Protein AF-L0D920-F1 (afdb_monomer_lite)

Radius of gyration: 41.14 Å; chains: 1; bounding box: 146×58×133 Å

Sequence (737 aa):
MVNTSMRRLAVLAWFLLLGGLSARAGDVSGRVAMPEVCSPGVSPAVVSLEPVTGTGSSPADPALKQAADAEVVLVDQKGLQFVPRVQAMSLGRTLRFTNADSERHSVHVVTPGFDFNQSMAPGEPHDWVPDKPGVVRLACDIHSHMCGYVVVSASPWVKTCDRDGKFRFTEVPEGRYVLNVWHEMGEPLRKEVTIGGEAASDLGTLTVTAPSFTPVAGQVAPVLPWPEVIDRISLTLAASFDAATRPGEFKKARRLAEDAYWGEFEASDMETAVRTYLGYARAGALEGEFLATQAAASKVAKGNEPPEYMAELTRKLLLSLVNASDDLNKKGVPDRTHVFVGAANAAPPLATIPGSRDQRALLLGLKQGLLELQALADKGEAEDAASAMTSVYLVDFEPLERILNSLNPREVRPLEIEFNRIRGEVGSGLKGEKLGAKLNDLQERVALALGRVTEQPAGTFGPAFAGSLFIILREGVEVILLLAMLVALATKTAQPGAMRAIGWGVGLAVVASIITAVGLNLIVSSAQNKTREVAEGVVMLAASGVLFYVSYWLISQSESKRWMDFLKRQAARGSEIGGLGTLALTAFLAVYREGAETALMYQALIGGHGRSREGVIGLAVGLGVGLVLLAVIAYIIRASSVRLPLRSFFKFSGVVLFAMAVVFAGNGIFELQNAGILKTTELEWFGPGLPALGLHPNVQALSVQGLLLLGAAFALVLVLTGEVSSTPKPTRQAASR

Organism: Singulisphaera acidiphila (strain ATCC BAA-1392 / DSM 18658 / VKM B-2454 / MOB10) (NCBI:txid886293)

Secondary structure (DSSP, 8-state):
---THHHHHHHHHHHHHS------EEEEEEEEE--TTS-TTTSPPEEEEEE-TTSS--TT-HHHHHTTSSPPEEEEE-SSSEESSEEEEETT--EEEEE-SSS-EEEEE-STT--EEEEE-TT--EEE--SS-EEEEEE-SSSTT-EEEEEEESSS-EEE--TTSEEEEEEEESEEEEEEEE-TTSPPEEEEEEE-SSS-EEEEEEE-PPP--S--TTPPPPP-BHHHHHHHHHHHHHHHHHHHTSTT-HHHHHHHHHHIIIIIIITTTHHHHHHHHT-HHHHHHHHHHHHHHHHHHHHHHTTSS-HHHHHHHHHHHHHHHHHHHHHHHHTT--BGGGTTTSTTS-PPPPPPPPPHHHHHHHHHHHHHHHHHHHHHHHTT-HHHHHHHHHHIIIIIIHHHHHHHHHH-GGGHHHHHHHHHHHHHHHHTT--THHHHHHHHHHHHHHHHHHHTTTT--S-THHHHHHHHHHHHHHHHHHHHHHHHHHHHHHHHTT-TTHHHHHHHHHHHHHHHHHHHHHHHHHHHHHS-HHHHHHHHHHHHHHHHHHHHHHHHHHHHT--HHHHHHHHHHHHHHTTTS--HHHHHHHHHHHHHHHHHHHHHHHHHHHHHHTTSHHHHHHHHHHHHHHHHHHHHHHHHHHH------HHHHHHHHHHHHHHHHHHHHHHHHHHHHHTTSS---B-TTSTT-BGGGTB-SBHHHHHHHHHHHHHHHHHHHHHHTT----PPPP-------

Structure (mmCIF, N/CA/C/O backbone):
data_AF-L0D920-F1
#
_entry.id   AF-L0D920-F1
#
loop_
_atom_site.group_PDB
_atom_site.id
_atom_site.type_symbol
_atom_site.label_atom_id
_atom_site.label_alt_id
_atom_site.label_comp_id
_atom_site.label_asym_id
_atom_site.label_entity_id
_atom_site.label_seq_id
_atom_site.pdbx_PDB_ins_code
_atom_site.Cartn_x
_atom_site.Cartn_y
_atom_site.Cartn_z
_atom_site.occupancy
_atom_site.B_iso_or_equiv
_atom_site.auth_seq_id
_atom_site.auth_comp_id
_atom_site.auth_asym_id
_atom_site.auth_atom_id
_atom_site.pdbx_PDB_model_num
ATOM 1 N N . MET A 1 1 ? -62.158 -33.294 77.180 1.00 48.75 1 MET A N 1
ATOM 2 C CA . MET A 1 1 ? -60.797 -33.599 77.686 1.00 48.75 1 MET A CA 1
ATOM 3 C C . MET A 1 1 ? -60.537 -35.050 77.299 1.00 48.75 1 MET A C 1
ATOM 5 O O . MET A 1 1 ? -61.330 -35.872 77.709 1.00 48.75 1 MET A O 1
ATOM 9 N N . VAL A 1 2 ? -59.652 -35.463 76.390 1.00 40.88 2 VAL A N 1
ATOM 10 C CA . VAL A 1 2 ? -58.247 -35.127 76.099 1.00 40.88 2 VAL A CA 1
ATOM 11 C C . VAL A 1 2 ? -58.056 -35.372 74.586 1.00 40.88 2 VAL A C 1
ATOM 13 O O . VAL A 1 2 ? -58.289 -36.464 74.091 1.00 40.88 2 VAL A O 1
ATOM 16 N N . ASN A 1 3 ? -57.959 -34.306 73.795 1.00 43.53 3 ASN A N 1
ATOM 17 C CA . ASN A 1 3 ? -56.721 -33.782 73.199 1.00 43.53 3 ASN A CA 1
ATOM 18 C C . ASN A 1 3 ? -56.484 -34.237 71.740 1.00 43.53 3 ASN A C 1
ATOM 20 O O . ASN A 1 3 ? -55.454 -34.801 71.380 1.00 43.53 3 ASN A O 1
ATOM 24 N N . THR A 1 4 ? -57.432 -33.877 70.868 1.00 47.22 4 THR A N 1
ATOM 25 C CA . THR A 1 4 ? -57.260 -33.760 69.405 1.00 47.22 4 THR A CA 1
ATOM 26 C C . THR A 1 4 ? -56.141 -32.782 69.008 1.00 47.22 4 THR A C 1
ATOM 28 O O . THR A 1 4 ? -55.713 -32.766 67.853 1.00 47.22 4 THR A O 1
ATOM 31 N N . SER A 1 5 ? -55.610 -32.011 69.960 1.00 51.66 5 SER A N 1
ATOM 32 C CA . SER A 1 5 ? -54.507 -31.069 69.768 1.00 51.66 5 SER A CA 1
ATOM 33 C C . SER A 1 5 ? -53.146 -31.757 69.581 1.00 51.66 5 SER A C 1
ATOM 35 O O . SER A 1 5 ? -52.300 -31.211 68.880 1.00 51.66 5 SER A O 1
ATOM 37 N N . MET A 1 6 ? -52.925 -32.977 70.099 1.00 49.38 6 MET A N 1
ATOM 38 C CA . MET A 1 6 ? -51.613 -33.650 69.978 1.00 49.38 6 MET A CA 1
ATOM 39 C C . MET A 1 6 ? -51.324 -34.205 68.575 1.00 49.38 6 MET A C 1
ATOM 41 O O . MET A 1 6 ? -50.171 -34.219 68.157 1.00 49.38 6 MET A O 1
ATOM 45 N N . ARG A 1 7 ? -52.348 -34.588 67.797 1.00 48.03 7 ARG A N 1
ATOM 46 C CA . ARG A 1 7 ? -52.147 -35.009 66.395 1.00 48.03 7 ARG A CA 1
ATOM 47 C C . ARG A 1 7 ? -51.923 -33.830 65.445 1.00 48.03 7 ARG A C 1
ATOM 49 O O . ARG A 1 7 ? -51.183 -33.976 64.480 1.00 48.03 7 ARG A O 1
ATOM 56 N N . ARG A 1 8 ? -52.497 -32.655 65.734 1.00 47.19 8 ARG A N 1
ATOM 57 C CA . ARG A 1 8 ? -52.224 -31.426 64.964 1.00 47.19 8 ARG A CA 1
ATOM 58 C C . ARG A 1 8 ? -50.851 -30.834 65.293 1.00 47.19 8 ARG A C 1
ATOM 60 O O . ARG A 1 8 ? -50.189 -30.346 64.388 1.00 47.19 8 ARG A O 1
ATOM 67 N N . LEU A 1 9 ? -50.389 -30.966 66.539 1.00 48.31 9 LEU A N 1
ATOM 68 C CA . LEU A 1 9 ? -49.035 -30.571 66.944 1.00 48.31 9 LEU A CA 1
ATOM 69 C C . LEU A 1 9 ? -47.943 -31.474 66.355 1.00 48.31 9 LEU A C 1
ATOM 71 O O . LEU A 1 9 ? -46.894 -30.962 65.995 1.00 48.31 9 LEU A O 1
ATOM 75 N N . ALA A 1 10 ? -48.187 -32.777 66.175 1.00 48.28 10 ALA A N 1
ATOM 76 C CA . ALA A 1 10 ? -47.216 -33.668 65.531 1.00 48.28 10 ALA A CA 1
ATOM 77 C C . ALA A 1 10 ? -47.072 -33.410 64.017 1.00 48.28 10 ALA A C 1
ATOM 79 O O . ALA A 1 10 ? -45.969 -33.491 63.488 1.00 48.28 10 ALA A O 1
ATOM 80 N N . VAL A 1 11 ? -48.159 -33.036 63.327 1.00 50.31 11 VAL A N 1
ATOM 81 C CA . VAL A 1 11 ? -48.107 -32.658 61.901 1.00 50.31 11 VAL A CA 1
ATOM 82 C C . VAL A 1 11 ? -47.518 -31.253 61.719 1.00 50.31 11 VAL A C 1
ATOM 84 O O . VAL A 1 11 ? -46.724 -31.056 60.805 1.00 50.31 11 VAL A O 1
ATOM 87 N N . LEU A 1 12 ? -47.789 -30.300 62.623 1.00 46.44 12 LEU A N 1
ATOM 88 C CA . LEU A 1 12 ? -47.087 -29.007 62.617 1.00 46.44 12 LEU A CA 1
ATOM 89 C C . LEU A 1 12 ? -45.599 -29.142 62.979 1.00 46.44 12 LEU A C 1
ATOM 91 O O . LEU A 1 12 ? -44.779 -28.444 62.395 1.00 46.44 12 LEU A O 1
ATOM 95 N N . ALA A 1 13 ? -45.229 -30.044 63.892 1.00 45.34 13 ALA A N 1
ATOM 96 C CA . ALA A 1 13 ? -43.830 -30.283 64.255 1.00 45.34 13 ALA A CA 1
ATOM 97 C C . ALA A 1 13 ? -43.038 -30.960 63.124 1.00 45.34 13 ALA A C 1
ATOM 99 O O . ALA A 1 13 ? -41.849 -30.694 62.980 1.00 45.34 13 ALA A O 1
ATOM 100 N N . TRP A 1 14 ? -43.687 -31.768 62.277 1.00 45.31 14 TRP A N 1
ATOM 101 C CA . TRP A 1 14 ? -43.060 -32.309 61.065 1.00 45.31 14 TRP A CA 1
ATOM 102 C C . TRP A 1 14 ? -42.893 -31.257 59.957 1.00 45.31 14 TRP A C 1
ATOM 104 O O . TRP A 1 14 ? -41.880 -31.270 59.265 1.00 45.31 14 TRP A O 1
ATOM 114 N N . PHE A 1 15 ? -43.812 -30.292 59.842 1.00 46.47 15 PHE A N 1
ATOM 115 C CA . PHE A 1 15 ? -43.646 -29.144 58.937 1.00 46.47 15 PHE A CA 1
ATOM 116 C C . PHE A 1 15 ? -42.654 -28.085 59.454 1.00 46.47 15 PHE A C 1
ATOM 118 O O . PHE A 1 15 ? -42.069 -27.370 58.649 1.00 46.47 15 PHE A O 1
ATOM 125 N N . LEU A 1 16 ? -42.412 -28.003 60.768 1.00 42.78 16 LEU A N 1
ATOM 126 C CA . LEU A 1 16 ? -41.433 -27.082 61.368 1.00 42.78 16 LEU A CA 1
ATOM 127 C C . LEU A 1 16 ? -40.004 -27.656 61.455 1.00 42.78 16 LEU A C 1
ATOM 129 O O . LEU A 1 16 ? -39.063 -26.888 61.628 1.00 42.78 16 LEU A O 1
ATOM 133 N N . LEU A 1 17 ? -39.817 -28.974 61.300 1.00 39.00 17 LEU A N 1
ATOM 134 C CA . LEU A 1 17 ? -38.496 -29.634 61.245 1.00 39.00 17 LEU A CA 1
ATOM 135 C C . LEU A 1 17 ? -37.979 -29.886 59.815 1.00 39.00 17 LEU A C 1
ATOM 137 O O . LEU A 1 17 ? -36.821 -30.252 59.644 1.00 39.00 17 LEU A O 1
ATOM 141 N N . LEU A 1 18 ? -38.800 -29.610 58.799 1.00 42.75 18 LEU A N 1
ATOM 142 C CA . LEU A 1 18 ? -38.377 -29.335 57.418 1.00 42.75 18 LEU A CA 1
ATOM 143 C C . LEU A 1 18 ? -38.242 -27.820 57.190 1.00 42.75 18 LEU A C 1
ATOM 145 O O . LEU A 1 18 ? -38.486 -27.325 56.091 1.00 42.75 18 LEU A O 1
ATOM 149 N N . GLY A 1 19 ? -37.871 -27.075 58.241 1.00 38.25 19 GLY A N 1
ATOM 150 C CA . GLY A 1 19 ? -37.355 -25.722 58.093 1.00 38.25 19 GLY A CA 1
ATOM 151 C C . GLY A 1 19 ? -36.211 -25.787 57.095 1.00 38.25 19 GLY A C 1
ATOM 152 O O . GLY A 1 19 ? -35.183 -26.404 57.377 1.00 38.25 19 GLY A O 1
ATOM 153 N N . GLY A 1 20 ? -36.468 -25.258 55.899 1.00 39.41 20 GLY A N 1
ATOM 154 C CA . GLY A 1 20 ? -35.547 -25.310 54.784 1.00 39.41 20 GLY A CA 1
ATOM 155 C C . GLY A 1 20 ? -34.158 -24.912 55.251 1.00 39.41 20 GLY A C 1
ATOM 156 O O . GLY A 1 20 ? -33.986 -23.922 55.964 1.00 39.41 20 GLY A O 1
ATOM 157 N N . LEU A 1 21 ? -33.159 -25.681 54.825 1.00 39.72 21 LEU A N 1
ATOM 158 C CA . LEU A 1 21 ? -31.864 -25.093 54.535 1.00 39.72 21 LEU A CA 1
ATOM 159 C C . LEU A 1 21 ? -32.151 -23.985 53.519 1.00 39.72 21 LEU A C 1
ATOM 161 O O . LEU A 1 21 ? -32.192 -24.239 52.319 1.00 39.72 21 LEU A O 1
ATOM 165 N N . SER A 1 22 ? -32.474 -22.784 54.000 1.00 43.16 22 SER A N 1
ATOM 166 C CA . SER A 1 22 ? -32.475 -21.594 53.172 1.00 43.16 22 SER A CA 1
ATOM 167 C C . SER A 1 22 ? -31.036 -21.466 52.717 1.00 43.16 22 SER A C 1
ATOM 169 O O . SER A 1 22 ? -30.185 -21.060 53.510 1.00 43.16 22 SER A O 1
ATOM 171 N N . ALA A 1 23 ? -30.762 -21.917 51.490 1.00 52.44 23 ALA A N 1
ATOM 172 C CA . ALA A 1 23 ? -29.479 -21.724 50.846 1.00 52.44 23 ALA A CA 1
ATOM 173 C C . ALA A 1 23 ? -29.175 -20.236 50.966 1.00 52.44 23 ALA A C 1
ATOM 175 O O . ALA A 1 23 ? -29.930 -19.392 50.474 1.00 52.44 23 ALA A O 1
ATOM 176 N N . ARG A 1 24 ? -28.154 -19.907 51.753 1.00 65.56 24 ARG A N 1
ATOM 177 C CA . ARG A 1 24 ? -27.874 -18.511 52.050 1.00 65.56 24 ARG A CA 1
ATOM 178 C C . ARG A 1 24 ? -27.396 -17.849 50.765 1.00 65.56 24 ARG A C 1
ATOM 180 O O . ARG A 1 24 ? -26.530 -18.393 50.085 1.00 65.56 24 ARG A O 1
ATOM 187 N N . ALA A 1 25 ? -28.005 -16.726 50.406 1.00 64.25 25 ALA A N 1
ATOM 188 C CA . ALA A 1 25 ? -27.750 -16.050 49.144 1.00 64.25 25 ALA A CA 1
ATOM 189 C C . ALA A 1 25 ? -26.823 -14.845 49.359 1.00 64.25 25 ALA A C 1
ATOM 191 O O . ALA A 1 25 ? -27.035 -14.057 50.280 1.00 64.25 25 ALA A O 1
ATOM 192 N N . GLY A 1 26 ? -25.794 -14.713 48.522 1.00 76.25 26 GLY A N 1
ATOM 193 C CA . GLY A 1 26 ? -24.802 -13.639 48.580 1.00 76.25 26 GLY A CA 1
ATOM 194 C C . GLY A 1 26 ? -24.685 -12.877 47.260 1.00 76.25 26 GLY A C 1
ATOM 195 O O . GLY A 1 26 ? -25.052 -13.378 46.197 1.00 76.25 26 GLY A O 1
ATOM 196 N N . ASP A 1 27 ? -24.155 -11.655 47.325 1.00 84.94 27 ASP A N 1
ATOM 197 C CA . ASP A 1 27 ? -23.834 -10.869 46.132 1.00 84.94 27 ASP A CA 1
ATOM 198 C C . ASP A 1 27 ? -22.516 -11.358 45.517 1.00 84.94 27 ASP A C 1
ATOM 200 O O . ASP A 1 27 ? -21.523 -11.545 46.222 1.00 84.94 27 ASP A O 1
ATOM 204 N N . VAL A 1 28 ? -22.474 -11.509 44.194 1.00 87.94 28 VAL A N 1
ATOM 205 C CA . VAL A 1 28 ? -21.259 -11.871 43.448 1.00 87.94 28 VAL A CA 1
ATOM 206 C C . VAL A 1 28 ? -20.902 -10.730 42.511 1.00 87.94 28 VAL A C 1
ATOM 208 O O . VAL A 1 28 ? -21.731 -10.311 41.706 1.00 87.94 28 VAL A O 1
ATOM 211 N N . SER A 1 29 ? -19.677 -10.219 42.589 1.00 91.75 29 SER A N 1
ATOM 212 C CA . SER A 1 29 ? -19.199 -9.129 41.734 1.00 91.75 29 SER A CA 1
ATOM 213 C C . SER A 1 29 ? -17.836 -9.427 41.129 1.00 91.75 29 SER A C 1
ATOM 215 O O . SER A 1 29 ? -17.138 -10.337 41.560 1.00 91.75 29 SER A O 1
ATOM 217 N N . GLY A 1 30 ? -17.454 -8.651 40.124 1.00 91.50 30 GLY A N 1
ATOM 218 C CA . GLY A 1 30 ? -16.120 -8.699 39.543 1.00 91.50 30 GLY A CA 1
ATOM 219 C C . GLY A 1 30 ? -15.982 -7.715 38.390 1.00 91.50 30 GLY A C 1
ATOM 220 O O . GLY A 1 30 ? -16.894 -6.931 38.103 1.00 91.50 30 GLY A O 1
ATOM 221 N N . ARG A 1 31 ? -14.835 -7.770 37.714 1.00 91.56 31 ARG A N 1
ATOM 222 C CA . ARG A 1 31 ? -14.530 -6.955 36.535 1.00 91.56 31 ARG A CA 1
ATOM 223 C C . ARG A 1 31 ? -14.032 -7.828 35.394 1.00 91.56 31 ARG A C 1
ATOM 225 O O . ARG A 1 31 ? -13.200 -8.695 35.613 1.00 91.56 31 ARG A O 1
ATOM 232 N N . VAL A 1 32 ? -14.480 -7.565 34.175 1.00 87.56 32 VAL A N 1
ATOM 233 C CA . VAL A 1 32 ? -13.943 -8.161 32.953 1.00 87.56 32 VAL A CA 1
ATOM 234 C C . VAL A 1 32 ? -13.026 -7.150 32.265 1.00 87.56 32 VAL A C 1
ATOM 236 O O . VAL A 1 32 ? -13.450 -6.041 31.947 1.00 87.56 32 VAL A O 1
ATOM 239 N N . ALA A 1 33 ? -11.767 -7.523 32.040 1.00 85.62 33 ALA A N 1
ATOM 240 C CA . ALA A 1 33 ? -10.848 -6.777 31.187 1.00 85.62 33 ALA A CA 1
ATOM 241 C C . ALA A 1 33 ? -11.026 -7.255 29.738 1.00 85.62 33 ALA A C 1
ATOM 243 O O . ALA A 1 33 ? -10.623 -8.368 29.396 1.00 85.62 33 ALA A O 1
ATOM 244 N N . MET A 1 34 ? -11.687 -6.426 28.928 1.00 80.75 34 MET A N 1
ATOM 245 C CA . MET A 1 34 ? -11.980 -6.685 27.514 1.00 80.75 34 MET A CA 1
ATOM 246 C C . MET A 1 34 ? -10.799 -6.270 26.615 1.00 80.75 34 MET A C 1
ATOM 248 O O . MET A 1 34 ? -9.983 -5.444 27.036 1.00 80.75 34 MET A O 1
ATOM 252 N N . PRO A 1 35 ? -10.701 -6.797 25.381 1.00 69.19 35 PRO A N 1
ATOM 253 C CA . PRO A 1 35 ? -9.680 -6.378 24.420 1.00 69.19 35 PRO A CA 1
ATOM 254 C C . PRO A 1 35 ? -9.725 -4.872 24.100 1.00 69.19 35 PRO A C 1
ATOM 256 O O . PRO A 1 35 ? -10.804 -4.296 23.998 1.00 69.19 35 PRO A O 1
ATOM 259 N N . GLU A 1 36 ? -8.564 -4.240 23.873 1.00 61.81 36 GLU A N 1
ATOM 260 C CA . GLU A 1 36 ? -8.459 -2.784 23.618 1.00 61.81 36 GLU A CA 1
ATOM 261 C C . GLU A 1 36 ? -9.192 -2.301 22.356 1.00 61.81 36 GLU A C 1
ATOM 263 O O . GLU A 1 36 ? -9.626 -1.152 22.299 1.00 61.81 36 GLU A O 1
ATOM 268 N N . VAL A 1 37 ? -9.338 -3.174 21.357 1.00 54.56 37 VAL A N 1
ATOM 269 C CA . VAL A 1 37 ? -10.050 -2.909 20.093 1.00 54.56 37 VAL A CA 1
ATOM 270 C C . VAL A 1 37 ? -11.575 -2.918 20.246 1.00 54.56 37 VAL A C 1
ATOM 272 O O . VAL A 1 37 ? -12.290 -2.599 19.302 1.00 54.56 37 VAL A O 1
ATOM 275 N N . CYS A 1 38 ? -12.097 -3.261 21.425 1.00 63.38 38 CYS A N 1
ATOM 276 C CA . CYS A 1 38 ? -13.530 -3.367 21.668 1.00 63.38 38 CYS A CA 1
ATOM 277 C C . CYS A 1 38 ? -14.008 -2.220 22.561 1.00 63.38 38 CYS A C 1
ATOM 279 O O . CYS A 1 38 ? -13.384 -1.904 23.575 1.00 63.38 38 CYS A O 1
ATOM 281 N N . SER A 1 39 ? -15.147 -1.607 22.221 1.00 65.88 39 SER A N 1
ATOM 282 C CA . SER A 1 39 ? -15.849 -0.745 23.175 1.00 65.88 39 SER A CA 1
ATOM 283 C C . SER A 1 39 ? -16.774 -1.585 24.048 1.00 65.88 39 SER A C 1
ATOM 285 O O . SER A 1 39 ? -17.714 -2.182 23.521 1.00 65.88 39 SER A O 1
ATOM 287 N N . PRO A 1 40 ? -16.603 -1.553 25.382 1.00 68.31 40 PRO A N 1
ATOM 288 C CA . PRO A 1 40 ? -17.537 -2.174 26.318 1.00 68.31 40 PRO A CA 1
ATOM 289 C C . PRO A 1 40 ? -18.969 -1.628 26.220 1.00 68.31 40 PRO A C 1
ATOM 291 O O . PRO A 1 40 ? -19.898 -2.260 26.707 1.00 68.31 40 PRO A O 1
ATOM 294 N N . GLY A 1 41 ? -19.163 -0.438 25.637 1.00 70.19 41 GLY A N 1
ATOM 295 C CA . GLY A 1 41 ? -20.486 0.154 25.431 1.00 70.19 41 GLY A CA 1
ATOM 296 C C . GLY A 1 41 ? -21.247 -0.427 24.239 1.00 70.19 41 GLY A C 1
ATOM 297 O O . GLY A 1 41 ? -22.471 -0.339 24.214 1.00 70.19 41 GLY A O 1
ATOM 298 N N . VAL A 1 42 ? -20.535 -1.019 23.278 1.00 70.62 42 VAL A N 1
ATOM 299 C CA . VAL A 1 42 ? -21.104 -1.580 22.041 1.00 70.62 42 VAL A CA 1
ATOM 300 C C . VAL A 1 42 ? -21.034 -3.104 22.069 1.00 70.62 42 VAL A C 1
ATOM 302 O O . VAL A 1 42 ? -22.033 -3.769 21.826 1.00 70.62 42 VAL A O 1
ATOM 305 N N . SER A 1 43 ? -19.884 -3.646 22.465 1.00 79.94 43 SER A N 1
ATOM 306 C CA . SER A 1 43 ? -19.614 -5.072 22.643 1.00 79.94 43 SER A CA 1
ATOM 307 C C . SER A 1 43 ? -19.262 -5.366 24.109 1.00 79.94 43 SER A C 1
ATOM 309 O O . SER A 1 43 ? -18.098 -5.621 24.433 1.00 79.94 43 SER A O 1
ATOM 311 N N . PRO A 1 44 ? -20.219 -5.292 25.051 1.00 87.94 44 PRO A N 1
ATOM 312 C CA . PRO A 1 44 ? -19.968 -5.734 26.416 1.00 87.94 44 PRO A CA 1
ATOM 313 C C . PRO A 1 44 ? -19.715 -7.246 26.462 1.00 87.94 44 PRO A C 1
ATOM 315 O O . PRO A 1 44 ? -20.344 -8.028 25.750 1.00 87.94 44 PRO A O 1
ATOM 318 N N . ALA A 1 45 ? -18.849 -7.681 27.377 1.00 87.81 45 ALA A N 1
ATOM 319 C CA . ALA A 1 45 ? -18.777 -9.091 27.745 1.00 87.81 45 ALA A CA 1
ATOM 320 C C . ALA A 1 45 ? -20.062 -9.524 28.469 1.00 87.81 45 ALA A C 1
ATOM 322 O O . ALA A 1 45 ? -20.662 -8.749 29.220 1.00 87.81 45 ALA A O 1
ATOM 323 N N . VAL A 1 46 ? -20.454 -10.782 28.285 1.00 90.44 46 VAL A N 1
ATOM 324 C CA . VAL A 1 46 ? -21.535 -11.418 29.038 1.00 90.44 46 VAL A CA 1
ATOM 325 C C . VAL A 1 46 ? -20.937 -12.350 30.073 1.00 90.44 46 VAL A C 1
ATOM 327 O O . VAL A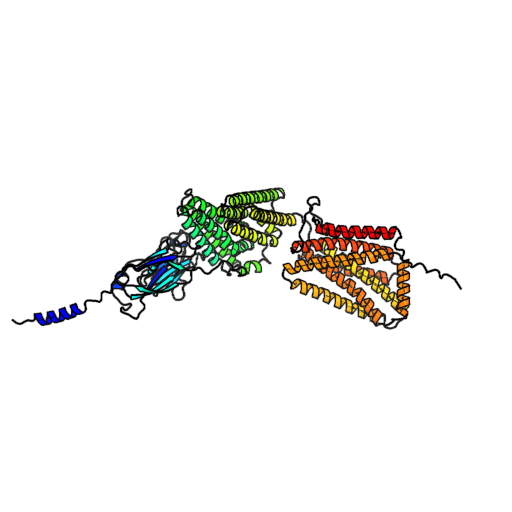 1 46 ? -20.090 -13.182 29.755 1.00 90.44 46 VAL A O 1
ATOM 330 N N . VAL A 1 47 ? -21.410 -12.233 31.309 1.00 91.19 47 VAL A N 1
ATOM 331 C CA . VAL A 1 47 ? -21.054 -13.130 32.406 1.00 91.19 47 VAL A CA 1
ATOM 332 C C . VAL A 1 47 ? -22.277 -13.961 32.769 1.00 91.19 47 VAL A C 1
ATOM 334 O O . VAL A 1 47 ? -23.379 -13.421 32.872 1.00 91.19 47 VAL A O 1
ATOM 337 N N . SER A 1 48 ? -22.087 -15.260 32.988 1.00 89.69 48 SER A N 1
ATOM 338 C CA . SER A 1 48 ? -23.121 -16.156 33.515 1.00 89.69 48 SER A CA 1
ATOM 339 C C . SER A 1 48 ? -22.574 -17.079 34.600 1.00 89.69 48 SER A C 1
ATOM 341 O O . SER A 1 48 ? -21.433 -17.534 34.491 1.00 89.69 48 SER A O 1
ATOM 343 N N . LEU A 1 49 ? -23.401 -17.409 35.591 1.00 87.38 49 LEU A N 1
ATOM 344 C CA . LEU A 1 49 ? -23.120 -18.429 36.603 1.00 87.38 49 LEU A CA 1
ATOM 345 C C . LEU A 1 49 ? -24.075 -19.610 36.435 1.00 87.38 49 LEU A C 1
ATOM 347 O O . LEU A 1 49 ? -25.284 -19.453 36.591 1.00 87.38 49 LEU A O 1
ATOM 351 N N . GLU A 1 50 ? -23.544 -20.799 36.176 1.00 84.06 50 GLU A N 1
ATOM 352 C CA . GLU A 1 50 ? -24.323 -22.036 36.062 1.00 84.06 50 GLU A CA 1
ATOM 353 C C . GLU A 1 50 ? -24.056 -22.953 37.265 1.00 84.06 50 GLU A C 1
ATOM 355 O O . GLU A 1 50 ? -22.897 -23.273 37.526 1.00 84.06 50 GLU A O 1
ATOM 360 N N . PRO A 1 51 ? -25.076 -23.404 38.015 1.00 81.88 51 PRO A N 1
ATOM 361 C CA . PRO A 1 51 ? -24.869 -24.333 39.124 1.00 81.88 51 PRO A CA 1
ATOM 362 C C . PRO A 1 51 ? -24.243 -25.653 38.654 1.00 81.88 51 PRO A C 1
ATOM 364 O O . PRO A 1 51 ? -24.723 -26.276 37.706 1.00 81.88 51 PRO A O 1
ATOM 367 N N . VAL A 1 52 ? -23.210 -26.135 39.351 1.00 78.50 52 VAL A N 1
ATOM 368 C CA . VAL A 1 52 ? -22.666 -27.481 39.116 1.00 78.50 52 VAL A CA 1
ATOM 369 C C . VAL A 1 52 ? -23.632 -28.491 39.736 1.00 78.50 52 VAL A C 1
ATOM 371 O O . VAL A 1 52 ? -23.668 -28.665 40.956 1.00 78.50 52 VAL A O 1
ATOM 374 N N . THR A 1 53 ? -24.438 -29.167 38.914 1.00 60.03 53 THR A N 1
ATOM 375 C CA . THR A 1 53 ? -25.384 -30.188 39.391 1.00 60.03 53 THR A CA 1
ATOM 376 C C . THR A 1 53 ? -24.630 -31.315 40.102 1.00 60.03 53 THR A C 1
ATOM 378 O O . THR A 1 53 ? -23.887 -32.066 39.472 1.00 60.03 53 THR A O 1
ATOM 381 N N . GLY A 1 54 ? -24.803 -31.421 41.424 1.00 46.75 54 GLY A N 1
ATOM 382 C CA . GLY A 1 54 ? -24.115 -32.418 42.256 1.00 46.75 54 GLY A CA 1
ATOM 383 C C . GLY A 1 54 ? -24.122 -32.153 43.765 1.00 46.75 54 GLY A C 1
ATOM 384 O O . GLY A 1 54 ? -23.806 -33.056 44.532 1.00 46.75 54 GLY A O 1
ATOM 385 N N . THR A 1 55 ? -24.518 -30.964 44.221 1.00 36.59 55 THR A N 1
ATOM 386 C CA . THR A 1 55 ? -24.748 -30.678 45.647 1.00 36.59 55 THR A CA 1
ATOM 387 C C . THR A 1 55 ? -25.908 -29.693 45.802 1.00 36.59 55 THR A C 1
ATOM 389 O O . THR A 1 55 ? -25.712 -28.496 45.649 1.00 36.59 55 THR A O 1
ATOM 392 N N . GLY A 1 56 ? -27.107 -30.194 46.111 1.00 38.06 56 GLY A N 1
ATOM 393 C CA . GLY A 1 56 ? -28.076 -29.440 46.919 1.00 38.06 56 GLY A CA 1
ATOM 394 C C . GLY A 1 56 ? -29.257 -28.720 46.262 1.00 38.06 56 GLY A C 1
ATOM 395 O O . GLY A 1 56 ? -30.168 -28.378 47.005 1.00 38.06 56 GLY A O 1
ATOM 396 N N . SER A 1 57 ? -29.341 -28.534 44.942 1.00 36.44 57 SER A N 1
ATOM 397 C CA . SER A 1 57 ? -30.562 -27.974 44.330 1.00 36.44 57 SER A CA 1
ATOM 398 C C . SER A 1 57 ? -30.703 -28.355 42.854 1.00 36.44 57 SER A C 1
ATOM 400 O O . SER A 1 57 ? -29.793 -28.210 42.042 1.00 36.44 57 SER A O 1
ATOM 402 N N . SER A 1 58 ? -31.862 -28.924 42.524 1.00 36.47 58 SER A N 1
ATOM 403 C CA . SER A 1 58 ? -32.285 -29.239 41.158 1.00 36.47 58 SER A CA 1
ATOM 404 C C . SER A 1 58 ? -32.539 -27.936 40.378 1.00 36.47 58 SER A C 1
ATOM 406 O O . SER A 1 58 ? -33.019 -26.981 40.987 1.00 36.47 58 SER A O 1
ATOM 408 N N . PRO A 1 59 ? -32.350 -27.892 39.041 1.00 43.84 59 PRO A N 1
ATOM 409 C CA . PRO A 1 59 ? -32.767 -26.762 38.189 1.00 43.84 59 PRO A CA 1
ATOM 410 C C . PRO A 1 59 ? -34.273 -26.432 38.266 1.00 43.84 59 PRO A C 1
ATOM 412 O O . PRO A 1 59 ? -34.736 -25.472 37.661 1.00 43.84 59 PRO A O 1
ATOM 415 N N . ALA A 1 60 ? -35.048 -27.256 38.974 1.00 40.59 60 ALA A N 1
ATOM 416 C CA . ALA A 1 60 ? -36.489 -27.164 39.146 1.00 40.59 60 ALA A CA 1
ATOM 417 C C . ALA A 1 60 ? -36.925 -26.453 40.444 1.00 40.59 60 ALA A C 1
ATOM 419 O O . ALA A 1 60 ? -38.022 -26.735 40.926 1.00 40.59 60 ALA A O 1
ATOM 420 N N . ASP A 1 61 ? -36.104 -25.576 41.037 1.00 48.72 61 ASP A N 1
ATOM 421 C CA . ASP A 1 61 ? -36.550 -24.757 42.173 1.00 48.72 61 ASP A CA 1
ATOM 422 C C . ASP A 1 61 ? -37.619 -23.740 41.701 1.00 48.72 61 ASP A C 1
ATOM 424 O O . ASP A 1 61 ? -37.323 -22.885 40.857 1.00 48.72 61 ASP A O 1
ATOM 428 N N . PRO A 1 62 ? -38.868 -23.803 42.208 1.00 41.97 62 PRO A N 1
ATOM 429 C CA . PRO A 1 62 ? -39.927 -22.854 41.863 1.00 41.97 62 PRO A CA 1
ATOM 430 C C . PRO A 1 62 ? -39.548 -21.389 42.129 1.00 41.97 62 PRO A C 1
ATOM 432 O O . PRO A 1 62 ? -40.067 -20.502 41.451 1.00 41.97 62 PRO A O 1
ATOM 435 N N . ALA A 1 63 ? -38.623 -21.130 43.063 1.00 42.12 63 ALA A N 1
ATOM 436 C CA . ALA A 1 63 ? -38.133 -19.788 43.374 1.00 42.12 63 ALA A CA 1
ATOM 437 C C . ALA A 1 63 ? -37.298 -19.174 42.232 1.00 42.12 63 ALA A C 1
ATOM 439 O O . ALA A 1 63 ? -37.424 -17.981 41.957 1.00 42.12 63 ALA A O 1
ATOM 440 N N . LEU A 1 64 ? -36.521 -19.987 41.499 1.00 49.00 64 LEU A N 1
ATOM 441 C CA . LEU A 1 64 ? -35.772 -19.540 40.310 1.00 49.00 64 LEU A CA 1
ATOM 442 C C . LEU A 1 64 ? -36.707 -19.249 39.125 1.00 49.00 64 LEU A C 1
ATOM 444 O O . LEU A 1 64 ? -36.390 -18.421 38.274 1.00 49.00 64 LEU A O 1
ATOM 448 N N . LYS A 1 65 ? -37.876 -19.901 39.094 1.00 42.53 65 LYS A N 1
ATOM 449 C CA . LYS A 1 65 ? -38.929 -19.697 38.090 1.00 42.53 65 LYS A CA 1
ATOM 450 C C . LYS A 1 65 ? -39.720 -18.405 38.331 1.00 42.53 65 LYS A C 1
ATOM 452 O O . LYS A 1 65 ? -40.008 -17.683 37.392 1.00 42.53 65 LYS A O 1
ATOM 457 N N . GLN A 1 66 ? -40.016 -18.066 39.585 1.00 42.94 66 GLN A N 1
ATOM 458 C CA . GLN A 1 66 ? -40.885 -16.929 39.916 1.00 42.94 66 GLN A CA 1
ATOM 459 C C . GLN A 1 66 ? -40.196 -15.553 39.799 1.00 42.94 66 GLN A C 1
ATOM 461 O O . GLN A 1 66 ? -40.864 -14.554 39.540 1.00 42.94 66 GLN A O 1
ATOM 466 N N . ALA A 1 67 ? -38.862 -15.490 39.897 1.00 47.06 67 ALA A N 1
ATOM 467 C CA . ALA A 1 67 ? -38.085 -14.299 39.521 1.00 47.06 67 ALA A CA 1
ATOM 468 C C . ALA A 1 67 ? -38.005 -14.101 37.984 1.00 47.06 67 ALA A C 1
ATOM 470 O O . ALA A 1 67 ? -37.572 -13.048 37.502 1.00 47.06 67 ALA A O 1
ATOM 471 N N . ALA A 1 68 ? -38.439 -15.105 37.203 1.00 48.28 68 ALA A N 1
ATOM 472 C CA . ALA A 1 68 ? -38.233 -15.217 35.763 1.00 48.28 68 ALA A CA 1
ATOM 473 C C . ALA A 1 68 ? -39.413 -14.762 34.863 1.00 48.28 68 ALA A C 1
ATOM 475 O O . ALA A 1 68 ? -39.323 -14.883 33.644 1.00 48.28 68 ALA A O 1
ATOM 476 N N . ASP A 1 69 ? -40.492 -14.172 35.390 1.00 48.75 69 ASP A N 1
ATOM 477 C CA . ASP A 1 69 ? -41.788 -14.221 34.676 1.00 48.75 69 ASP A CA 1
ATOM 478 C C . ASP A 1 69 ? -42.366 -12.907 34.080 1.00 48.75 69 ASP A C 1
ATOM 480 O O . ASP A 1 69 ? -43.537 -12.891 33.715 1.00 48.75 69 ASP A O 1
ATOM 484 N N . ALA A 1 70 ? -41.619 -11.801 33.898 1.00 52.69 70 ALA A N 1
ATOM 485 C CA . ALA A 1 70 ? -42.237 -10.569 33.339 1.00 52.69 70 ALA A CA 1
ATOM 486 C C . ALA A 1 70 ? -41.418 -9.657 32.399 1.00 52.69 70 ALA A C 1
ATOM 488 O O . ALA A 1 70 ? -41.980 -8.703 31.864 1.00 52.69 70 ALA A O 1
ATOM 489 N N . GLU A 1 71 ? -40.124 -9.887 32.177 1.00 66.75 71 GLU A N 1
ATOM 490 C CA . GLU A 1 71 ? -39.289 -8.923 31.449 1.00 66.75 71 GLU A CA 1
ATOM 491 C C . GLU A 1 71 ? -39.133 -9.311 29.973 1.00 66.75 71 GLU A C 1
ATOM 493 O O . GLU A 1 71 ? -38.635 -10.392 29.648 1.00 66.75 71 GLU A O 1
ATOM 498 N N . VAL A 1 72 ? -39.590 -8.426 29.083 1.00 81.38 72 VAL A N 1
ATOM 499 C CA . VAL A 1 72 ? -39.319 -8.500 27.644 1.00 81.38 72 VAL A CA 1
ATOM 500 C C . VAL A 1 72 ? -37.917 -7.950 27.410 1.00 81.38 72 VAL A C 1
ATOM 502 O O . VAL A 1 72 ? -37.640 -6.796 27.729 1.00 81.38 72 VAL A O 1
ATOM 505 N N . VAL A 1 73 ? -37.041 -8.770 26.840 1.00 90.12 73 VAL A N 1
ATOM 506 C CA . VAL A 1 73 ? -35.688 -8.365 26.453 1.00 90.12 73 VAL A CA 1
ATOM 507 C C . VAL A 1 73 ? -35.768 -7.722 25.074 1.00 90.12 73 VAL A C 1
ATOM 509 O O . VAL A 1 73 ? -36.349 -8.312 24.172 1.00 90.12 73 VAL A O 1
ATOM 512 N N . LEU A 1 74 ? -35.226 -6.517 24.897 1.00 93.75 74 LEU A N 1
ATOM 513 C CA . LEU A 1 74 ? -35.339 -5.753 23.650 1.00 93.75 74 LEU A CA 1
ATOM 514 C C . LEU A 1 74 ? -34.023 -5.769 22.864 1.00 93.75 74 LEU A C 1
ATOM 516 O O . LEU A 1 74 ? -32.964 -5.522 23.436 1.00 93.75 74 LEU A O 1
ATOM 520 N N . VAL A 1 75 ? -34.111 -5.984 21.552 1.00 94.75 75 VAL A N 1
ATOM 521 C CA . VAL A 1 75 ? -33.040 -5.704 20.587 1.00 94.75 75 VAL A CA 1
ATOM 522 C C . VAL A 1 75 ? -33.628 -4.890 19.437 1.00 94.75 75 VAL A C 1
ATOM 524 O O . VAL A 1 75 ? -34.467 -5.363 18.680 1.00 94.75 75 VAL A O 1
ATOM 527 N N . ASP A 1 76 ? -33.199 -3.647 19.302 1.00 94.12 76 ASP A N 1
ATOM 528 C CA . ASP A 1 76 ? -33.630 -2.740 18.243 1.00 94.12 76 ASP A CA 1
ATOM 529 C C . ASP A 1 76 ? -32.724 -2.850 17.006 1.00 94.12 76 ASP A C 1
ATOM 531 O O . ASP A 1 76 ? -31.584 -3.303 17.098 1.00 94.12 76 ASP A O 1
ATOM 535 N N . GLN A 1 77 ? -33.215 -2.421 15.846 1.00 92.06 77 GLN A N 1
ATOM 536 C CA . GLN A 1 77 ? -32.413 -2.188 14.643 1.00 92.06 77 GLN A CA 1
ATOM 537 C C . GLN A 1 77 ? -32.359 -0.680 14.423 1.00 92.06 77 GLN A C 1
ATOM 539 O O . GLN A 1 77 ? -33.386 -0.059 14.148 1.00 92.06 77 GLN A O 1
ATOM 544 N N . LYS A 1 78 ? -31.181 -0.094 14.639 1.00 87.38 78 LYS A N 1
ATOM 545 C CA . LYS A 1 78 ? -30.969 1.353 14.615 1.00 87.38 78 LYS A CA 1
ATOM 546 C C . LYS A 1 78 ? -29.559 1.689 14.140 1.00 87.38 78 LYS A C 1
ATOM 548 O O . LYS A 1 78 ? -28.589 1.112 14.624 1.00 87.38 78 LYS A O 1
ATOM 553 N N . GLY A 1 79 ? -29.437 2.669 13.251 1.00 78.88 79 GLY A N 1
ATOM 554 C CA . GLY A 1 79 ? -28.178 3.088 12.647 1.00 78.88 79 GLY A CA 1
ATOM 555 C C . GLY A 1 79 ? -27.523 2.001 11.795 1.00 78.88 79 GLY A C 1
ATOM 556 O O . GLY A 1 79 ? -26.298 1.950 11.752 1.00 78.88 79 GLY A O 1
ATOM 557 N N . LEU A 1 80 ? -28.312 1.131 11.151 1.00 80.62 80 LEU A N 1
ATOM 558 C CA . LEU A 1 80 ? -27.844 -0.077 10.463 1.00 80.62 80 LEU A CA 1
ATOM 559 C C . LEU A 1 80 ? -27.076 -1.023 11.405 1.00 80.62 80 LEU A C 1
ATOM 561 O O . LEU A 1 80 ? -26.083 -1.632 11.018 1.00 80.62 80 LEU A O 1
ATOM 565 N N . GLN A 1 81 ? -27.511 -1.139 12.663 1.00 83.50 81 GLN A N 1
ATOM 566 C CA . GLN A 1 81 ? -26.931 -2.039 13.666 1.00 83.50 81 GLN A CA 1
ATOM 567 C C . GLN A 1 81 ? -28.017 -2.662 14.548 1.00 83.50 81 GLN A C 1
ATOM 569 O O . GLN A 1 81 ? -29.104 -2.106 14.688 1.00 83.50 81 GLN A O 1
ATOM 574 N N . PHE A 1 82 ? -27.714 -3.804 15.172 1.00 90.06 82 PHE A N 1
ATOM 575 C CA . PHE A 1 82 ? -28.514 -4.308 16.290 1.00 90.06 82 PHE A CA 1
ATOM 576 C C . PHE A 1 82 ? -28.121 -3.561 17.570 1.00 90.06 82 PHE A C 1
ATOM 578 O O . PHE A 1 82 ? -26.934 -3.447 17.875 1.00 90.06 82 PHE A O 1
ATOM 585 N N . VAL A 1 83 ? -29.101 -3.047 18.314 1.00 89.25 83 VAL A N 1
ATOM 586 C CA . VAL A 1 83 ? -28.893 -2.228 19.514 1.00 89.25 83 VAL A CA 1
ATOM 587 C C . VAL A 1 83 ? -29.735 -2.767 20.682 1.00 89.25 83 VAL A C 1
ATOM 589 O O . VAL A 1 83 ? -30.960 -2.700 20.627 1.00 89.25 83 VAL A O 1
ATOM 592 N N . PRO A 1 84 ? -29.120 -3.247 21.776 1.00 90.69 84 PRO A N 1
ATOM 593 C CA . PRO A 1 84 ? -27.681 -3.422 21.936 1.00 90.69 84 PRO A CA 1
ATOM 594 C C . PRO A 1 84 ? -27.154 -4.534 21.019 1.00 90.69 84 PRO A C 1
ATOM 596 O O . PRO A 1 84 ? -27.855 -5.505 20.734 1.00 90.69 84 PRO A O 1
ATOM 599 N N . ARG A 1 85 ? -25.899 -4.403 20.575 1.00 88.44 85 ARG A N 1
ATOM 600 C CA . ARG A 1 85 ? -25.251 -5.413 19.726 1.00 88.44 85 ARG A CA 1
ATOM 601 C C . ARG A 1 85 ? -25.056 -6.723 20.477 1.00 88.44 85 ARG A C 1
ATOM 603 O O . ARG A 1 85 ? -25.221 -7.783 19.886 1.00 88.44 85 ARG A O 1
ATOM 610 N N . VAL A 1 86 ? -24.732 -6.655 21.768 1.00 90.56 86 VAL A N 1
ATOM 611 C CA . VAL A 1 86 ? -24.657 -7.819 22.655 1.00 90.56 86 VAL A CA 1
ATOM 612 C C . VAL A 1 86 ? -25.697 -7.690 23.758 1.00 90.56 86 VAL A C 1
ATOM 614 O O . VAL A 1 86 ? -25.690 -6.724 24.521 1.00 90.56 86 VAL A O 1
ATOM 617 N N . GLN A 1 87 ? -26.552 -8.700 23.873 1.00 92.94 87 GLN A N 1
ATOM 618 C CA . GLN A 1 87 ? -27.585 -8.803 24.891 1.00 92.94 87 GLN A CA 1
ATOM 619 C C . GLN A 1 87 ? -27.453 -10.114 25.672 1.00 92.94 87 GLN A C 1
ATOM 621 O O . GLN A 1 87 ? -26.963 -11.127 25.174 1.00 92.94 87 GLN A O 1
ATOM 626 N N . ALA A 1 88 ? -27.912 -10.098 26.918 1.00 92.19 88 ALA A N 1
ATOM 627 C CA . ALA A 1 88 ? -27.974 -11.261 27.790 1.00 92.19 88 ALA A CA 1
ATOM 628 C C . ALA A 1 88 ? -29.422 -11.520 28.210 1.00 92.19 88 ALA A C 1
ATOM 630 O O . ALA A 1 88 ? -30.169 -10.573 28.469 1.00 92.19 88 ALA A O 1
ATOM 631 N N . MET A 1 89 ? -29.811 -12.790 28.296 1.00 90.81 89 MET A N 1
ATOM 632 C CA . MET A 1 89 ? -31.128 -13.174 28.799 1.00 90.81 89 MET A CA 1
ATOM 633 C C . MET A 1 89 ? -31.127 -14.568 29.419 1.00 90.81 89 MET A C 1
ATOM 635 O O . MET A 1 89 ? -30.361 -15.451 29.030 1.00 90.81 89 MET A O 1
ATOM 639 N N . SER A 1 90 ? -32.030 -14.783 30.368 1.00 87.75 90 SER A N 1
ATOM 640 C CA . SER A 1 90 ? -32.356 -16.126 30.844 1.00 87.75 90 SER A CA 1
ATOM 641 C C . SER A 1 90 ? -33.275 -16.831 29.849 1.00 87.75 90 SER A C 1
ATOM 643 O O . SER A 1 90 ? -34.113 -16.199 29.200 1.00 87.75 90 SER A O 1
ATOM 645 N N . LEU A 1 91 ? -33.137 -18.149 29.750 1.00 85.38 91 LEU A N 1
ATOM 646 C CA . LEU A 1 91 ? -34.026 -18.992 28.963 1.00 85.38 91 LEU A CA 1
ATOM 647 C C . LEU A 1 91 ? -35.488 -18.818 29.411 1.00 85.38 91 LEU A C 1
ATOM 649 O O . LEU A 1 91 ? -35.767 -18.711 30.604 1.00 85.38 91 LEU A O 1
ATOM 653 N N . GLY A 1 92 ? -36.417 -18.816 28.452 1.00 80.94 92 GLY A N 1
ATOM 654 C CA . GLY A 1 92 ? -37.856 -18.684 28.707 1.00 80.94 92 GLY A CA 1
ATOM 655 C C . GLY A 1 92 ? -38.392 -17.248 28.698 1.00 80.94 92 GLY A C 1
ATOM 656 O O . GLY A 1 92 ? -39.598 -17.063 28.830 1.00 80.94 92 GLY A O 1
ATOM 657 N N . ARG A 1 93 ? -37.536 -16.233 28.509 1.00 85.44 93 ARG A N 1
ATOM 658 C CA . ARG A 1 93 ? -37.963 -14.836 28.317 1.00 85.44 93 ARG A CA 1
ATOM 659 C C . ARG A 1 93 ? -38.317 -14.546 26.857 1.00 85.44 93 ARG A C 1
ATOM 661 O O . ARG A 1 93 ? -37.748 -15.143 25.945 1.00 85.44 93 ARG A O 1
ATOM 668 N N . THR A 1 94 ? -39.200 -13.573 26.647 1.00 91.06 94 THR A N 1
ATOM 669 C CA . THR A 1 94 ? -39.488 -13.033 25.313 1.00 91.06 94 THR A CA 1
ATOM 670 C C . THR A 1 94 ? -38.387 -12.075 24.883 1.00 91.06 94 THR A C 1
ATOM 672 O O . THR A 1 94 ? -38.121 -11.091 25.573 1.00 91.06 94 THR A O 1
ATOM 675 N N . LEU A 1 95 ? -37.784 -12.346 23.729 1.00 93.50 95 LEU A N 1
ATOM 676 C CA . LEU A 1 95 ? -36.905 -11.438 23.008 1.00 93.50 95 LEU A CA 1
ATOM 677 C C . LEU A 1 95 ? -37.731 -10.683 21.962 1.00 93.50 95 LEU A C 1
ATOM 679 O O . LEU A 1 95 ? -38.248 -11.277 21.019 1.00 93.50 95 LEU A O 1
ATOM 683 N N . ARG A 1 96 ? -37.878 -9.375 22.147 1.00 95.31 96 ARG A N 1
ATOM 684 C CA . ARG A 1 96 ? -38.575 -8.474 21.235 1.00 95.31 96 ARG A CA 1
ATOM 685 C C . ARG A 1 96 ? -37.574 -7.771 20.340 1.00 95.31 96 ARG A C 1
ATOM 687 O O . ARG A 1 96 ? -36.655 -7.117 20.828 1.00 95.31 96 ARG A O 1
ATOM 694 N N . PHE A 1 97 ? -37.812 -7.842 19.043 1.00 96.31 97 PHE A N 1
ATOM 695 C CA . PHE A 1 97 ? -37.094 -7.084 18.039 1.00 96.31 97 PHE A CA 1
ATOM 696 C C . PHE A 1 97 ? -37.903 -5.871 17.597 1.00 96.31 97 PHE A C 1
ATOM 698 O O . PHE A 1 97 ? -39.103 -5.993 17.364 1.00 96.31 97 PHE A O 1
ATOM 705 N N . THR A 1 98 ? -37.262 -4.717 17.440 1.00 95.62 98 THR A N 1
ATOM 706 C CA . THR A 1 98 ? -37.862 -3.512 16.836 1.00 95.62 98 THR A CA 1
ATOM 707 C C . THR A 1 98 ? -36.994 -2.995 15.695 1.00 95.62 98 THR A C 1
ATOM 709 O O . THR A 1 98 ? -35.876 -3.466 15.496 1.00 95.62 98 THR A O 1
ATOM 712 N N . ASN A 1 99 ? -37.529 -2.073 14.899 1.00 95.12 99 ASN A N 1
ATOM 713 C CA . ASN A 1 99 ? -36.782 -1.369 13.864 1.00 95.12 99 ASN A CA 1
ATOM 714 C C . ASN A 1 99 ? -37.060 0.135 13.978 1.00 95.12 99 ASN A C 1
ATOM 716 O O . ASN A 1 99 ? -38.167 0.580 13.667 1.00 95.12 99 ASN A O 1
ATOM 720 N N . ALA A 1 100 ? -36.076 0.891 14.456 1.00 92.38 100 ALA A N 1
ATOM 721 C CA . ALA A 1 100 ? -36.130 2.344 14.571 1.00 92.38 100 ALA A CA 1
ATOM 722 C C . ALA A 1 100 ? -35.526 3.071 13.359 1.00 92.38 100 ALA A C 1
ATOM 724 O O . ALA A 1 100 ? -35.659 4.294 13.266 1.00 92.38 100 ALA A O 1
ATOM 725 N N . ASP A 1 101 ? -34.881 2.346 12.445 1.00 86.50 101 ASP A N 1
ATOM 726 C CA . ASP A 1 101 ? -34.398 2.892 11.183 1.00 86.50 101 ASP A CA 1
ATOM 727 C C . ASP A 1 101 ? -35.542 3.122 10.191 1.00 86.50 101 ASP A C 1
ATOM 729 O O . ASP A 1 101 ? -36.635 2.557 10.289 1.00 86.50 101 ASP A O 1
ATOM 733 N N . SER A 1 102 ? -35.292 3.995 9.214 1.00 87.56 102 SER A N 1
ATOM 734 C CA . SER A 1 102 ? -36.223 4.217 8.101 1.00 87.56 102 SER A CA 1
ATOM 735 C C . SER A 1 102 ? -36.164 3.087 7.069 1.00 87.56 102 SER A C 1
ATOM 737 O O . SER A 1 102 ? -37.100 2.857 6.300 1.00 87.56 102 SER A O 1
ATOM 739 N N . GLU A 1 103 ? -35.042 2.381 7.066 1.00 84.38 103 GLU A N 1
ATOM 740 C CA . GLU A 1 103 ? -34.696 1.278 6.209 1.00 84.38 103 GLU A CA 1
ATOM 741 C C . GLU A 1 103 ? -35.389 -0.008 6.681 1.00 84.38 103 GLU A C 1
ATOM 743 O O . GLU A 1 103 ? -35.691 -0.222 7.856 1.00 84.38 103 GLU A O 1
ATOM 748 N N . ARG A 1 104 ? -35.676 -0.902 5.735 1.00 90.38 104 ARG A N 1
ATOM 749 C CA . ARG A 1 104 ? -36.161 -2.241 6.070 1.00 90.38 104 ARG A CA 1
ATOM 750 C C . ARG A 1 104 ? -34.975 -3.102 6.477 1.00 90.38 104 ARG A C 1
ATOM 752 O O . ARG A 1 104 ? -33.971 -3.137 5.772 1.00 90.38 104 ARG A O 1
ATOM 759 N N . HIS A 1 105 ? -35.150 -3.873 7.540 1.00 92.25 105 HIS A N 1
ATOM 760 C CA . HIS A 1 105 ? -34.161 -4.836 8.006 1.00 92.25 105 HIS A CA 1
ATOM 761 C C . HIS A 1 105 ? -34.747 -6.249 8.052 1.00 92.25 105 HIS A C 1
ATOM 763 O O . HIS A 1 105 ? -35.879 -6.504 7.623 1.00 92.25 105 HIS A O 1
ATOM 769 N N . SER A 1 106 ? -33.961 -7.184 8.560 1.00 92.88 106 SER A N 1
ATOM 770 C CA . SER A 1 106 ? -34.408 -8.510 8.949 1.00 92.88 106 SER A CA 1
ATOM 771 C C . SER A 1 106 ? -33.644 -8.947 10.188 1.00 92.88 106 SER A C 1
ATOM 773 O O . SER A 1 106 ? -32.467 -8.620 10.332 1.00 92.88 106 SER A O 1
ATOM 775 N N . VAL A 1 107 ? -34.278 -9.766 11.013 1.00 95.12 107 VAL A N 1
ATOM 776 C CA . VAL A 1 107 ? -33.621 -10.492 12.092 1.00 95.12 107 VAL A CA 1
ATOM 777 C C . VAL A 1 107 ? -33.584 -11.958 11.692 1.00 95.12 107 VAL A C 1
ATOM 779 O O . VAL A 1 107 ? -34.605 -12.641 11.736 1.00 95.12 107 VAL A O 1
ATOM 782 N N . HIS A 1 108 ? -32.408 -12.434 11.301 1.00 92.44 108 HIS A N 1
ATOM 783 C CA . HIS A 1 108 ? -32.141 -13.834 11.003 1.00 92.44 108 HIS A CA 1
ATOM 784 C C . HIS A 1 108 ? -31.208 -14.401 12.070 1.00 92.44 108 HIS A C 1
ATOM 786 O O . HIS A 1 108 ? -30.081 -13.941 12.248 1.00 92.44 108 HIS A O 1
ATOM 792 N N . VAL A 1 109 ? -31.680 -15.402 12.803 1.00 91.69 109 VAL A N 1
ATOM 793 C CA . VAL A 1 109 ? -30.848 -16.182 13.712 1.00 91.69 109 VAL A CA 1
ATOM 794 C C . VAL A 1 109 ? -30.080 -17.215 12.899 1.00 91.69 109 VAL A C 1
ATOM 796 O O . VAL A 1 109 ? -30.663 -18.148 12.359 1.00 91.69 109 VAL A O 1
ATOM 799 N N . VAL A 1 110 ? -28.760 -17.053 12.836 1.00 84.81 110 VAL A N 1
ATOM 800 C CA . VAL A 1 110 ? -27.873 -17.911 12.030 1.00 84.81 110 VAL A CA 1
ATOM 801 C C . VAL A 1 110 ? -27.125 -18.955 12.865 1.00 84.81 110 VAL A C 1
ATOM 803 O O . VAL A 1 110 ? -26.324 -19.723 12.331 1.00 84.81 110 VAL A O 1
ATOM 806 N N . THR A 1 111 ? -27.355 -18.998 14.183 1.00 81.31 111 THR A N 1
ATOM 807 C CA . THR A 1 111 ? -26.778 -20.033 15.054 1.00 81.31 111 THR A CA 1
ATOM 808 C C . THR A 1 111 ? -27.412 -21.392 14.744 1.00 81.31 111 THR A C 1
ATOM 810 O O . THR A 1 111 ? -28.628 -21.529 14.887 1.00 81.31 111 THR A O 1
ATOM 813 N N . PRO A 1 112 ? -26.618 -22.430 14.408 1.00 78.62 112 PRO A N 1
ATOM 814 C CA . PRO A 1 112 ? -27.147 -23.760 14.136 1.00 78.62 112 PRO A CA 1
ATOM 815 C C . PRO A 1 112 ? -28.041 -24.287 15.262 1.00 78.62 112 PRO A C 1
ATOM 817 O O . PRO A 1 112 ? -27.652 -24.336 16.430 1.00 78.62 112 PRO A O 1
ATOM 820 N N . GLY A 1 113 ? -29.240 -24.724 14.882 1.00 82.38 113 GLY A N 1
ATOM 821 C CA . GLY A 1 113 ? -30.230 -25.284 15.792 1.00 82.38 113 GLY A CA 1
ATOM 822 C C . GLY A 1 113 ? -31.188 -24.267 16.411 1.00 82.38 113 GLY A C 1
ATOM 823 O O . GLY A 1 113 ? -32.023 -24.697 17.199 1.00 82.38 113 GLY A O 1
ATOM 824 N N . PHE A 1 114 ? -31.094 -22.980 16.094 1.00 86.31 114 PHE A N 1
ATOM 825 C CA . PHE A 1 114 ? -32.161 -22.017 16.362 1.00 86.31 114 PHE A CA 1
ATOM 826 C C . PHE A 1 114 ? -32.807 -21.616 15.036 1.00 86.31 114 PHE A C 1
ATOM 828 O O . PHE A 1 114 ? -32.089 -21.319 14.086 1.00 86.31 114 PHE A O 1
ATOM 835 N N . ASP A 1 115 ? -34.138 -21.570 14.992 1.00 86.31 115 ASP A N 1
ATOM 836 C CA . ASP A 1 115 ? -34.888 -21.252 13.776 1.00 86.31 115 ASP A CA 1
ATOM 837 C C . ASP A 1 115 ? -35.693 -19.961 13.973 1.00 86.31 115 ASP A C 1
ATOM 839 O O . ASP A 1 115 ? -36.736 -19.947 14.631 1.00 86.31 115 ASP A O 1
ATOM 843 N N . PHE A 1 116 ? -35.196 -18.859 13.410 1.00 92.62 116 PHE A N 1
ATOM 844 C CA . PHE A 1 116 ? -35.915 -17.587 13.347 1.00 92.62 116 PHE A CA 1
ATOM 845 C C . PHE A 1 116 ? -35.384 -16.731 12.196 1.00 92.62 116 PHE A C 1
ATOM 847 O O . PHE A 1 116 ? -34.189 -16.452 12.128 1.00 92.62 116 PHE A O 1
ATOM 854 N N . ASN A 1 117 ? -36.266 -16.297 11.298 1.00 93.56 117 ASN A N 1
ATOM 855 C CA . ASN A 1 117 ? -35.947 -15.312 10.270 1.00 93.56 117 ASN A CA 1
ATOM 856 C C . ASN A 1 117 ? -37.184 -14.455 10.001 1.00 93.56 117 ASN A C 1
ATOM 858 O O . ASN A 1 117 ? -38.223 -14.975 9.594 1.00 93.56 117 ASN A O 1
ATOM 862 N N . GLN A 1 118 ? -37.073 -13.154 10.250 1.00 94.94 118 GLN A N 1
ATOM 863 C CA . GLN A 1 118 ? -38.180 -12.217 10.142 1.00 94.94 118 GLN A CA 1
ATOM 864 C C . GLN A 1 118 ? -37.746 -10.940 9.426 1.00 94.94 118 GLN A C 1
ATOM 866 O O . GLN A 1 118 ? -36.761 -10.314 9.809 1.00 94.94 118 GLN A O 1
ATOM 871 N N . SER A 1 119 ? -38.517 -10.497 8.428 1.00 93.19 119 SER A N 1
ATOM 872 C CA . SER A 1 119 ? -38.358 -9.152 7.860 1.00 93.19 119 SER A CA 1
ATOM 873 C C . SER A 1 119 ? -38.971 -8.108 8.793 1.00 93.19 119 SER A C 1
ATOM 875 O O . SER A 1 119 ? -40.077 -8.292 9.298 1.00 93.19 119 SER A O 1
ATOM 877 N N . MET A 1 120 ? -38.266 -6.997 8.981 1.00 93.69 120 MET A N 1
ATOM 878 C CA . MET A 1 120 ? -38.563 -5.972 9.977 1.00 93.69 120 MET A CA 1
ATOM 879 C C . MET A 1 120 ? -38.817 -4.629 9.285 1.00 93.69 120 MET A C 1
ATOM 881 O O . MET A 1 120 ? -37.887 -3.966 8.818 1.00 93.69 120 MET A O 1
ATOM 885 N N . ALA A 1 121 ? -40.086 -4.224 9.188 1.00 91.38 121 ALA A N 1
ATOM 886 C CA . ALA A 1 121 ? -40.464 -2.887 8.726 1.00 91.38 121 ALA A CA 1
ATOM 887 C C . ALA A 1 121 ? -40.269 -1.841 9.846 1.00 91.38 121 ALA A C 1
ATOM 889 O O . ALA A 1 121 ? -40.349 -2.210 11.020 1.00 91.38 121 ALA A O 1
ATOM 890 N N . PRO A 1 122 ? -40.044 -0.555 9.514 1.00 92.50 122 PRO A N 1
ATOM 891 C CA . PRO A 1 122 ? -39.932 0.507 10.515 1.00 92.50 122 PRO A CA 1
ATOM 892 C C . PRO A 1 122 ? -41.129 0.540 11.479 1.00 92.50 122 PRO A C 1
ATOM 894 O O . PRO A 1 122 ? -42.282 0.556 11.048 1.00 92.50 122 PRO A O 1
ATOM 897 N N . GLY A 1 123 ? -40.848 0.570 12.783 1.00 82.56 123 GLY A N 1
ATOM 898 C CA . GLY A 1 123 ? -41.831 0.734 13.859 1.00 82.56 123 GLY A CA 1
ATOM 899 C C . GLY A 1 123 ? -42.618 -0.514 14.283 1.00 82.56 123 GLY A C 1
ATOM 900 O O . GLY A 1 123 ? -43.386 -0.421 15.240 1.00 82.56 123 GLY A O 1
ATOM 901 N N . GLU A 1 124 ? -42.446 -1.672 13.636 1.00 85.19 124 GLU A N 1
ATOM 902 C CA . GLU A 1 124 ? -43.217 -2.889 13.944 1.00 85.19 124 GLU A CA 1
ATOM 903 C C . GLU A 1 124 ? -42.423 -3.879 14.828 1.00 85.19 124 GLU A C 1
ATOM 905 O O . GLU A 1 124 ? -41.414 -4.429 14.372 1.00 85.19 124 GLU A O 1
ATOM 910 N N . PRO A 1 125 ? -42.843 -4.135 16.088 1.00 92.56 125 PRO A N 1
ATOM 911 C CA . PRO A 1 125 ? -42.164 -5.084 16.966 1.00 92.56 125 PRO A CA 1
ATOM 912 C C . PRO A 1 125 ? -42.482 -6.540 16.601 1.00 92.56 125 PRO A C 1
ATOM 914 O O . PRO A 1 125 ? -43.616 -6.859 16.256 1.00 92.56 125 PRO A O 1
ATOM 917 N N . HIS A 1 126 ? -41.509 -7.436 16.763 1.00 94.50 126 HIS A N 1
ATOM 918 C CA . HIS A 1 126 ? -41.689 -8.884 16.621 1.00 94.50 126 HIS A CA 1
ATOM 919 C C . HIS A 1 126 ? -41.084 -9.631 17.808 1.00 94.50 126 HIS A C 1
ATOM 921 O O . HIS A 1 126 ? -39.952 -9.364 18.196 1.00 94.50 126 HIS A O 1
ATOM 927 N N . ASP A 1 127 ? -41.824 -10.592 18.353 1.00 94.81 127 ASP A N 1
ATOM 928 C CA . ASP A 1 127 ? -41.424 -11.352 19.537 1.00 94.81 127 ASP A CA 1
ATOM 929 C C . ASP A 1 127 ? -40.959 -12.762 19.157 1.00 94.81 127 ASP A C 1
ATOM 931 O O . ASP A 1 127 ? -41.582 -13.444 18.343 1.00 94.81 127 ASP A O 1
ATOM 935 N N . TRP A 1 128 ? -39.887 -13.220 19.797 1.00 94.31 128 TRP A N 1
ATOM 936 C CA . TRP A 1 128 ? -39.363 -14.575 19.680 1.00 94.31 128 TRP A CA 1
ATOM 937 C C . TRP A 1 128 ? -38.921 -15.097 21.049 1.00 94.31 128 TRP A C 1
ATOM 939 O O . TRP A 1 128 ? -38.431 -14.344 21.887 1.00 94.31 128 TRP A O 1
ATOM 949 N N . VAL A 1 129 ? -39.099 -16.394 21.297 1.00 92.38 129 VAL A N 1
ATOM 950 C CA . VAL A 1 129 ? -38.695 -17.044 22.552 1.00 92.38 129 VAL A CA 1
ATOM 951 C C . VAL A 1 129 ? -37.704 -18.156 22.210 1.00 92.38 129 VAL A C 1
ATOM 953 O O . VAL A 1 129 ? -38.111 -19.139 21.588 1.00 92.38 129 VAL A O 1
ATOM 956 N N . PRO A 1 130 ? -36.422 -18.035 22.603 1.00 88.50 130 PRO A N 1
ATOM 957 C CA . PRO A 1 130 ? -35.458 -19.118 22.454 1.00 88.50 130 PRO A CA 1
ATOM 958 C C . PRO A 1 130 ? -35.899 -20.353 23.250 1.00 88.50 130 PRO A C 1
ATOM 960 O O . PRO A 1 130 ? -36.285 -20.246 24.415 1.00 88.50 130 PRO A O 1
ATOM 963 N N . ASP A 1 131 ? -35.806 -21.533 22.642 1.00 87.38 131 ASP A N 1
ATOM 964 C CA . ASP A 1 131 ? -36.221 -22.809 23.240 1.00 87.38 131 ASP A CA 1
ATOM 965 C C . ASP A 1 131 ? -35.102 -23.507 24.033 1.00 87.38 131 ASP A C 1
ATOM 967 O O . ASP A 1 131 ? -35.366 -24.422 24.818 1.00 87.38 131 ASP A O 1
ATOM 971 N N . LYS A 1 132 ? -33.851 -23.057 23.875 1.00 84.56 132 LYS A N 1
ATOM 972 C CA . LYS A 1 132 ? -32.674 -23.596 24.569 1.00 84.56 132 LYS A CA 1
ATOM 973 C C . LYS A 1 132 ? -31.584 -22.547 24.841 1.00 84.56 132 LYS A C 1
ATOM 975 O O . LYS A 1 132 ? -31.565 -21.498 24.196 1.00 84.56 132 LYS A O 1
ATOM 980 N N . PRO A 1 133 ? -30.659 -22.816 25.784 1.00 85.06 133 PRO A N 1
ATOM 981 C CA . PRO A 1 133 ? -29.504 -21.959 26.043 1.00 85.06 133 PRO A CA 1
ATOM 982 C C . PRO A 1 133 ? -28.499 -21.976 24.887 1.00 85.06 133 PRO A C 1
ATOM 984 O O . PRO A 1 133 ? -28.384 -22.965 24.160 1.00 85.06 133 PRO A O 1
ATOM 987 N N . GLY A 1 134 ? -27.720 -20.905 24.759 1.00 85.38 134 GLY A N 1
ATOM 988 C CA . GLY A 1 134 ? -26.667 -20.779 23.758 1.00 85.38 134 GLY A CA 1
ATOM 989 C C . GLY A 1 134 ? -26.383 -19.333 23.367 1.00 85.38 134 GLY A C 1
ATOM 990 O O . GLY A 1 134 ? -27.051 -18.402 23.810 1.00 85.38 134 GLY A O 1
ATOM 991 N N . VAL A 1 135 ? -25.379 -19.149 22.510 1.00 86.62 135 VAL A N 1
ATOM 992 C CA . VAL A 1 135 ? -25.076 -17.850 21.897 1.00 86.62 135 VAL A CA 1
ATOM 993 C C . VAL A 1 135 ? -25.852 -17.743 20.587 1.00 86.62 135 VAL A C 1
ATOM 995 O O . VAL A 1 135 ? -25.533 -18.410 19.600 1.00 86.62 135 VAL A O 1
ATOM 998 N N . VAL A 1 136 ? -26.889 -16.915 20.583 1.00 90.62 136 VAL A N 1
ATOM 999 C CA . VAL A 1 136 ? -27.729 -16.631 19.418 1.00 90.62 136 VAL A CA 1
ATOM 1000 C C . VAL A 1 136 ? -27.080 -15.506 18.621 1.00 90.62 136 VAL A C 1
ATOM 1002 O O . VAL A 1 136 ? -27.042 -14.370 19.079 1.00 90.62 136 VAL A O 1
ATOM 1005 N N . ARG A 1 137 ? -26.571 -15.808 17.428 1.00 88.12 137 ARG A N 1
ATOM 1006 C CA . ARG A 1 137 ? -26.032 -14.822 16.495 1.00 88.12 137 ARG A CA 1
ATOM 1007 C C . ARG A 1 137 ? -27.153 -14.330 15.589 1.00 88.12 137 ARG A C 1
ATOM 1009 O O . ARG A 1 137 ? -27.787 -15.124 14.894 1.00 88.12 137 ARG A O 1
ATOM 1016 N N . LEU A 1 138 ? -27.363 -13.023 15.608 1.00 91.19 138 LEU A N 1
ATOM 1017 C CA . LEU A 1 138 ? -28.290 -12.288 14.763 1.00 91.19 138 LEU A CA 1
ATOM 1018 C C . LEU A 1 138 ? -27.551 -11.793 13.520 1.00 91.19 138 LEU A C 1
ATOM 1020 O O . LEU A 1 138 ? -26.416 -11.322 13.619 1.00 91.19 138 LEU A O 1
ATOM 1024 N N . ALA A 1 139 ? -28.208 -11.874 12.373 1.00 84.31 139 ALA A N 1
ATOM 1025 C CA . ALA A 1 139 ? -27.764 -11.325 11.103 1.00 84.31 139 ALA A CA 1
ATOM 1026 C C . ALA A 1 139 ? -28.927 -10.607 10.408 1.00 84.31 139 ALA A C 1
ATOM 1028 O O . ALA A 1 139 ? -30.097 -10.907 10.657 1.00 84.31 139 ALA A O 1
ATOM 1029 N N . CYS A 1 140 ? -28.602 -9.672 9.518 1.00 86.31 140 CYS A N 1
ATOM 1030 C CA . CYS A 1 140 ? -29.567 -9.088 8.595 1.00 86.31 140 CYS A CA 1
ATOM 1031 C C . CYS A 1 140 ? -29.284 -9.587 7.175 1.00 86.31 140 CYS A C 1
ATOM 1033 O O . CYS A 1 140 ? -28.209 -9.336 6.635 1.00 86.31 140 CYS A O 1
ATOM 1035 N N . ASP A 1 141 ? -30.263 -10.239 6.552 1.00 82.31 141 ASP A N 1
ATOM 1036 C CA . ASP A 1 141 ? -30.191 -10.719 5.170 1.00 82.31 141 ASP A CA 1
ATOM 1037 C C . ASP A 1 141 ? -30.180 -9.561 4.156 1.00 82.31 141 ASP A C 1
ATOM 1039 O O . ASP A 1 141 ? -29.751 -9.735 3.018 1.00 82.31 141 ASP A O 1
ATOM 1043 N N . ILE A 1 142 ? -30.650 -8.373 4.560 1.00 79.94 142 ILE A N 1
ATOM 1044 C CA . ILE A 1 142 ? -30.661 -7.161 3.723 1.00 79.94 142 ILE A CA 1
ATOM 1045 C C . ILE A 1 142 ? -29.329 -6.413 3.825 1.00 79.94 142 ILE A C 1
ATOM 1047 O O . ILE A 1 142 ? -28.822 -5.894 2.838 1.00 79.94 142 ILE A O 1
ATOM 1051 N N . HIS A 1 143 ? -28.761 -6.358 5.027 1.00 75.12 143 HIS A N 1
ATOM 1052 C CA . HIS A 1 143 ? -27.556 -5.600 5.326 1.00 75.12 143 HIS A CA 1
ATOM 1053 C C . HIS A 1 143 ? -26.533 -6.548 5.943 1.00 75.12 143 HIS A C 1
ATOM 1055 O O . HIS A 1 143 ? -26.445 -6.663 7.162 1.00 75.12 143 HIS A O 1
ATOM 1061 N N . SER A 1 144 ? -25.743 -7.213 5.103 1.00 73.62 144 SER A N 1
ATOM 1062 C CA . SER A 1 144 ? -24.884 -8.347 5.490 1.00 73.62 144 SER A CA 1
ATOM 1063 C C . SER A 1 144 ? -23.864 -8.062 6.603 1.00 73.62 144 SER A C 1
ATOM 1065 O O . SER A 1 144 ? -23.332 -8.992 7.199 1.00 73.62 144 SER A O 1
ATOM 1067 N N . HIS A 1 145 ? -23.565 -6.788 6.861 1.00 67.31 145 HIS A N 1
ATOM 1068 C CA . HIS A 1 145 ? -22.682 -6.328 7.935 1.00 67.31 145 HIS A CA 1
ATOM 1069 C C . HIS A 1 145 ? -23.360 -6.252 9.310 1.00 67.31 145 HIS A C 1
ATOM 1071 O O . HIS A 1 145 ? -22.678 -6.225 10.330 1.00 67.31 145 HIS A O 1
ATOM 1077 N N . MET A 1 146 ? -24.693 -6.181 9.365 1.00 82.88 146 MET A N 1
ATOM 1078 C CA . MET A 1 146 ? -25.409 -6.134 10.632 1.00 82.88 146 MET A CA 1
ATOM 1079 C C . MET A 1 146 ? -25.292 -7.485 11.310 1.00 82.88 146 MET A C 1
ATOM 1081 O O . MET A 1 146 ? -25.870 -8.474 10.850 1.00 82.88 146 MET A O 1
ATOM 1085 N N . CYS A 1 147 ? -24.606 -7.505 12.444 1.00 84.44 147 CYS A N 1
ATOM 1086 C CA . CYS A 1 147 ? -24.632 -8.646 13.331 1.00 84.44 147 CYS A CA 1
ATOM 1087 C C . CYS A 1 147 ? -24.767 -8.234 14.795 1.00 84.44 147 CYS A C 1
ATOM 1089 O O . CYS A 1 147 ? -24.475 -7.101 15.189 1.00 84.44 147 CYS A O 1
ATOM 1091 N N . GLY A 1 148 ? -25.311 -9.158 15.576 1.00 87.44 148 GLY A N 1
ATOM 1092 C CA . GLY A 1 148 ? -25.541 -9.004 17.002 1.00 87.44 148 GLY A CA 1
ATOM 1093 C C . GLY A 1 148 ? -25.583 -10.366 17.676 1.00 87.44 148 GLY A C 1
ATOM 1094 O O . GLY A 1 148 ? -25.609 -11.404 17.013 1.00 87.44 148 GLY A O 1
ATOM 1095 N N . TYR A 1 149 ? -25.578 -10.370 19.000 1.00 90.94 149 TYR A N 1
ATOM 1096 C CA . TYR A 1 149 ? -25.486 -11.578 19.798 1.00 90.94 149 TYR A CA 1
ATOM 1097 C C . TYR A 1 149 ? -26.423 -11.500 20.991 1.00 90.94 149 TYR A C 1
ATOM 1099 O O . TYR A 1 149 ? -26.444 -10.508 21.715 1.00 90.94 149 TYR A O 1
ATOM 1107 N N . VAL A 1 150 ? -27.157 -12.579 21.234 1.00 93.44 150 VAL A N 1
ATOM 1108 C CA . VAL A 1 150 ? -27.937 -12.763 22.453 1.00 93.44 150 VAL A CA 1
ATOM 1109 C C . VAL A 1 150 ? -27.447 -14.016 23.157 1.00 93.44 150 VAL A C 1
ATOM 1111 O O . VAL A 1 150 ? -27.571 -15.126 22.646 1.00 93.44 150 VAL A O 1
ATOM 1114 N N . VAL A 1 151 ? -26.855 -13.847 24.334 1.00 90.94 151 VAL A N 1
ATOM 1115 C CA . VAL A 1 151 ? -26.400 -14.964 25.161 1.00 90.94 151 VAL A CA 1
ATOM 1116 C C . VAL A 1 151 ? -27.557 -15.415 26.043 1.00 90.94 151 VAL A C 1
ATOM 1118 O O . VAL A 1 151 ? -27.963 -14.713 26.972 1.00 90.94 151 VAL A O 1
ATOM 1121 N N . VAL A 1 152 ? -28.084 -16.597 25.732 1.00 89.12 152 VAL A N 1
ATOM 1122 C CA . VAL A 1 152 ? -29.193 -17.236 26.440 1.00 89.12 152 VAL A CA 1
ATOM 1123 C C . VAL A 1 152 ? -28.627 -18.223 27.457 1.00 89.12 152 VAL A C 1
ATOM 1125 O O . VAL A 1 152 ? -28.004 -19.217 27.086 1.00 89.12 152 VAL A O 1
ATOM 1128 N N . SER A 1 153 ? -28.856 -17.966 28.743 1.00 85.94 153 SER A N 1
ATOM 1129 C CA . SER A 1 153 ? -28.403 -18.821 29.849 1.00 85.94 153 SER A CA 1
ATOM 1130 C C . SER A 1 153 ? -29.551 -19.660 30.408 1.00 85.94 153 SER A C 1
ATOM 1132 O O . SER A 1 153 ? -30.658 -19.157 30.591 1.00 85.94 153 SER A O 1
ATOM 1134 N N . ALA A 1 154 ? -29.286 -20.924 30.755 1.00 82.75 154 ALA A N 1
ATOM 1135 C CA . ALA A 1 154 ? -30.236 -21.751 31.514 1.00 82.75 154 ALA A CA 1
ATOM 1136 C C . ALA A 1 154 ? -30.447 -21.241 32.951 1.00 82.75 154 ALA A C 1
ATOM 1138 O O . ALA A 1 154 ? -31.437 -21.568 33.598 1.00 82.75 154 ALA A O 1
ATOM 1139 N N . SER A 1 155 ? -29.484 -20.471 33.455 1.00 83.12 155 SER A N 1
ATOM 1140 C CA . SER A 1 155 ? -29.468 -19.906 34.797 1.00 83.12 155 SER A CA 1
ATOM 1141 C C . SER A 1 155 ? -29.963 -18.453 34.799 1.00 83.12 155 SER A C 1
ATOM 1143 O O . SER A 1 155 ? -29.659 -17.710 33.855 1.00 83.12 155 SER A O 1
ATOM 1145 N N . PRO A 1 156 ? -30.662 -18.006 35.863 1.00 81.88 156 PRO A N 1
ATOM 1146 C CA . PRO A 1 156 ? -31.083 -16.614 35.999 1.00 81.88 156 PRO A CA 1
ATOM 1147 C C . PRO A 1 156 ? -29.916 -15.641 36.225 1.00 81.88 156 PRO A C 1
ATOM 1149 O O . PRO A 1 156 ? -30.063 -14.446 35.984 1.00 81.88 156 PRO A O 1
ATOM 1152 N N . TRP A 1 157 ? -28.740 -16.123 36.639 1.00 88.88 157 TRP A N 1
ATOM 1153 C CA . TRP A 1 157 ? -27.559 -15.281 36.845 1.00 88.88 157 TRP A CA 1
ATOM 1154 C C . TRP A 1 157 ? -26.780 -15.113 35.543 1.00 88.88 157 TRP A C 1
ATOM 1156 O O . TRP A 1 157 ? -25.735 -15.730 35.344 1.00 88.88 157 TRP A O 1
ATOM 1166 N N . VAL A 1 158 ? -27.303 -14.277 34.649 1.00 89.69 158 VAL A N 1
ATOM 1167 C CA . VAL A 1 158 ? -26.646 -13.867 33.404 1.00 89.69 158 VAL A CA 1
ATOM 1168 C C . VAL A 1 158 ? -26.839 -12.372 33.177 1.00 89.69 158 VAL A C 1
ATOM 1170 O O . VAL A 1 158 ? -27.928 -11.846 33.396 1.00 89.69 158 VAL A O 1
ATOM 1173 N N . LYS A 1 159 ? -25.784 -11.662 32.777 1.00 90.50 159 LYS A N 1
ATOM 1174 C CA . LYS A 1 159 ? -25.870 -10.235 32.439 1.00 90.50 159 LYS A CA 1
ATOM 1175 C C . LYS A 1 159 ? -24.722 -9.787 31.552 1.00 90.50 159 LYS A C 1
ATOM 1177 O O . LYS A 1 159 ? -23.638 -10.369 31.584 1.00 90.50 159 LYS A O 1
ATOM 1182 N N . THR A 1 160 ? -24.941 -8.696 30.831 1.00 91.31 160 THR A N 1
ATOM 1183 C CA . THR A 1 160 ? -23.861 -7.903 30.249 1.00 91.31 160 THR A CA 1
ATOM 1184 C C . THR A 1 160 ? -23.109 -7.148 31.348 1.00 91.31 160 THR A C 1
ATOM 1186 O O . THR A 1 160 ? -23.680 -6.737 32.369 1.00 91.31 160 THR A O 1
ATOM 1189 N N . CYS A 1 161 ? -21.804 -6.991 31.162 1.00 90.00 161 CYS A N 1
ATOM 1190 C CA . CYS A 1 161 ? -21.000 -6.060 31.941 1.00 90.00 161 CYS A CA 1
ATOM 1191 C C . CYS A 1 161 ? -21.399 -4.610 31.640 1.00 90.00 161 CYS A C 1
ATOM 1193 O O . CYS A 1 161 ? -21.894 -4.301 30.557 1.00 90.00 161 CYS A O 1
ATOM 1195 N N . ASP A 1 162 ? -21.142 -3.711 32.589 1.00 88.56 162 ASP A N 1
ATOM 1196 C CA . ASP A 1 162 ? -21.216 -2.276 32.322 1.00 88.56 162 ASP A CA 1
ATOM 1197 C C . ASP A 1 162 ? -20.025 -1.786 31.471 1.00 88.56 162 ASP A C 1
ATOM 1199 O O . ASP A 1 162 ? -19.122 -2.547 31.106 1.00 88.56 162 ASP A O 1
ATOM 1203 N N . ARG A 1 163 ? -20.001 -0.479 31.177 1.00 81.12 163 ARG A N 1
ATOM 1204 C CA . ARG A 1 163 ? -18.949 0.154 30.364 1.00 81.12 163 ARG A CA 1
ATOM 1205 C C . ARG A 1 163 ? -17.541 0.082 30.975 1.00 81.12 163 ARG A C 1
ATOM 1207 O O . ARG A 1 163 ? -16.565 0.244 30.243 1.00 81.12 163 ARG A O 1
ATOM 1214 N N . ASP A 1 164 ? -17.429 -0.153 32.284 1.00 81.50 164 ASP A N 1
ATOM 1215 C CA . ASP A 1 164 ? -16.160 -0.354 32.995 1.00 81.50 164 ASP A CA 1
ATOM 1216 C C . ASP A 1 164 ? -15.756 -1.836 33.057 1.00 81.50 164 ASP A C 1
ATOM 1218 O O . ASP A 1 164 ? -14.734 -2.171 33.675 1.00 81.50 164 ASP A O 1
ATOM 1222 N N . GLY A 1 165 ? -16.564 -2.723 32.471 1.00 86.31 165 GLY A N 1
ATOM 1223 C CA . GLY A 1 165 ? -16.428 -4.168 32.565 1.00 86.31 165 GLY A CA 1
ATOM 1224 C C . GLY A 1 165 ? -16.917 -4.749 33.891 1.00 86.31 165 GLY A C 1
ATOM 1225 O O . GLY A 1 165 ? -16.706 -5.933 34.144 1.00 86.31 165 GLY A O 1
ATOM 1226 N N . LYS A 1 166 ? -17.540 -3.963 34.772 1.00 90.69 166 LYS A N 1
ATOM 1227 C CA . LYS A 1 166 ? -17.997 -4.457 36.074 1.00 90.69 166 LYS A CA 1
ATOM 1228 C C . LYS A 1 166 ? -19.307 -5.217 35.920 1.00 90.69 166 LYS A C 1
ATOM 1230 O O . LYS A 1 166 ? -20.163 -4.893 35.096 1.00 90.69 166 LYS A O 1
ATOM 1235 N N . PHE A 1 167 ? -19.478 -6.232 36.754 1.00 92.00 167 PHE A N 1
ATOM 1236 C CA . PHE A 1 167 ? -20.732 -6.958 36.877 1.00 92.00 167 PHE A CA 1
ATOM 1237 C C . PHE A 1 167 ? -21.048 -7.227 38.345 1.00 92.00 167 PHE A C 1
ATOM 1239 O O . PHE A 1 167 ? -20.175 -7.232 39.215 1.00 92.00 167 PHE A O 1
ATOM 1246 N N . ARG A 1 168 ? -22.337 -7.443 38.603 1.00 91.38 168 ARG A N 1
ATOM 1247 C CA . ARG A 1 168 ? -22.868 -7.800 39.914 1.00 91.38 168 ARG A CA 1
ATOM 1248 C C . ARG A 1 168 ? -24.119 -8.645 39.739 1.00 91.38 168 ARG A C 1
ATOM 1250 O O . ARG A 1 168 ? -25.015 -8.216 39.006 1.00 91.38 168 ARG A O 1
ATOM 1257 N N . PHE A 1 169 ? -24.149 -9.793 40.398 1.00 88.94 169 PHE A N 1
ATOM 1258 C CA . PHE A 1 169 ? -25.322 -10.628 40.620 1.00 88.94 169 PHE A CA 1
ATOM 1259 C C . PHE A 1 169 ? -25.740 -10.490 42.076 1.00 88.94 169 PHE A C 1
ATOM 1261 O O . PHE A 1 169 ? -24.886 -10.474 42.962 1.00 88.94 169 PHE A O 1
ATOM 1268 N N . THR A 1 170 ? -27.039 -10.376 42.306 1.00 84.94 170 THR A N 1
ATOM 1269 C CA . THR A 1 170 ? -27.629 -10.357 43.642 1.00 84.94 170 THR A CA 1
ATOM 1270 C C . THR A 1 170 ? -28.280 -11.698 43.924 1.00 84.94 170 THR A C 1
ATOM 1272 O O . THR A 1 170 ? -28.681 -12.398 42.992 1.00 84.94 170 THR A O 1
ATOM 1275 N N . GLU A 1 171 ? -28.393 -12.037 45.205 1.00 81.50 171 GLU A N 1
ATOM 1276 C CA . GLU A 1 171 ? -29.137 -13.216 45.659 1.00 81.50 171 GLU A CA 1
ATOM 1277 C C . GLU A 1 171 ? -28.661 -14.529 44.999 1.00 81.50 171 GLU A C 1
ATOM 1279 O O . GLU A 1 171 ? -29.467 -15.367 44.598 1.00 81.50 171 GLU A O 1
ATOM 1284 N N . VAL A 1 172 ? -27.342 -14.729 44.878 1.00 84.50 172 VAL A N 1
ATOM 1285 C CA . VAL A 1 172 ? -26.765 -15.988 44.379 1.00 84.50 172 VAL A CA 1
ATOM 1286 C C . VAL A 1 172 ? -26.669 -16.987 45.539 1.00 84.50 172 VAL A C 1
ATOM 1288 O O . VAL A 1 172 ? -25.929 -16.715 46.487 1.00 84.50 172 VAL A O 1
ATOM 1291 N N . PRO A 1 173 ? -27.373 -18.134 45.508 1.00 84.62 173 PRO A N 1
ATOM 1292 C CA . PRO A 1 173 ? -27.304 -19.143 46.558 1.00 84.62 173 PRO A CA 1
ATOM 1293 C C . PRO A 1 173 ? -25.882 -19.662 46.759 1.00 84.62 173 PRO A C 1
ATOM 1295 O O . PRO A 1 173 ? -25.123 -19.810 45.799 1.00 84.62 173 PRO A O 1
ATOM 1298 N N . GLU A 1 174 ? -25.527 -20.002 47.992 1.00 83.50 174 GLU A N 1
ATOM 1299 C CA . GLU A 1 174 ? -24.268 -20.681 48.277 1.00 83.50 174 GLU A CA 1
ATOM 1300 C C . GLU A 1 174 ? -24.151 -21.997 47.494 1.00 83.50 174 GLU A C 1
ATOM 1302 O O . GLU A 1 174 ? -25.115 -22.749 47.337 1.00 83.50 174 GLU A O 1
ATOM 1307 N N . GLY A 1 175 ? -22.958 -22.280 46.973 1.00 85.25 175 GLY A N 1
ATOM 1308 C CA . GLY A 1 175 ? -22.745 -23.468 46.153 1.00 85.25 175 GLY A CA 1
ATOM 1309 C C . GLY A 1 175 ? -21.568 -23.365 45.194 1.00 85.25 175 GLY A C 1
ATOM 1310 O O . GLY A 1 175 ? -20.822 -22.385 45.174 1.00 85.25 175 GLY A O 1
ATOM 1311 N N . ARG A 1 176 ? -21.397 -24.418 44.389 1.00 85.38 176 ARG A N 1
ATOM 1312 C CA . ARG A 1 176 ? -20.407 -24.470 43.307 1.00 85.38 176 ARG A CA 1
ATOM 1313 C C . ARG A 1 176 ? -21.060 -24.091 41.988 1.00 85.38 176 ARG A C 1
ATOM 1315 O O . ARG A 1 176 ? -22.091 -24.655 41.623 1.00 85.38 176 ARG A O 1
ATOM 1322 N N . TYR A 1 177 ? -20.411 -23.191 41.265 1.00 86.94 177 TYR A N 1
ATOM 1323 C CA . TYR A 1 177 ? -20.869 -22.668 39.988 1.00 86.94 177 TYR A CA 1
ATOM 1324 C C . TYR A 1 177 ? -19.769 -22.767 38.941 1.00 86.94 177 TYR A C 1
ATOM 1326 O O . TYR A 1 177 ? -18.581 -22.666 39.242 1.00 86.94 177 TYR A O 1
ATOM 1334 N N . VAL A 1 178 ? -20.177 -22.909 37.691 1.00 84.38 178 VAL A N 1
ATOM 1335 C CA . VAL A 1 178 ? -19.356 -22.632 36.524 1.00 84.38 178 VAL A CA 1
ATOM 1336 C C . VAL A 1 178 ? -19.594 -21.177 36.136 1.00 84.38 178 VAL A C 1
ATOM 1338 O O . VAL A 1 178 ? -20.691 -20.800 35.730 1.00 84.38 178 VAL A O 1
ATOM 1341 N N . LEU A 1 179 ? -18.560 -20.358 36.274 1.00 88.31 179 LEU A N 1
ATOM 1342 C CA . LEU A 1 179 ? -18.495 -19.014 35.722 1.00 88.31 179 LEU A CA 1
ATOM 1343 C C . LEU A 1 179 ? -18.125 -19.111 34.242 1.00 88.31 179 LEU A C 1
ATOM 1345 O O . LEU A 1 179 ? -17.045 -19.607 33.912 1.00 88.31 179 LEU A O 1
ATOM 1349 N N . ASN A 1 180 ? -18.991 -18.596 33.374 1.00 87.44 180 ASN A N 1
ATOM 1350 C CA . ASN A 1 180 ? -18.689 -18.393 31.961 1.00 87.44 180 ASN A CA 1
ATOM 1351 C C . ASN A 1 180 ? -18.601 -16.889 31.675 1.00 87.44 180 ASN A C 1
ATOM 1353 O O . ASN A 1 180 ? -19.475 -16.127 32.092 1.00 87.44 180 ASN A O 1
ATOM 1357 N N . VAL A 1 181 ? -17.563 -16.473 30.950 1.00 88.00 181 VAL A N 1
ATOM 1358 C CA . VAL A 1 181 ? -17.449 -15.138 30.357 1.00 88.00 181 VAL A CA 1
ATOM 1359 C C . VAL A 1 181 ? -17.343 -15.301 28.850 1.00 88.00 181 VAL A C 1
ATOM 1361 O O . VAL A 1 181 ? -16.445 -15.981 28.353 1.00 88.00 181 VAL A O 1
ATOM 1364 N N . TRP A 1 182 ? -18.267 -14.677 28.132 1.00 89.31 182 TRP A N 1
ATOM 1365 C CA . TRP A 1 182 ? -18.320 -14.676 26.678 1.00 89.31 182 TRP A CA 1
ATOM 1366 C C . TRP A 1 182 ? -18.142 -13.253 26.143 1.00 89.31 182 TRP A C 1
ATOM 1368 O O . TRP A 1 182 ? -18.641 -12.293 26.729 1.00 89.31 182 TRP A O 1
ATOM 1378 N N . HIS A 1 183 ? -17.435 -13.118 25.026 1.00 84.19 183 HIS A N 1
ATOM 1379 C CA . HIS A 1 183 ? -17.256 -11.864 24.300 1.00 84.19 183 HIS A CA 1
ATOM 1380 C C . HIS A 1 183 ? -17.082 -12.187 22.810 1.00 84.19 183 HIS A C 1
ATOM 1382 O O . HIS A 1 183 ? -16.397 -13.155 22.486 1.00 84.19 183 HIS A O 1
ATOM 1388 N N . GLU A 1 184 ? -17.645 -11.384 21.904 1.00 79.44 184 GLU A N 1
ATOM 1389 C CA . GLU A 1 184 ? -17.667 -11.706 20.465 1.00 79.44 184 GLU A CA 1
ATOM 1390 C C . GLU A 1 184 ? -16.266 -11.812 19.826 1.00 79.44 184 GLU A C 1
ATOM 1392 O O . GLU A 1 184 ? -16.047 -12.648 18.957 1.00 79.44 184 GLU A O 1
ATOM 1397 N N . MET A 1 185 ? -15.299 -11.022 20.312 1.00 69.62 185 MET A N 1
ATOM 1398 C CA . MET A 1 185 ? -13.896 -11.030 19.855 1.00 69.62 185 MET A CA 1
ATOM 1399 C C . MET A 1 185 ? -12.930 -11.811 20.765 1.00 69.62 185 MET A C 1
ATOM 1401 O O . MET A 1 185 ? -11.720 -11.679 20.602 1.00 69.62 185 MET A O 1
ATOM 1405 N N . GLY A 1 186 ? -13.412 -12.534 21.780 1.00 66.12 186 GLY A N 1
ATOM 1406 C CA . GLY A 1 186 ? -12.562 -13.121 22.825 1.00 66.12 186 GLY A CA 1
ATOM 1407 C C . GLY A 1 186 ? -12.686 -14.634 22.944 1.00 66.12 186 GLY A C 1
ATOM 1408 O O . GLY A 1 186 ? -13.746 -15.196 22.673 1.00 66.12 186 GLY A O 1
ATOM 1409 N N . GLU A 1 187 ? -11.625 -15.301 23.405 1.00 67.75 187 GLU A N 1
ATOM 1410 C CA . GLU A 1 187 ? -11.758 -16.705 23.807 1.00 67.75 187 GLU A CA 1
ATOM 1411 C C . GLU A 1 187 ? -12.696 -16.816 25.025 1.00 67.75 187 GLU A C 1
ATOM 1413 O O . GLU A 1 187 ? -12.543 -16.056 25.990 1.00 67.75 187 GLU A O 1
ATOM 1418 N N . PRO A 1 188 ? -13.679 -17.738 25.009 1.00 69.31 188 PRO A N 1
ATOM 1419 C CA . PRO A 1 188 ? -14.598 -17.899 26.125 1.00 69.31 188 PRO A CA 1
ATOM 1420 C C . PRO A 1 188 ? -13.842 -18.376 27.369 1.00 69.31 188 PRO A C 1
ATOM 1422 O O . PRO A 1 188 ? -13.180 -19.415 27.361 1.00 69.31 188 PRO A O 1
ATOM 1425 N N . LEU A 1 189 ? -13.979 -17.634 28.467 1.00 78.56 189 LEU A N 1
ATOM 1426 C CA . LEU A 1 189 ? -13.390 -17.995 29.752 1.00 78.56 189 LEU A CA 1
ATOM 1427 C C . LEU A 1 189 ? -14.392 -18.837 30.541 1.00 78.56 189 LEU A C 1
ATOM 1429 O O . LEU A 1 189 ? -15.498 -18.385 30.832 1.00 78.56 189 LEU A O 1
ATOM 1433 N N . ARG A 1 190 ? -13.981 -20.039 30.947 1.00 84.50 190 ARG A N 1
ATOM 1434 C CA . ARG A 1 190 ? -14.774 -20.939 31.791 1.00 84.50 190 ARG A CA 1
ATOM 1435 C C . ARG A 1 190 ? -13.993 -21.306 33.046 1.00 84.50 190 ARG A C 1
ATOM 1437 O O . ARG A 1 190 ? -12.869 -21.795 32.947 1.00 84.50 190 ARG A O 1
ATOM 1444 N N . LYS A 1 191 ? -14.574 -21.082 34.225 1.00 83.25 191 LYS A N 1
ATOM 1445 C CA . LYS A 1 191 ? -13.912 -21.330 35.515 1.00 83.25 191 LYS A CA 1
ATOM 1446 C C . LYS A 1 191 ? -14.903 -21.825 36.564 1.00 83.25 191 LYS A C 1
ATOM 1448 O O . LYS A 1 191 ? -15.972 -21.252 36.712 1.00 83.25 191 LYS A O 1
ATOM 1453 N N . GLU A 1 192 ? -14.542 -22.848 37.333 1.00 85.88 192 GLU A N 1
ATOM 1454 C CA . GLU A 1 192 ? -15.319 -23.216 38.523 1.00 85.88 192 GLU A CA 1
ATOM 1455 C C . GLU A 1 192 ? -15.061 -22.225 39.668 1.00 85.88 192 GLU A C 1
ATOM 1457 O O . GLU A 1 192 ? -13.915 -21.864 39.955 1.00 85.88 192 GLU A O 1
ATOM 1462 N N . VAL A 1 193 ? -16.133 -21.783 40.321 1.00 86.25 193 VAL A N 1
ATOM 1463 C CA . VAL A 1 193 ? -16.112 -20.858 41.458 1.00 86.25 193 VAL A CA 1
ATOM 1464 C C . VAL A 1 193 ? -17.029 -21.368 42.569 1.00 86.25 193 VAL A C 1
ATOM 1466 O O . VAL A 1 193 ? -18.056 -21.995 42.311 1.00 86.25 193 VAL A O 1
ATOM 1469 N N . THR A 1 194 ? -16.665 -21.090 43.818 1.00 85.88 194 THR A N 1
ATOM 1470 C CA . THR A 1 194 ? -17.478 -21.426 44.995 1.00 85.88 194 THR A CA 1
ATOM 1471 C C . THR A 1 194 ? -17.982 -20.136 45.622 1.00 85.88 194 THR A C 1
ATOM 1473 O O . THR A 1 194 ? -17.175 -19.269 45.953 1.00 85.88 194 THR A O 1
ATOM 1476 N N . ILE A 1 195 ? -19.298 -20.018 45.789 1.00 83.31 195 ILE A N 1
ATOM 1477 C CA . ILE A 1 195 ? -19.955 -18.863 46.409 1.00 83.31 195 ILE A CA 1
ATOM 1478 C C . ILE A 1 195 ? -20.320 -19.224 47.851 1.00 83.31 195 ILE A C 1
ATOM 1480 O O . ILE A 1 195 ? -20.949 -20.256 48.089 1.00 83.31 195 ILE A O 1
ATOM 1484 N N . GLY A 1 196 ? -19.883 -18.402 48.810 1.00 74.75 196 GLY A N 1
ATOM 1485 C CA . GLY A 1 196 ? -20.137 -18.590 50.243 1.00 74.75 196 GLY A CA 1
ATOM 1486 C C . GLY A 1 196 ? -21.356 -17.806 50.743 1.00 74.75 196 GLY A C 1
ATOM 1487 O O . GLY A 1 196 ? -21.635 -16.716 50.255 1.00 74.75 196 GLY A O 1
ATOM 1488 N N . GLY A 1 197 ? -22.059 -18.342 51.743 1.00 56.66 197 GLY A N 1
ATOM 1489 C CA . GLY A 1 197 ? -23.383 -17.877 52.169 1.00 56.66 197 GLY A CA 1
ATOM 1490 C C . GLY A 1 197 ? -23.498 -16.577 52.986 1.00 56.66 197 GLY A C 1
ATOM 1491 O O . GLY A 1 197 ? -24.598 -16.268 53.420 1.00 56.66 197 GLY A O 1
ATOM 1492 N N . GLU A 1 198 ? -22.440 -15.804 53.255 1.00 58.03 198 GLU A N 1
ATOM 1493 C CA . GLU A 1 198 ? -22.567 -14.592 54.108 1.00 58.03 198 GLU A CA 1
ATOM 1494 C C . GLU A 1 198 ? -21.742 -13.367 53.664 1.00 58.03 198 GLU A C 1
ATOM 1496 O O . GLU A 1 198 ? -21.924 -12.285 54.219 1.00 58.03 198 GLU A O 1
ATOM 1501 N N . ALA A 1 199 ? -20.869 -13.482 52.657 1.00 59.44 199 ALA A N 1
ATOM 1502 C CA . ALA A 1 199 ? -20.004 -12.383 52.220 1.00 59.44 199 ALA A CA 1
ATOM 1503 C C . ALA A 1 199 ? -20.131 -12.122 50.715 1.00 59.44 199 ALA A C 1
ATOM 1505 O O . ALA A 1 199 ? -20.204 -13.062 49.920 1.00 59.44 199 ALA A O 1
ATOM 1506 N N . ALA A 1 200 ? -20.109 -10.840 50.328 1.00 66.62 200 ALA A N 1
ATOM 1507 C CA . ALA A 1 200 ? -19.992 -10.450 48.928 1.00 66.62 200 ALA A CA 1
ATOM 1508 C C . ALA A 1 200 ? -18.741 -11.110 48.326 1.00 66.62 200 ALA A C 1
ATOM 1510 O O . ALA A 1 200 ? -17.625 -10.895 48.802 1.00 66.62 200 ALA A O 1
ATOM 1511 N N . SER A 1 201 ? -18.940 -11.949 47.314 1.00 78.69 201 SER A N 1
ATOM 1512 C CA . SER A 1 201 ? -17.867 -12.685 46.652 1.00 78.69 201 SER A CA 1
ATOM 1513 C C . SER A 1 201 ? -17.349 -11.855 45.480 1.00 78.69 201 SER A C 1
ATOM 1515 O O . SER A 1 201 ? -18.012 -11.759 44.447 1.00 78.69 201 SER A O 1
ATOM 1517 N N . ASP A 1 202 ? -16.178 -11.236 45.643 1.00 84.62 202 ASP A N 1
ATOM 1518 C CA . ASP A 1 202 ? -15.484 -10.542 44.555 1.00 84.62 202 ASP A CA 1
ATOM 1519 C C . ASP A 1 202 ? -14.576 -11.516 43.792 1.00 84.62 202 ASP A C 1
ATOM 1521 O O . ASP A 1 202 ? -13.634 -12.090 44.340 1.00 84.62 202 ASP A O 1
ATOM 1525 N N . LEU A 1 203 ? -14.877 -11.708 42.511 1.00 85.62 203 LEU A N 1
ATOM 1526 C CA . LEU A 1 203 ? -14.148 -12.580 41.596 1.00 85.62 203 LEU A CA 1
ATOM 1527 C C . LEU A 1 203 ? -12.897 -11.906 41.003 1.00 85.62 203 LEU A C 1
ATOM 1529 O O . LEU A 1 203 ? -12.145 -12.557 40.274 1.00 85.62 203 LEU A O 1
ATOM 1533 N N . GLY A 1 204 ? -12.649 -10.631 41.321 1.00 86.94 204 GLY A N 1
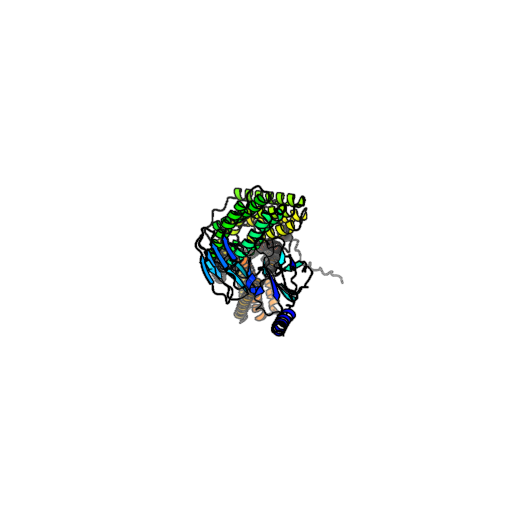ATOM 1534 C CA . GLY A 1 204 ? -11.495 -9.876 40.845 1.00 86.94 204 GLY A CA 1
ATOM 1535 C C . GLY A 1 204 ? -11.586 -9.523 39.358 1.00 86.94 204 GLY A C 1
ATOM 1536 O O . GLY A 1 204 ? -12.676 -9.358 38.807 1.00 86.94 204 GLY A O 1
ATOM 1537 N N . THR A 1 205 ? -10.428 -9.368 38.702 1.00 87.81 205 THR A N 1
ATOM 1538 C CA . THR A 1 205 ? -10.356 -9.059 37.261 1.00 87.81 205 THR A CA 1
ATOM 1539 C C . THR A 1 205 ? -10.205 -10.332 36.430 1.00 87.81 205 THR A C 1
ATOM 1541 O O . THR A 1 205 ? -9.238 -11.075 36.581 1.00 87.81 205 THR A O 1
ATOM 1544 N N . LEU A 1 206 ? -11.162 -10.557 35.535 1.00 86.44 206 LEU A N 1
ATOM 1545 C CA . LEU A 1 206 ? -11.225 -11.649 34.571 1.00 86.44 206 LEU A CA 1
ATOM 1546 C C . LEU A 1 206 ? -10.772 -11.115 33.210 1.00 86.44 206 LEU A C 1
ATOM 1548 O O . LEU A 1 206 ? -11.440 -10.264 32.629 1.00 86.44 206 LEU A O 1
ATOM 1552 N N . THR A 1 207 ? -9.637 -11.579 32.700 1.00 83.12 207 THR A N 1
ATOM 1553 C CA . THR A 1 207 ? -9.115 -11.105 31.412 1.00 83.12 207 THR A CA 1
ATOM 1554 C C . THR A 1 207 ? -9.659 -11.956 30.278 1.00 83.12 207 THR A C 1
ATOM 1556 O O . THR A 1 207 ? -9.450 -13.167 30.262 1.00 83.12 207 THR A O 1
ATOM 1559 N N . VAL A 1 208 ? -10.320 -11.311 29.319 1.00 76.50 208 VAL A N 1
ATOM 1560 C CA . VAL A 1 208 ? -10.689 -11.924 28.045 1.00 76.50 208 VAL A CA 1
ATOM 1561 C C . VAL A 1 208 ? -9.638 -11.512 27.026 1.00 76.50 208 VAL A C 1
ATOM 1563 O O . VAL A 1 208 ? -9.516 -10.340 26.673 1.00 76.50 208 VAL A O 1
ATOM 1566 N N . THR A 1 209 ? -8.835 -12.472 26.585 1.00 61.81 209 THR A N 1
ATOM 1567 C CA . THR A 1 209 ? -7.804 -12.227 25.579 1.00 61.81 209 THR A CA 1
ATOM 1568 C C . THR A 1 209 ? -8.457 -12.253 24.199 1.00 61.81 209 THR A C 1
ATOM 1570 O O . THR A 1 209 ? -9.158 -13.208 23.860 1.00 61.81 209 THR A O 1
ATOM 1573 N N . ALA A 1 210 ? -8.253 -11.202 23.401 1.00 53.41 210 ALA A N 1
ATOM 1574 C CA . ALA A 1 210 ? -8.527 -11.293 21.971 1.00 53.41 210 ALA A CA 1
ATOM 1575 C C . ALA A 1 210 ? -7.524 -12.265 21.336 1.00 53.41 210 ALA A C 1
ATOM 1577 O O . ALA A 1 210 ? -6.374 -12.313 21.787 1.00 53.41 210 ALA A O 1
ATOM 1578 N N . PRO A 1 211 ? -7.894 -12.990 20.267 1.00 43.62 211 PRO A N 1
ATOM 1579 C CA . PRO A 1 211 ? -6.903 -13.626 19.420 1.00 43.62 211 PRO A CA 1
ATOM 1580 C C . PRO A 1 211 ? -5.874 -12.563 19.019 1.00 43.62 211 PRO A C 1
ATOM 1582 O O . PRO A 1 211 ? -6.231 -11.467 18.581 1.00 43.62 211 PRO A O 1
ATOM 1585 N N . SER A 1 212 ? -4.592 -12.848 19.223 1.00 33.91 212 SER A N 1
ATOM 1586 C CA . SER A 1 212 ? -3.518 -11.946 18.821 1.00 33.91 212 SER A CA 1
ATOM 1587 C C . SER A 1 212 ? -3.521 -11.816 17.296 1.00 33.91 212 SER A C 1
ATOM 1589 O O . SER A 1 212 ? -3.043 -12.708 16.600 1.00 33.91 212 SER A O 1
ATOM 1591 N N . PHE A 1 213 ? -4.075 -10.715 16.786 1.00 41.16 213 PHE A N 1
ATOM 1592 C CA . PHE A 1 213 ? -4.015 -10.341 15.369 1.00 41.16 213 PHE A CA 1
ATOM 1593 C C . PHE A 1 213 ? -2.881 -9.367 15.060 1.00 41.16 213 PHE A C 1
ATOM 1595 O O . PHE A 1 213 ? -2.712 -8.981 13.905 1.00 41.16 213 PHE A O 1
ATOM 1602 N N . THR A 1 214 ? -2.061 -8.999 16.052 1.00 32.53 214 THR A N 1
ATOM 1603 C CA . THR A 1 214 ? -0.731 -8.463 15.765 1.00 32.53 214 THR A CA 1
ATOM 1604 C C . THR A 1 214 ? -0.046 -9.493 14.878 1.00 32.53 214 THR A C 1
ATOM 1606 O O . THR A 1 214 ? 0.138 -10.627 15.334 1.00 32.53 214 THR A O 1
ATOM 1609 N N . PRO A 1 215 ? 0.306 -9.161 13.625 1.00 30.34 215 PRO A N 1
ATOM 1610 C CA . PRO A 1 215 ? 1.047 -10.090 12.806 1.00 30.34 215 PRO A CA 1
ATOM 1611 C C . PRO A 1 215 ? 2.324 -10.378 13.583 1.00 30.34 215 PRO A C 1
ATOM 1613 O O . PRO A 1 215 ? 3.160 -9.492 13.777 1.00 30.34 215 PRO A O 1
ATOM 1616 N N . VAL A 1 216 ? 2.489 -11.614 14.052 1.00 32.78 216 VAL A N 1
ATOM 1617 C CA . VAL A 1 216 ? 3.836 -12.125 14.272 1.00 32.78 216 VAL A CA 1
ATOM 1618 C C . VAL A 1 216 ? 4.532 -11.871 12.945 1.00 32.78 216 VAL A C 1
ATOM 1620 O O . VAL A 1 216 ? 3.997 -12.274 11.912 1.00 32.78 216 VAL A O 1
ATOM 1623 N N . ALA A 1 217 ? 5.636 -11.122 12.942 1.00 32.62 217 ALA A N 1
ATOM 1624 C CA . ALA A 1 217 ? 6.337 -10.777 11.711 1.00 32.62 217 ALA A CA 1
ATOM 1625 C C . ALA A 1 217 ? 6.490 -12.042 10.841 1.00 32.62 217 ALA A C 1
ATOM 1627 O O . ALA A 1 217 ? 7.200 -12.971 11.223 1.00 32.62 217 ALA A O 1
ATOM 1628 N N . GLY A 1 218 ? 5.754 -12.107 9.723 1.00 33.47 218 GLY A N 1
ATOM 1629 C CA . GLY A 1 218 ? 5.689 -13.288 8.855 1.00 33.47 218 GLY A CA 1
ATOM 1630 C C . GLY A 1 218 ? 4.372 -14.086 8.817 1.00 33.47 218 GLY A C 1
ATOM 1631 O O . GLY A 1 218 ? 4.303 -15.023 8.025 1.00 33.47 218 GLY A O 1
ATOM 1632 N N . GLN A 1 219 ? 3.323 -13.751 9.581 1.00 31.86 219 GLN A N 1
ATOM 1633 C CA . GLN A 1 219 ? 1.986 -14.351 9.413 1.00 31.86 219 GLN A CA 1
ATOM 1634 C C . GLN A 1 219 ? 1.055 -13.477 8.563 1.00 31.86 219 GLN A C 1
ATOM 1636 O O . GLN A 1 219 ? 0.916 -12.276 8.783 1.00 31.86 219 GLN A O 1
ATOM 1641 N N . VAL A 1 220 ? 0.412 -14.106 7.578 1.00 40.81 220 VAL A N 1
ATOM 1642 C CA . VAL A 1 220 ? -0.559 -13.479 6.674 1.00 40.81 220 VAL A CA 1
ATOM 1643 C C . VAL A 1 220 ? -1.885 -13.312 7.424 1.00 40.81 220 VAL A C 1
ATOM 1645 O O . VAL A 1 220 ? -2.404 -14.295 7.948 1.00 40.81 220 VAL A O 1
ATOM 1648 N N . ALA A 1 221 ? -2.445 -12.096 7.460 1.00 48.19 221 ALA A N 1
ATOM 1649 C CA . ALA A 1 221 ? -3.782 -11.847 8.015 1.00 48.19 221 ALA A CA 1
ATOM 1650 C C . ALA A 1 221 ? -4.825 -12.804 7.392 1.00 48.19 221 ALA A C 1
ATOM 1652 O O . ALA A 1 221 ? -4.659 -13.162 6.224 1.00 48.19 221 ALA A O 1
ATOM 1653 N N . PRO A 1 222 ? -5.876 -13.240 8.107 1.00 56.41 222 PRO A N 1
ATOM 1654 C CA . PRO A 1 222 ? -6.890 -14.137 7.548 1.00 56.41 222 PRO A CA 1
ATOM 1655 C C . PRO A 1 222 ? -7.598 -13.521 6.326 1.00 56.41 222 PRO A C 1
ATOM 1657 O O . PRO A 1 222 ? -7.765 -12.308 6.238 1.00 56.41 222 PRO A O 1
ATOM 1660 N N . VAL A 1 223 ? -7.985 -14.359 5.356 1.00 72.38 223 VAL A N 1
ATOM 1661 C CA . VAL A 1 223 ? -8.863 -13.950 4.243 1.00 72.38 223 VAL A CA 1
ATOM 1662 C C . VAL A 1 223 ? -10.282 -13.868 4.793 1.00 72.38 223 VAL A C 1
ATOM 1664 O O . VAL A 1 223 ? -10.791 -14.881 5.266 1.00 72.38 223 VAL A O 1
ATOM 1667 N N . LEU A 1 224 ? -10.903 -12.693 4.718 1.00 78.94 224 LEU A N 1
ATOM 1668 C CA . LEU A 1 224 ? -12.263 -12.466 5.201 1.00 78.94 224 LEU A CA 1
ATOM 1669 C C . LEU A 1 224 ? -13.176 -12.060 4.038 1.00 78.94 224 LEU A C 1
ATOM 1671 O O . LEU A 1 224 ? -12.734 -11.291 3.178 1.00 78.94 224 LEU A O 1
ATOM 1675 N N . PRO A 1 225 ? -14.434 -12.528 4.009 1.00 85.12 225 PRO A N 1
ATOM 1676 C CA . PRO A 1 225 ? -15.452 -11.977 3.122 1.00 85.12 225 PRO A CA 1
ATOM 1677 C C . PRO A 1 225 ? -15.687 -10.487 3.403 1.00 85.12 225 PRO A C 1
ATOM 1679 O O . PRO A 1 225 ? -15.645 -10.068 4.563 1.00 85.12 225 PRO A O 1
ATOM 1682 N N . TRP A 1 226 ? -16.018 -9.690 2.380 1.00 88.31 226 TRP A N 1
ATOM 1683 C CA . TRP A 1 226 ? -16.274 -8.250 2.563 1.00 88.31 226 TRP A CA 1
ATOM 1684 C C . TRP A 1 226 ? -17.304 -7.906 3.649 1.00 88.31 226 TRP A C 1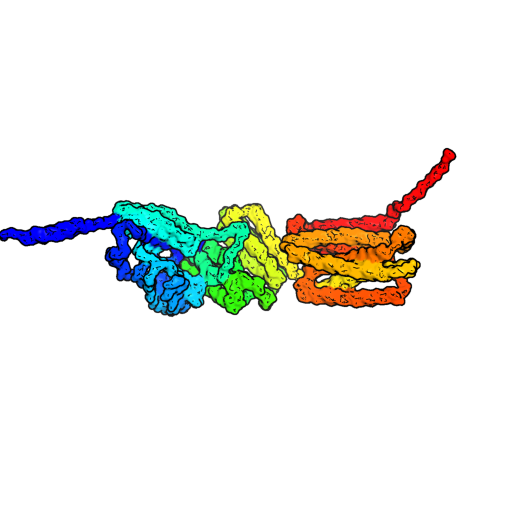
ATOM 1686 O O . TRP A 1 226 ? -17.049 -6.969 4.403 1.00 88.31 226 TRP A O 1
ATOM 1696 N N . PRO A 1 227 ? -18.412 -8.654 3.830 1.00 83.69 227 PRO A N 1
ATOM 1697 C CA . PRO A 1 227 ? -19.325 -8.406 4.946 1.00 83.69 227 PRO A CA 1
ATOM 1698 C C . PRO A 1 227 ? -18.662 -8.474 6.328 1.00 83.69 227 PRO A C 1
ATOM 1700 O O . PRO A 1 227 ? -19.000 -7.683 7.203 1.00 83.69 227 PRO A O 1
ATOM 1703 N N . GLU A 1 228 ? -17.703 -9.384 6.523 1.00 81.81 228 GLU A N 1
ATOM 1704 C CA . GLU A 1 228 ? -16.972 -9.514 7.788 1.00 81.81 228 GLU A CA 1
ATOM 1705 C C . GLU A 1 228 ? -15.951 -8.383 7.967 1.00 81.81 228 GLU A C 1
ATOM 1707 O O . GLU A 1 228 ? -15.793 -7.868 9.071 1.00 81.81 228 GLU A O 1
ATOM 1712 N N . VAL A 1 229 ? -15.316 -7.928 6.881 1.00 85.06 229 VAL A N 1
ATOM 1713 C CA . VAL A 1 229 ? -14.477 -6.717 6.898 1.00 85.06 229 VAL A CA 1
ATOM 1714 C C . VAL A 1 229 ? -15.298 -5.501 7.343 1.00 85.06 229 VAL A C 1
ATOM 1716 O O . VAL A 1 229 ? -14.871 -4.754 8.221 1.00 85.06 229 VAL A O 1
ATOM 1719 N N . ILE A 1 230 ? -16.503 -5.318 6.792 1.00 89.00 230 ILE A N 1
ATOM 1720 C CA . ILE A 1 230 ? -17.386 -4.199 7.159 1.00 89.00 230 ILE A CA 1
ATOM 1721 C C . ILE A 1 230 ? -17.836 -4.299 8.619 1.00 89.00 230 ILE A C 1
ATOM 1723 O O . ILE A 1 230 ? -17.896 -3.278 9.300 1.00 89.00 230 ILE A O 1
ATOM 1727 N N . ASP A 1 231 ? -18.121 -5.500 9.125 1.00 81.50 231 ASP A N 1
ATOM 1728 C CA . ASP A 1 231 ? -18.467 -5.689 10.538 1.00 81.50 231 ASP A CA 1
ATOM 1729 C C . ASP A 1 231 ? -17.323 -5.245 11.470 1.00 81.50 231 ASP A C 1
ATOM 1731 O O . ASP A 1 231 ? -17.558 -4.560 12.467 1.00 81.50 231 ASP A O 1
ATOM 1735 N N . ARG A 1 232 ? -16.064 -5.515 11.102 1.00 82.19 232 ARG A N 1
ATOM 1736 C CA . ARG A 1 232 ? -14.894 -5.032 11.858 1.00 82.19 232 ARG A CA 1
ATOM 1737 C C . ARG A 1 232 ? -14.701 -3.523 11.773 1.00 82.19 232 ARG A C 1
ATOM 1739 O O . ARG A 1 232 ? -14.414 -2.888 12.791 1.00 82.19 232 ARG A O 1
ATOM 1746 N N . ILE A 1 233 ? -14.911 -2.930 10.596 1.00 87.31 233 ILE A N 1
ATOM 1747 C CA . ILE A 1 233 ? -14.930 -1.468 10.431 1.00 87.31 233 ILE A CA 1
ATOM 1748 C C . ILE A 1 233 ? -15.999 -0.866 11.353 1.00 87.31 233 ILE A C 1
ATOM 1750 O O . ILE A 1 233 ? -15.715 0.064 12.106 1.00 87.31 233 ILE A O 1
ATOM 1754 N N . SER A 1 234 ? -17.206 -1.436 11.343 1.00 86.19 234 SER A N 1
ATOM 1755 C CA . SER A 1 234 ? -18.338 -1.016 12.174 1.00 86.19 234 SER A CA 1
ATOM 1756 C C . SER A 1 234 ? -18.006 -1.066 13.667 1.00 86.19 234 SER A C 1
ATOM 1758 O O . SER A 1 234 ? -18.175 -0.065 14.363 1.00 86.19 234 SER A O 1
ATOM 1760 N N . LEU A 1 235 ? -17.448 -2.180 14.152 1.00 81.31 235 LEU A N 1
ATOM 1761 C CA . LEU A 1 235 ? -16.994 -2.334 15.538 1.00 81.31 235 LEU A CA 1
ATOM 1762 C C . LEU A 1 235 ? -15.954 -1.282 15.935 1.00 81.31 235 LEU A C 1
ATOM 1764 O O . LEU A 1 235 ? -16.052 -0.673 17.003 1.00 81.31 235 LEU A O 1
ATOM 1768 N N . THR A 1 236 ? -14.975 -1.044 15.066 1.00 84.12 236 THR A N 1
ATOM 1769 C CA . THR A 1 236 ? -13.884 -0.100 15.326 1.00 84.12 236 THR A CA 1
ATOM 1770 C C . THR A 1 236 ? -14.395 1.345 15.361 1.00 84.12 236 THR A C 1
ATOM 1772 O O . THR A 1 236 ? -14.042 2.116 16.259 1.00 84.12 236 THR A O 1
ATOM 1775 N N . LEU A 1 237 ? -15.306 1.711 14.452 1.00 87.62 237 LEU A N 1
ATOM 1776 C CA . LEU A 1 237 ? -15.974 3.018 14.450 1.00 87.62 237 LEU A CA 1
ATOM 1777 C C . LEU A 1 237 ? -16.903 3.198 15.653 1.00 87.62 237 LEU A C 1
ATOM 1779 O O . LEU A 1 237 ? -16.952 4.279 16.238 1.00 87.62 237 LEU A O 1
ATOM 1783 N N . ALA A 1 238 ? -17.597 2.146 16.078 1.00 83.31 238 ALA A N 1
ATOM 1784 C CA . ALA A 1 238 ? -18.424 2.189 17.276 1.00 83.31 238 ALA A CA 1
ATOM 1785 C C . ALA A 1 238 ? -17.564 2.358 18.543 1.00 83.31 238 ALA A C 1
ATOM 1787 O O . ALA A 1 238 ? -17.934 3.089 19.465 1.00 83.31 238 ALA A O 1
ATOM 1788 N N . ALA A 1 239 ? -16.367 1.762 18.566 1.00 82.38 239 ALA A N 1
ATOM 1789 C CA . ALA A 1 239 ? -15.405 1.991 19.634 1.00 82.38 239 ALA A CA 1
ATOM 1790 C C . ALA A 1 239 ? -14.833 3.412 19.629 1.00 82.38 239 ALA A C 1
ATOM 1792 O O . ALA A 1 239 ? -14.683 4.022 20.693 1.00 82.38 239 ALA A O 1
ATOM 1793 N N . SER A 1 240 ? -14.575 3.961 18.441 1.00 87.56 240 SER A N 1
ATOM 1794 C CA . SER A 1 240 ? -14.228 5.371 18.267 1.00 87.56 240 SER A CA 1
ATOM 1795 C C . SER A 1 240 ? -15.321 6.288 18.819 1.00 87.56 240 SER A C 1
ATOM 1797 O O . SER A 1 240 ? -15.020 7.215 19.571 1.00 87.56 240 SER A O 1
ATOM 1799 N N . PHE A 1 241 ? -16.585 5.990 18.516 1.00 85.88 241 PHE A N 1
ATOM 1800 C CA . PHE A 1 241 ? -17.736 6.749 18.991 1.00 85.88 241 PHE A CA 1
ATOM 1801 C C . PHE A 1 241 ? -17.857 6.731 20.520 1.00 85.88 241 PHE A C 1
ATOM 1803 O O . PHE A 1 241 ? -17.963 7.789 21.138 1.00 85.88 241 PHE A O 1
ATOM 1810 N N . ASP A 1 242 ? -17.779 5.558 21.158 1.00 83.44 242 ASP A N 1
ATOM 1811 C CA . ASP A 1 242 ? -17.829 5.461 22.625 1.00 83.44 242 ASP A CA 1
ATOM 1812 C C . ASP A 1 242 ? -16.697 6.270 23.272 1.00 83.44 242 ASP A C 1
ATOM 1814 O O . ASP A 1 242 ? -16.952 7.057 24.185 1.00 83.44 242 ASP A O 1
ATOM 1818 N N . ALA A 1 243 ? -15.472 6.168 22.747 1.00 85.12 243 ALA A N 1
ATOM 1819 C CA . ALA A 1 243 ? -14.350 6.984 23.206 1.00 85.12 243 ALA A CA 1
ATOM 1820 C C . ALA A 1 243 ? -14.588 8.491 22.981 1.00 85.12 243 ALA A C 1
ATOM 1822 O O . ALA A 1 243 ? -14.232 9.297 23.838 1.00 85.12 243 ALA A O 1
ATOM 1823 N N . ALA A 1 244 ? -15.234 8.891 21.879 1.00 86.44 244 ALA A N 1
ATOM 1824 C CA . ALA A 1 244 ? -15.533 10.296 21.590 1.00 86.44 244 ALA A CA 1
ATOM 1825 C C . ALA A 1 244 ? -16.523 10.906 22.593 1.00 86.44 244 ALA A C 1
ATOM 1827 O O . ALA A 1 244 ? -16.464 12.102 22.867 1.00 86.44 244 ALA A O 1
ATOM 1828 N N . THR A 1 245 ? -17.412 10.095 23.172 1.00 84.94 245 THR A N 1
ATOM 1829 C CA . THR A 1 245 ? -18.381 10.555 24.185 1.00 84.94 245 THR A CA 1
ATOM 1830 C C . THR A 1 245 ? -17.807 10.644 25.602 1.00 84.94 245 THR A C 1
ATOM 1832 O O . THR A 1 245 ? -18.481 11.138 26.508 1.00 84.94 245 THR A O 1
ATOM 1835 N N . ARG A 1 246 ? -16.568 10.184 25.823 1.00 82.88 246 ARG A N 1
ATOM 1836 C CA . ARG A 1 246 ? -15.931 10.178 27.144 1.00 82.88 246 ARG A CA 1
ATOM 1837 C C . ARG A 1 246 ? -15.026 11.400 27.332 1.00 82.88 246 ARG A C 1
ATOM 1839 O O . ARG A 1 246 ? -14.149 11.651 26.500 1.00 82.88 246 ARG A O 1
ATOM 1846 N N . PRO A 1 247 ? -15.158 12.134 28.453 1.00 78.38 247 PRO A N 1
ATOM 1847 C CA . PRO A 1 247 ? -14.262 13.242 28.755 1.00 78.38 247 PRO A CA 1
ATOM 1848 C C . PRO A 1 247 ? -12.799 12.781 28.782 1.00 78.38 247 PRO A C 1
ATOM 1850 O O . PRO A 1 247 ? -12.437 11.881 29.535 1.00 78.38 247 PRO A O 1
ATOM 1853 N N . GLY A 1 248 ? -11.950 13.411 27.969 1.00 79.62 248 GLY A N 1
ATOM 1854 C CA . GLY A 1 248 ? -10.507 13.150 27.955 1.00 79.62 248 GLY A CA 1
ATOM 1855 C C . GLY A 1 248 ? -10.037 11.961 27.105 1.00 79.62 248 GLY A C 1
ATOM 1856 O O . GLY A 1 248 ? -8.829 11.796 26.964 1.00 79.62 248 GLY A O 1
ATOM 1857 N N . GLU A 1 249 ? -10.926 11.184 26.470 1.00 83.19 249 GLU A N 1
ATOM 1858 C CA . GLU A 1 249 ? -10.543 10.061 25.583 1.00 83.19 249 GLU A CA 1
ATOM 1859 C C . GLU A 1 249 ? -10.429 10.463 24.090 1.00 83.19 249 GLU A C 1
ATOM 1861 O O . GLU A 1 249 ? -10.401 9.612 23.201 1.00 83.19 249 GLU A O 1
ATOM 1866 N N . PHE A 1 250 ? -10.296 11.759 23.779 1.00 82.44 250 PHE A N 1
ATOM 1867 C CA . PHE A 1 250 ? -10.285 12.274 22.397 1.00 82.44 250 PHE A CA 1
ATOM 1868 C C . PHE A 1 250 ? -9.198 11.670 21.497 1.00 82.44 250 PHE A C 1
ATOM 1870 O O . PHE A 1 250 ? -9.431 11.425 20.314 1.00 82.44 250 PHE A O 1
ATOM 1877 N N . LYS A 1 251 ? -8.017 11.397 22.056 1.00 81.19 251 LYS A N 1
ATOM 1878 C CA . LYS A 1 251 ? -6.903 10.749 21.348 1.00 81.19 251 LYS A CA 1
ATOM 1879 C C . LYS A 1 251 ? -7.246 9.326 20.921 1.00 81.19 251 LYS A C 1
ATOM 1881 O O . LYS A 1 251 ? -7.026 8.954 19.771 1.00 81.19 251 LYS A O 1
ATOM 1886 N N . LYS A 1 252 ? -7.863 8.565 21.825 1.00 84.12 252 LYS A N 1
ATOM 1887 C CA . LYS A 1 252 ? -8.320 7.200 21.570 1.00 84.12 252 LYS A CA 1
ATOM 1888 C C . LYS A 1 252 ? -9.457 7.175 20.551 1.00 84.12 252 LYS A C 1
ATOM 1890 O O . LYS A 1 252 ? -9.415 6.364 19.635 1.00 84.12 252 LYS A O 1
ATOM 1895 N N . ALA A 1 253 ? -10.418 8.093 20.667 1.00 85.50 253 ALA A N 1
ATOM 1896 C CA . ALA A 1 253 ? -11.502 8.241 19.699 1.00 85.50 253 ALA A CA 1
ATOM 1897 C C . ALA A 1 253 ? -10.965 8.449 18.280 1.00 85.50 253 ALA A C 1
ATOM 1899 O O . ALA A 1 253 ? -11.324 7.715 17.361 1.00 85.50 253 ALA A O 1
ATOM 1900 N N . ARG A 1 254 ? -10.042 9.403 18.114 1.00 83.00 254 ARG A N 1
ATOM 1901 C CA . ARG A 1 254 ? -9.423 9.685 16.819 1.00 83.00 254 ARG A CA 1
ATOM 1902 C C . ARG A 1 254 ? -8.631 8.488 16.288 1.00 83.00 254 ARG A C 1
ATOM 1904 O O . ARG A 1 254 ? -8.850 8.090 15.151 1.00 83.00 254 ARG A O 1
ATOM 1911 N N . ARG A 1 255 ? -7.778 7.879 17.118 1.00 83.31 255 ARG A N 1
ATOM 1912 C CA . ARG A 1 255 ? -6.990 6.697 16.739 1.00 83.31 255 ARG A CA 1
ATOM 1913 C C . ARG A 1 255 ? -7.879 5.557 16.231 1.00 83.31 255 ARG A C 1
ATOM 1915 O O . ARG A 1 255 ? -7.607 5.011 15.173 1.00 83.31 255 ARG A O 1
ATOM 1922 N N . LEU A 1 256 ? -8.959 5.234 16.945 1.00 84.06 256 LEU A N 1
ATOM 1923 C CA . LEU A 1 256 ? -9.888 4.177 16.533 1.00 84.06 256 LEU A CA 1
ATOM 1924 C C . LEU A 1 256 ? -10.573 4.506 15.193 1.00 84.06 256 LEU A C 1
ATOM 1926 O O . LEU A 1 256 ? -10.726 3.624 14.356 1.00 84.06 256 LEU A O 1
ATOM 1930 N N . ALA A 1 257 ? -10.925 5.770 14.930 1.00 86.50 257 ALA A N 1
ATOM 1931 C CA . ALA A 1 257 ? -11.479 6.158 13.626 1.00 86.50 257 ALA A CA 1
ATOM 1932 C C . ALA A 1 257 ? -10.468 5.988 12.475 1.00 86.50 257 ALA A C 1
ATOM 1934 O O . ALA A 1 257 ? -10.853 5.660 11.354 1.00 86.50 257 ALA A O 1
ATOM 1935 N N . GLU A 1 258 ? -9.180 6.209 12.736 1.00 83.12 258 GLU A N 1
ATOM 1936 C CA . GLU A 1 258 ? -8.105 5.982 11.762 1.00 83.12 258 GLU A CA 1
ATOM 1937 C C . GLU A 1 258 ? -7.816 4.492 11.556 1.00 83.12 258 GLU A C 1
ATOM 1939 O O . GLU A 1 258 ? -7.569 4.057 10.430 1.00 83.12 258 GLU A O 1
ATOM 1944 N N . ASP A 1 259 ? -7.871 3.700 12.627 1.00 82.38 259 ASP A N 1
ATOM 1945 C CA . ASP A 1 259 ? -7.665 2.252 12.579 1.00 82.38 259 ASP A CA 1
ATOM 1946 C C . ASP A 1 259 ? -8.790 1.543 11.811 1.00 82.38 259 ASP A C 1
ATOM 1948 O O . ASP A 1 259 ? -8.523 0.561 11.125 1.00 82.38 259 ASP A O 1
ATOM 1952 N N . ALA A 1 260 ? -10.013 2.082 11.805 1.00 86.94 260 ALA A N 1
ATOM 1953 C CA . ALA A 1 260 ? -11.092 1.574 10.955 1.00 86.94 260 ALA A CA 1
ATOM 1954 C C . ALA A 1 260 ? -10.755 1.657 9.451 1.00 86.94 260 ALA A C 1
ATOM 1956 O O . ALA A 1 260 ? -11.141 0.780 8.680 1.00 86.94 260 ALA A O 1
ATOM 1957 N N . TYR A 1 261 ? -10.012 2.686 9.031 1.00 85.75 261 TYR A N 1
ATOM 1958 C CA . TYR A 1 261 ? -9.543 2.814 7.651 1.00 85.75 261 TYR A CA 1
ATOM 1959 C C . TYR A 1 261 ? -8.331 1.906 7.401 1.00 85.75 261 TYR A C 1
ATOM 1961 O O . TYR A 1 261 ? -8.390 0.974 6.607 1.00 85.75 261 TYR A O 1
ATOM 1969 N N . TRP A 1 262 ? -7.236 2.111 8.133 1.00 78.12 262 TRP A N 1
ATOM 1970 C CA . TRP A 1 262 ? -5.976 1.423 7.837 1.00 78.12 262 TRP A CA 1
ATOM 1971 C C . TRP A 1 262 ? -5.923 -0.036 8.285 1.00 78.12 262 TRP A C 1
ATOM 1973 O O . TRP A 1 262 ? -5.265 -0.855 7.647 1.00 78.12 262 TRP A O 1
ATOM 1983 N N . GLY A 1 263 ? -6.517 -0.336 9.438 1.00 76.31 263 GLY A N 1
ATOM 1984 C CA . GLY A 1 263 ? -6.459 -1.651 10.071 1.00 76.31 263 GLY A CA 1
ATOM 1985 C C . GLY A 1 263 ? -7.462 -2.638 9.487 1.00 76.31 263 GLY A C 1
ATOM 1986 O O . GLY A 1 263 ? -7.182 -3.833 9.475 1.00 76.31 263 GLY A O 1
ATOM 1987 N N . GLU A 1 264 ? -8.585 -2.141 8.966 1.00 83.38 264 GLU A N 1
ATOM 1988 C CA . GLU A 1 264 ? -9.674 -2.986 8.472 1.00 83.38 264 GLU A CA 1
ATOM 1989 C C . GLU A 1 264 ? -9.941 -2.775 6.974 1.00 83.38 264 GLU A C 1
ATOM 1991 O O . GLU A 1 264 ? -9.842 -3.726 6.198 1.00 83.38 264 GLU A O 1
ATOM 1996 N N . PHE A 1 265 ? -10.233 -1.549 6.526 1.00 84.94 265 PHE A N 1
ATOM 1997 C CA . PHE A 1 265 ? -10.596 -1.288 5.124 1.00 84.94 265 PHE A CA 1
ATOM 1998 C C . PHE A 1 265 ? -9.427 -1.484 4.144 1.00 84.94 265 PHE A C 1
ATOM 2000 O O . PHE A 1 265 ? -9.546 -2.245 3.183 1.00 84.94 265 PHE A O 1
ATOM 2007 N N . GLU A 1 266 ? -8.286 -0.859 4.420 1.00 78.25 266 GLU A N 1
ATOM 2008 C CA . GLU A 1 266 ? -7.109 -0.905 3.549 1.00 78.25 266 GLU A CA 1
ATOM 2009 C C . GLU A 1 266 ? -6.360 -2.239 3.685 1.00 78.25 266 GLU A C 1
ATOM 2011 O O . GLU A 1 266 ? -6.096 -2.933 2.703 1.00 78.25 266 GLU A O 1
ATOM 2016 N N . ALA A 1 267 ? -6.089 -2.680 4.920 1.00 75.19 267 ALA A N 1
ATOM 2017 C CA . ALA A 1 267 ? -5.350 -3.921 5.179 1.00 75.19 267 ALA A CA 1
ATOM 2018 C C . ALA A 1 267 ? -6.048 -5.196 4.664 1.00 75.19 267 ALA A C 1
ATOM 2020 O O . ALA A 1 267 ? -5.392 -6.225 4.468 1.00 75.19 267 ALA A O 1
ATOM 2021 N N . SER A 1 268 ? -7.366 -5.152 4.452 1.00 78.19 268 SER A N 1
ATOM 2022 C CA . SER A 1 268 ? -8.125 -6.259 3.866 1.00 78.19 268 SER A CA 1
ATOM 2023 C C . SER A 1 268 ? -8.095 -6.287 2.335 1.00 78.19 268 SER A C 1
ATOM 2025 O O . SER A 1 268 ? -8.671 -7.204 1.757 1.00 78.19 268 SER A O 1
ATOM 2027 N N . ASP A 1 269 ? -7.430 -5.334 1.673 1.00 76.69 269 ASP A N 1
ATOM 2028 C CA . ASP A 1 269 ? -7.486 -5.093 0.224 1.00 76.69 269 ASP A CA 1
ATOM 2029 C C . ASP A 1 269 ? -8.897 -4.719 -0.291 1.00 76.69 269 ASP A C 1
ATOM 2031 O O . ASP A 1 269 ? -9.146 -4.770 -1.501 1.00 76.69 269 ASP A O 1
ATOM 2035 N N . MET A 1 270 ? -9.837 -4.332 0.586 1.00 84.69 270 MET A N 1
ATOM 2036 C CA . MET A 1 270 ? -11.186 -3.933 0.166 1.00 84.69 270 MET A CA 1
ATOM 2037 C C . MET A 1 270 ? -11.156 -2.626 -0.630 1.00 84.69 270 MET A C 1
ATOM 2039 O O . MET A 1 270 ? -11.834 -2.527 -1.653 1.00 84.69 270 MET A O 1
ATOM 2043 N N . GLU A 1 271 ? -10.335 -1.653 -0.231 1.00 81.19 271 GLU A N 1
ATOM 2044 C CA . GLU A 1 271 ? -10.111 -0.431 -1.013 1.00 81.19 271 GLU A CA 1
ATOM 2045 C C . GLU A 1 271 ? -9.608 -0.762 -2.419 1.00 81.19 271 GLU A C 1
ATOM 2047 O O . GLU A 1 271 ? -10.196 -0.343 -3.420 1.00 81.19 271 GLU A O 1
ATOM 2052 N N . THR A 1 272 ? -8.576 -1.608 -2.502 1.00 70.19 272 THR A N 1
ATOM 2053 C CA . THR A 1 272 ? -8.026 -2.077 -3.777 1.00 70.19 272 THR A CA 1
ATOM 2054 C C . THR A 1 272 ? -9.102 -2.774 -4.614 1.00 70.19 272 THR A C 1
ATOM 2056 O O . THR A 1 272 ? -9.181 -2.553 -5.827 1.00 70.19 272 THR A O 1
ATOM 2059 N N . ALA A 1 273 ? -9.970 -3.584 -3.999 1.00 72.19 273 ALA A N 1
ATOM 2060 C CA . ALA A 1 273 ? -11.092 -4.227 -4.676 1.00 72.19 273 ALA A CA 1
ATOM 2061 C C . ALA A 1 273 ? -12.082 -3.194 -5.242 1.00 72.19 273 ALA A C 1
ATOM 2063 O O . ALA A 1 273 ? -12.412 -3.237 -6.430 1.00 72.19 273 ALA A O 1
ATOM 2064 N N . VAL A 1 274 ? -12.522 -2.230 -4.429 1.00 77.62 274 VAL A N 1
ATOM 2065 C CA . VAL A 1 274 ? -13.434 -1.159 -4.859 1.00 77.62 274 VAL A CA 1
ATOM 2066 C C . VAL A 1 274 ? -12.811 -0.354 -5.996 1.00 77.62 274 VAL A C 1
ATOM 2068 O O . VAL A 1 274 ? -13.436 -0.176 -7.043 1.00 77.62 274 VAL A O 1
ATOM 2071 N N . ARG A 1 275 ? -11.559 0.071 -5.840 1.00 72.44 275 ARG A N 1
ATOM 2072 C CA . ARG A 1 275 ? -10.804 0.836 -6.836 1.00 72.44 275 ARG A CA 1
ATOM 2073 C C . ARG A 1 275 ? -10.706 0.092 -8.165 1.00 72.44 275 ARG A C 1
ATOM 2075 O O . ARG A 1 275 ? -10.999 0.665 -9.213 1.00 72.44 275 ARG A O 1
ATOM 2082 N N . THR A 1 276 ? -10.375 -1.197 -8.116 1.00 61.59 276 THR A N 1
ATOM 2083 C CA . THR A 1 276 ? -10.171 -2.036 -9.307 1.00 61.59 276 THR A CA 1
ATOM 2084 C C . THR A 1 276 ? -11.481 -2.359 -10.028 1.00 61.59 276 THR A C 1
ATOM 2086 O O . THR A 1 276 ? -11.555 -2.262 -11.252 1.00 61.59 276 THR A O 1
ATOM 2089 N N . TYR A 1 277 ? -12.531 -2.742 -9.296 1.00 73.31 277 TYR A N 1
ATOM 2090 C CA . TYR A 1 277 ? -13.746 -3.314 -9.893 1.00 73.31 277 TYR A CA 1
ATOM 2091 C C . TYR A 1 277 ? -14.928 -2.342 -9.973 1.00 73.31 277 TYR A C 1
ATOM 2093 O O . TYR A 1 277 ? -15.808 -2.532 -10.824 1.00 73.31 277 TYR A O 1
ATOM 2101 N N . LEU A 1 278 ? -14.966 -1.319 -9.113 1.00 76.75 278 LEU A N 1
ATOM 2102 C CA . LEU A 1 278 ? -16.024 -0.299 -9.047 1.00 76.75 278 LEU A CA 1
ATOM 2103 C C . LEU A 1 278 ? -15.538 1.094 -9.489 1.00 76.75 278 LEU A C 1
ATOM 2105 O O . LEU A 1 278 ? -16.358 1.930 -9.867 1.00 76.75 278 LEU A O 1
ATOM 2109 N N . GLY A 1 279 ? -14.222 1.319 -9.518 1.00 57.22 279 GLY A N 1
ATOM 2110 C CA . GLY A 1 279 ? -13.579 2.511 -10.069 1.00 57.22 279 GLY A CA 1
ATOM 2111 C C . GLY A 1 279 ? -13.216 3.580 -9.032 1.00 57.22 279 GLY A C 1
ATOM 2112 O O . GLY A 1 279 ? -13.769 3.642 -7.934 1.00 57.22 279 GLY A O 1
ATOM 2113 N N . TYR A 1 280 ? -12.302 4.474 -9.421 1.00 58.09 280 TYR A N 1
ATOM 2114 C CA . TYR A 1 280 ? -11.728 5.520 -8.560 1.00 58.09 280 TYR A CA 1
ATOM 2115 C C . TYR A 1 280 ? -12.753 6.464 -7.936 1.00 58.09 280 TYR A C 1
ATOM 2117 O O . TYR A 1 280 ? -12.597 6.858 -6.789 1.00 58.09 280 TYR A O 1
ATOM 2125 N N . ALA A 1 281 ? -13.816 6.816 -8.663 1.00 63.38 281 ALA A N 1
ATOM 2126 C CA . ALA A 1 281 ? -14.850 7.698 -8.123 1.00 63.38 281 ALA A CA 1
ATOM 2127 C C . ALA A 1 281 ? -15.564 7.077 -6.911 1.00 63.38 281 ALA A C 1
ATOM 2129 O O . ALA A 1 281 ? -15.970 7.797 -6.004 1.00 63.38 281 ALA A O 1
ATOM 2130 N N . ARG A 1 282 ? -15.715 5.743 -6.888 1.00 74.50 282 ARG A N 1
ATOM 2131 C CA . ARG A 1 282 ? -16.329 5.033 -5.763 1.00 74.50 282 ARG A CA 1
ATOM 2132 C C . ARG A 1 282 ? -15.361 4.903 -4.587 1.00 74.50 282 ARG A C 1
ATOM 2134 O O . ARG A 1 282 ? -15.794 5.119 -3.461 1.00 74.50 282 ARG A O 1
ATOM 2141 N N . ALA A 1 283 ? -14.093 4.587 -4.855 1.00 72.38 283 ALA A N 1
ATOM 2142 C CA . ALA A 1 283 ? -13.043 4.525 -3.834 1.00 72.38 283 ALA A CA 1
ATOM 2143 C C . ALA A 1 283 ? -12.871 5.884 -3.128 1.00 72.38 283 ALA A C 1
ATOM 2145 O O . ALA A 1 283 ? -13.134 5.980 -1.933 1.00 72.38 283 ALA A O 1
ATOM 2146 N N . GLY A 1 284 ? -12.663 6.963 -3.892 1.00 65.50 284 GLY A N 1
ATOM 2147 C CA . GLY A 1 284 ? -12.504 8.308 -3.328 1.00 65.50 284 GLY A CA 1
ATOM 2148 C C . GLY A 1 284 ? -13.740 8.825 -2.577 1.00 65.50 284 GLY A C 1
ATOM 2149 O O . GLY A 1 284 ? -13.623 9.609 -1.638 1.00 65.50 284 GLY A O 1
ATOM 2150 N N . ALA A 1 285 ? -14.951 8.374 -2.935 1.00 78.06 285 ALA A N 1
ATOM 2151 C CA . ALA A 1 285 ? -16.152 8.691 -2.160 1.00 78.06 285 ALA A CA 1
ATOM 2152 C C . ALA A 1 285 ? -16.146 8.022 -0.772 1.00 78.06 285 ALA A C 1
ATOM 2154 O O . ALA A 1 285 ? -16.522 8.665 0.207 1.00 78.06 285 ALA A O 1
ATOM 2155 N N . LEU A 1 286 ? -15.708 6.760 -0.682 1.00 86.81 286 LEU A N 1
ATOM 2156 C CA . LEU A 1 286 ? -15.566 6.045 0.591 1.00 86.81 286 LEU A CA 1
ATOM 2157 C C . LEU A 1 286 ? -14.471 6.666 1.457 1.00 86.81 286 LEU A C 1
ATOM 2159 O O . LEU A 1 286 ? -14.694 6.906 2.640 1.00 86.81 286 LEU A O 1
ATOM 2163 N N . GLU A 1 287 ? -13.323 6.989 0.870 1.00 82.88 287 GLU A N 1
ATOM 2164 C CA . GLU A 1 287 ? -12.219 7.662 1.562 1.00 82.88 287 GLU A CA 1
ATOM 2165 C C . GLU A 1 287 ? -12.650 9.023 2.127 1.00 82.88 287 GLU A C 1
ATOM 2167 O O . GLU A 1 287 ? -12.398 9.332 3.293 1.00 82.88 287 GLU A O 1
ATOM 2172 N N . GLY A 1 288 ? -13.397 9.812 1.346 1.00 80.69 288 GLY A N 1
ATOM 2173 C CA . GLY A 1 288 ? -13.985 11.066 1.817 1.00 80.69 288 GLY A CA 1
ATOM 2174 C C . GLY A 1 288 ? -14.949 10.877 2.996 1.00 80.69 288 GLY A C 1
ATOM 2175 O O . GLY A 1 288 ? -14.999 11.710 3.904 1.00 80.69 288 GLY A O 1
ATOM 2176 N N . GLU A 1 289 ? -15.698 9.775 3.025 1.00 91.62 289 GLU A N 1
ATOM 2177 C CA . GLU A 1 289 ? -16.585 9.423 4.140 1.00 91.62 289 GLU A CA 1
ATOM 2178 C C . GLU A 1 289 ? -15.807 8.950 5.382 1.00 91.62 289 GLU A C 1
ATOM 2180 O O . GLU A 1 289 ? -16.173 9.320 6.505 1.00 91.62 289 GLU A O 1
ATOM 2185 N N . PHE A 1 290 ? -14.692 8.233 5.208 1.00 91.75 290 PHE A N 1
ATOM 2186 C CA . PHE A 1 290 ? -13.752 7.930 6.293 1.00 91.75 290 PHE A CA 1
ATOM 2187 C C . PHE A 1 290 ? -13.146 9.208 6.885 1.00 91.75 290 PHE A C 1
ATOM 2189 O O . PHE A 1 290 ? -13.205 9.394 8.102 1.00 91.75 290 PHE A O 1
ATOM 2196 N N . LEU A 1 291 ? -12.651 10.128 6.050 1.00 86.06 291 LEU A N 1
ATOM 2197 C CA . LEU A 1 291 ? -12.124 11.430 6.481 1.00 86.06 291 LEU A CA 1
ATOM 2198 C C . LEU A 1 291 ? -13.157 12.238 7.267 1.00 86.06 291 LEU A C 1
ATOM 2200 O O . LEU A 1 291 ? -12.860 12.778 8.336 1.00 86.06 291 LEU A O 1
ATOM 2204 N N . ALA A 1 292 ? -14.389 12.312 6.757 1.00 89.94 292 ALA A N 1
ATOM 2205 C CA . ALA A 1 292 ? -15.473 13.015 7.433 1.00 89.94 292 ALA A CA 1
ATOM 2206 C C . ALA A 1 292 ? -15.752 12.410 8.817 1.00 89.94 292 ALA A C 1
ATOM 2208 O O . ALA A 1 292 ? -15.919 13.150 9.790 1.00 89.94 292 ALA A O 1
ATOM 2209 N N . THR A 1 293 ? -15.742 11.079 8.919 1.00 90.69 293 THR A N 1
ATOM 2210 C CA . THR A 1 293 ? -15.962 10.351 10.176 1.00 90.69 293 THR A CA 1
ATOM 2211 C C . THR A 1 293 ? -14.810 10.561 11.167 1.00 90.69 293 THR A C 1
ATOM 2213 O O . THR A 1 293 ? -15.056 10.841 12.341 1.00 90.69 293 THR A O 1
ATOM 2216 N N . GLN A 1 294 ? -13.555 10.530 10.706 1.00 89.12 294 GLN A N 1
ATOM 2217 C CA . GLN A 1 294 ? -12.370 10.831 11.524 1.00 89.12 294 GLN A CA 1
ATOM 2218 C C . GLN A 1 294 ? -12.405 12.267 12.068 1.00 89.12 294 GLN A C 1
ATOM 2220 O O . GLN A 1 294 ? -12.189 12.506 13.262 1.00 89.12 294 GLN A O 1
ATOM 2225 N N . ALA A 1 295 ? -12.742 13.236 11.213 1.00 87.38 295 ALA A N 1
ATOM 2226 C CA . ALA A 1 295 ? -12.889 14.628 11.618 1.00 87.38 295 ALA A CA 1
ATOM 2227 C C . ALA A 1 295 ? -14.028 14.804 12.636 1.00 87.38 295 ALA A C 1
ATOM 2229 O O . ALA A 1 295 ? -13.875 15.541 13.614 1.00 87.38 295 ALA A O 1
ATOM 2230 N N . ALA A 1 296 ? -15.154 14.114 12.438 1.00 90.31 296 ALA A N 1
ATOM 2231 C CA . ALA A 1 296 ? -16.281 14.133 13.364 1.00 90.31 296 ALA A CA 1
ATOM 2232 C C . ALA A 1 296 ? -15.906 13.570 14.738 1.00 90.31 296 ALA A C 1
ATOM 2234 O O . ALA A 1 296 ? -16.199 14.220 15.740 1.00 90.31 296 ALA A O 1
ATOM 2235 N N . ALA A 1 297 ? -15.177 12.450 14.795 1.00 88.12 297 ALA A N 1
ATOM 2236 C CA . ALA A 1 297 ? -14.684 11.879 16.048 1.00 88.12 297 ALA A CA 1
ATOM 2237 C C . ALA A 1 297 ? -13.863 12.899 16.850 1.00 88.12 297 ALA A C 1
ATOM 2239 O O . ALA A 1 297 ? -14.094 13.096 18.045 1.00 88.12 297 ALA A O 1
ATOM 2240 N N . SER A 1 298 ? -12.956 13.632 16.187 1.00 84.31 298 SER A N 1
ATOM 2241 C CA . SER A 1 298 ? -12.187 14.678 16.867 1.00 84.31 298 SER A CA 1
ATOM 2242 C C . SER A 1 298 ? -13.050 15.861 17.315 1.00 84.31 298 SER A C 1
ATOM 2244 O O . SER A 1 298 ? -12.755 16.435 18.365 1.00 84.31 298 SER A O 1
ATOM 2246 N N . LYS A 1 299 ? -14.058 16.270 16.537 1.00 86.69 299 LYS A N 1
ATOM 2247 C CA . LYS A 1 299 ? -14.933 17.401 16.886 1.00 86.69 299 LYS A CA 1
ATOM 2248 C C . LYS A 1 299 ? -15.855 17.069 18.058 1.00 86.69 299 LYS A C 1
ATOM 2250 O O . LYS A 1 299 ? -15.941 17.873 18.984 1.00 86.69 299 LYS A O 1
ATOM 2255 N N . VAL A 1 300 ? -16.472 15.887 18.046 1.00 87.75 300 VAL A N 1
ATOM 2256 C CA . VAL A 1 300 ? -17.332 15.395 19.134 1.00 87.75 300 VAL A CA 1
ATOM 2257 C C . VAL A 1 300 ? -16.532 15.270 20.424 1.00 87.75 300 VAL A C 1
ATOM 2259 O O . VAL A 1 300 ? -16.933 15.814 21.448 1.00 87.75 300 VAL A O 1
ATOM 2262 N N . ALA A 1 301 ? -15.338 14.675 20.369 1.00 84.75 301 ALA A N 1
ATOM 2263 C CA . ALA A 1 301 ? -14.509 14.513 21.560 1.00 84.75 301 ALA A CA 1
ATOM 2264 C C . ALA A 1 301 ? -13.991 15.839 22.153 1.00 84.75 301 ALA A C 1
ATOM 2266 O O . ALA A 1 301 ? -13.645 15.903 23.332 1.00 84.75 301 ALA A O 1
ATOM 2267 N N . LYS A 1 302 ? -13.941 16.908 21.346 1.00 83.19 302 LYS A N 1
ATOM 2268 C CA . LYS A 1 302 ? -13.624 18.278 21.787 1.00 83.19 302 LYS A CA 1
ATOM 2269 C C . LYS A 1 302 ? -14.857 19.061 22.258 1.00 83.19 302 LYS A C 1
ATOM 2271 O O . LYS A 1 302 ? -14.702 20.190 22.710 1.00 83.19 302 LYS A O 1
ATOM 2276 N N . GLY A 1 303 ? -16.058 18.487 22.153 1.00 84.44 303 GLY A N 1
ATOM 2277 C CA . GLY A 1 303 ? -17.323 19.155 22.471 1.00 84.44 303 GLY A CA 1
ATOM 2278 C C . GLY A 1 303 ? -17.756 20.204 21.441 1.00 84.44 303 GLY A C 1
ATOM 2279 O O . GLY A 1 303 ? -18.629 21.014 21.735 1.00 84.44 303 GLY A O 1
ATOM 2280 N N . ASN A 1 304 ? -17.151 20.211 20.248 1.00 87.75 304 ASN A N 1
ATOM 2281 C CA . ASN A 1 304 ? -17.465 21.175 19.189 1.00 87.75 304 ASN A CA 1
ATOM 2282 C C . ASN A 1 304 ? -18.712 20.785 18.381 1.00 87.75 304 ASN A C 1
ATOM 2284 O O . ASN A 1 304 ? -19.302 21.642 17.736 1.00 87.75 304 ASN A O 1
ATOM 2288 N N . GLU A 1 305 ? -19.072 19.502 18.383 1.00 91.19 305 GLU A N 1
ATOM 2289 C CA . GLU A 1 305 ? -20.222 18.938 17.669 1.00 91.19 305 GLU A CA 1
ATOM 2290 C C . GLU A 1 305 ? -20.937 17.923 18.574 1.00 91.19 305 GLU A C 1
ATOM 2292 O O . GLU A 1 305 ? -20.284 17.307 19.426 1.00 91.19 305 GLU A O 1
ATOM 2297 N N . PRO A 1 306 ? -22.253 17.713 18.406 1.00 91.06 306 PRO A N 1
ATOM 2298 C CA . PRO A 1 306 ? -23.001 16.729 19.181 1.00 91.06 306 PRO A CA 1
ATOM 2299 C C . PRO A 1 306 ? -22.700 15.287 18.708 1.00 91.06 306 PRO A C 1
ATOM 2301 O O . PRO A 1 306 ? -22.385 15.092 17.530 1.00 91.06 306 PRO A O 1
ATOM 2304 N N . PRO A 1 307 ? -22.805 14.252 19.568 1.00 86.50 307 PRO A N 1
ATOM 2305 C CA . PRO A 1 307 ? -22.536 12.861 19.181 1.00 86.50 307 PRO A CA 1
ATOM 2306 C C . PRO A 1 307 ? -23.332 12.393 17.954 1.00 86.50 307 PRO A C 1
ATOM 2308 O O . PRO A 1 307 ? -22.800 11.679 17.107 1.00 86.50 307 PRO A O 1
ATOM 2311 N N . GLU A 1 308 ? -24.574 12.851 17.797 1.00 87.06 308 GLU A N 1
ATOM 2312 C CA . GLU A 1 308 ? -25.440 12.526 16.659 1.00 87.06 308 GLU A CA 1
ATOM 2313 C C . GLU A 1 308 ? -24.799 12.872 15.304 1.00 87.06 308 GLU A C 1
ATOM 2315 O O . GLU A 1 308 ? -25.031 12.172 14.320 1.00 87.06 308 GLU A O 1
ATOM 2320 N N . TYR A 1 309 ? -23.944 13.900 15.253 1.00 88.56 309 TYR A N 1
ATOM 2321 C CA . TYR A 1 309 ? -23.220 14.283 14.040 1.00 88.56 309 TYR A CA 1
ATOM 2322 C C . TYR A 1 309 ? -22.252 13.187 13.570 1.00 88.56 309 TYR A C 1
ATOM 2324 O O . TYR A 1 309 ? -22.208 12.855 12.385 1.00 88.56 309 TYR A O 1
ATOM 2332 N N . MET A 1 310 ? -21.492 12.592 14.496 1.00 89.69 310 MET A N 1
ATOM 2333 C CA . MET A 1 310 ? -20.599 11.476 14.174 1.00 89.69 310 MET A CA 1
ATOM 2334 C C . MET A 1 310 ? -21.397 10.222 13.811 1.00 89.69 310 MET A C 1
ATOM 2336 O O . MET A 1 310 ? -21.048 9.551 12.843 1.00 89.69 310 MET A O 1
ATOM 2340 N N . ALA A 1 311 ? -22.479 9.938 14.544 1.00 84.75 311 ALA A N 1
ATOM 2341 C CA . ALA A 1 311 ? -23.326 8.774 14.290 1.00 84.75 311 ALA A CA 1
ATOM 2342 C C . ALA A 1 311 ? -23.908 8.778 12.864 1.00 84.75 311 ALA A C 1
ATOM 2344 O O . ALA A 1 311 ? -23.886 7.748 12.193 1.00 84.75 311 ALA A O 1
ATOM 2345 N N . GLU A 1 312 ? -24.361 9.933 12.370 1.00 87.56 312 GLU A N 1
ATOM 2346 C CA . GLU A 1 312 ? -24.906 10.054 11.012 1.00 87.56 312 GLU A CA 1
ATOM 2347 C C . GLU A 1 312 ? -23.842 9.833 9.925 1.00 87.56 312 GLU A C 1
ATOM 2349 O O . GLU A 1 312 ? -24.096 9.153 8.929 1.00 87.56 312 GLU A O 1
ATOM 2354 N N . LEU A 1 313 ? -22.624 10.348 10.120 1.00 91.25 313 LEU A N 1
ATOM 2355 C CA . LEU A 1 313 ? -21.519 10.122 9.182 1.00 91.25 313 LEU A CA 1
ATOM 2356 C C . LEU A 1 313 ? -21.063 8.660 9.172 1.00 91.25 313 LEU A C 1
ATOM 2358 O O . LEU A 1 313 ? -20.844 8.101 8.098 1.00 91.25 313 LEU A O 1
ATOM 2362 N N . THR A 1 314 ? -20.998 8.020 10.343 1.00 90.00 314 THR A N 1
ATOM 2363 C CA . THR A 1 314 ? -20.727 6.582 10.454 1.00 90.00 314 THR A CA 1
ATOM 2364 C C . THR A 1 314 ? -21.806 5.758 9.753 1.00 90.00 314 THR A C 1
ATOM 2366 O O . THR A 1 314 ? -21.472 4.869 8.973 1.00 90.00 314 THR A O 1
ATOM 2369 N N . ARG A 1 315 ? -23.090 6.083 9.950 1.00 85.88 315 ARG A N 1
ATOM 2370 C CA . ARG A 1 315 ? -24.211 5.415 9.268 1.00 85.88 315 ARG A CA 1
ATOM 2371 C C . ARG A 1 315 ? -24.086 5.519 7.748 1.00 85.88 315 ARG A C 1
ATOM 2373 O O . ARG A 1 315 ? -24.211 4.515 7.048 1.00 85.88 315 ARG A O 1
ATOM 2380 N N . LYS A 1 316 ? -23.794 6.720 7.238 1.00 90.06 316 LYS A N 1
ATOM 2381 C CA . LYS A 1 316 ? -23.583 6.963 5.805 1.00 90.06 316 LYS A CA 1
ATOM 2382 C C . LYS A 1 316 ? -22.426 6.124 5.250 1.00 90.06 316 LYS A C 1
ATOM 2384 O O . LYS A 1 316 ? -22.604 5.460 4.230 1.00 90.06 316 LYS A O 1
ATOM 2389 N N . LEU A 1 317 ? -21.284 6.120 5.938 1.00 93.62 317 LEU A N 1
ATOM 2390 C CA . LEU A 1 317 ? -20.104 5.346 5.550 1.00 93.62 317 LEU A CA 1
ATOM 2391 C C . LEU A 1 317 ? -20.402 3.841 5.496 1.00 93.62 317 LEU A C 1
ATOM 2393 O O . LEU A 1 317 ? -20.088 3.186 4.501 1.00 93.62 317 LEU A O 1
ATOM 2397 N N . LEU A 1 318 ? -21.051 3.291 6.528 1.00 89.75 318 LEU A N 1
ATOM 2398 C CA . LEU A 1 318 ? -21.419 1.872 6.566 1.00 89.75 318 LEU A CA 1
ATOM 2399 C C . LEU A 1 318 ? -22.352 1.500 5.409 1.00 89.75 318 LEU A C 1
ATOM 2401 O O . LEU A 1 318 ? -22.112 0.504 4.729 1.00 89.75 318 LEU A O 1
ATOM 2405 N N . LEU A 1 319 ? -23.349 2.335 5.103 1.00 86.06 319 LEU A N 1
ATOM 2406 C CA . LEU A 1 319 ? -24.225 2.117 3.950 1.00 86.06 319 LEU A CA 1
ATOM 2407 C C . LEU A 1 319 ? -23.441 2.109 2.629 1.00 86.06 319 LEU A C 1
ATOM 2409 O O . LEU A 1 319 ? -23.657 1.255 1.766 1.00 86.06 319 LEU A O 1
ATOM 2413 N N . SER A 1 320 ? -22.511 3.049 2.456 1.00 91.19 320 SER A N 1
ATOM 2414 C CA . SER A 1 320 ? -21.670 3.117 1.263 1.00 91.19 320 SER A CA 1
ATOM 2415 C C . SER A 1 320 ? -20.751 1.904 1.110 1.00 91.19 320 SER A C 1
ATOM 2417 O O . SER A 1 320 ? -20.548 1.464 -0.029 1.00 91.19 320 SER A O 1
ATOM 2419 N N . LEU A 1 321 ? -20.218 1.374 2.216 1.00 93.06 321 LEU A N 1
ATOM 2420 C CA . LEU A 1 321 ? -19.381 0.173 2.251 1.00 93.06 321 LEU A CA 1
ATOM 2421 C C . LEU A 1 321 ? -20.178 -1.087 1.908 1.00 93.06 321 LEU A C 1
ATOM 2423 O O . LEU A 1 321 ? -19.709 -1.906 1.122 1.00 93.06 321 LEU A O 1
ATOM 2427 N N . VAL A 1 322 ? -21.399 -1.219 2.431 1.00 87.12 322 VAL A N 1
ATOM 2428 C CA . VAL A 1 322 ? -22.302 -2.343 2.123 1.00 87.12 322 VAL A CA 1
ATOM 2429 C C . VAL A 1 322 ? -22.644 -2.370 0.645 1.00 87.12 322 VAL A C 1
ATOM 2431 O O . VAL A 1 322 ? -22.446 -3.390 -0.008 1.00 87.12 322 VAL A O 1
ATOM 2434 N N . ASN A 1 323 ? -23.049 -1.224 0.092 1.00 87.06 323 ASN A N 1
ATOM 2435 C CA . ASN A 1 323 ? -23.331 -1.106 -1.337 1.00 87.06 323 ASN A CA 1
ATOM 2436 C C . ASN A 1 323 ? -22.108 -1.492 -2.188 1.00 87.06 323 ASN A C 1
ATOM 2438 O O . ASN A 1 323 ? -22.244 -2.173 -3.203 1.00 87.06 323 ASN A O 1
ATOM 2442 N N . ALA A 1 324 ? -20.904 -1.096 -1.761 1.00 89.00 324 ALA A N 1
ATOM 2443 C CA . ALA A 1 324 ? -19.671 -1.475 -2.442 1.00 89.00 324 ALA A CA 1
ATOM 2444 C C . ALA A 1 324 ? -19.395 -2.988 -2.344 1.00 89.00 324 ALA A C 1
ATOM 2446 O O . ALA A 1 324 ? -19.088 -3.612 -3.356 1.00 89.00 324 ALA A O 1
ATOM 2447 N N . SER A 1 325 ? -19.552 -3.593 -1.164 1.00 90.56 325 SER A N 1
ATOM 2448 C CA . SER A 1 325 ? -19.437 -5.046 -0.965 1.00 90.56 325 SER A CA 1
ATOM 2449 C C . SER A 1 325 ? -20.409 -5.821 -1.856 1.00 90.56 325 SER A C 1
ATOM 2451 O O . SER A 1 325 ? -20.003 -6.766 -2.531 1.00 90.56 325 SER A O 1
ATOM 2453 N N . ASP A 1 326 ? -21.672 -5.405 -1.928 1.00 85.44 326 ASP A N 1
ATOM 2454 C CA . ASP A 1 326 ? -22.677 -6.065 -2.765 1.00 85.44 326 ASP A CA 1
ATOM 2455 C C . ASP A 1 326 ? -22.330 -5.988 -4.251 1.00 85.44 326 ASP A C 1
ATOM 2457 O O . ASP A 1 326 ? -22.467 -6.972 -4.983 1.00 85.44 326 ASP A O 1
ATOM 2461 N N . ASP A 1 327 ? -21.842 -4.840 -4.715 1.00 86.19 327 ASP A N 1
ATOM 2462 C CA . ASP A 1 327 ? -21.423 -4.673 -6.103 1.00 86.19 327 ASP A CA 1
ATOM 2463 C C . ASP A 1 327 ? -20.142 -5.458 -6.433 1.00 86.19 327 ASP A C 1
ATOM 2465 O O . ASP A 1 327 ? -20.014 -5.979 -7.547 1.00 86.19 327 ASP A O 1
ATOM 2469 N N . LEU A 1 328 ? -19.223 -5.618 -5.473 1.00 81.81 328 LEU A N 1
ATOM 2470 C CA . LEU A 1 328 ? -18.063 -6.510 -5.593 1.00 81.81 328 LEU A CA 1
ATOM 2471 C C . LEU A 1 328 ? -18.488 -7.983 -5.660 1.00 81.81 328 LEU A C 1
ATOM 2473 O O . LEU A 1 328 ? -18.047 -8.714 -6.552 1.00 81.81 328 LEU A O 1
ATOM 2477 N N . ASN A 1 329 ? -19.415 -8.402 -4.795 1.00 83.00 329 ASN A N 1
ATOM 2478 C CA . ASN A 1 329 ? -19.981 -9.752 -4.791 1.00 83.00 329 ASN A CA 1
ATOM 2479 C C . ASN A 1 329 ? -20.660 -10.079 -6.129 1.00 83.00 329 ASN A C 1
ATOM 2481 O O . ASN A 1 329 ? -20.396 -11.131 -6.715 1.00 83.00 329 ASN A O 1
ATOM 2485 N N . LYS A 1 330 ? -21.462 -9.154 -6.680 1.00 84.44 330 LYS A N 1
ATOM 2486 C CA . LYS A 1 330 ? -22.081 -9.295 -8.016 1.00 84.44 330 LYS A CA 1
ATOM 2487 C C . LYS A 1 330 ? -21.049 -9.453 -9.137 1.00 84.44 330 LYS A C 1
ATOM 2489 O O . LYS A 1 330 ? -21.351 -10.060 -10.162 1.00 84.44 330 LYS A O 1
ATOM 2494 N N . LYS A 1 331 ? -19.841 -8.913 -8.958 1.00 79.12 331 LYS A N 1
ATOM 2495 C CA . LYS A 1 331 ? -18.714 -9.024 -9.900 1.00 79.12 331 LYS A CA 1
ATOM 2496 C C . LYS A 1 331 ? -17.835 -10.257 -9.663 1.00 79.12 331 LYS A C 1
ATOM 2498 O O . LYS A 1 331 ? -16.833 -10.411 -10.356 1.00 79.12 331 LYS A O 1
ATOM 2503 N N . GLY A 1 332 ? -18.204 -11.141 -8.733 1.00 80.12 332 GLY A N 1
ATOM 2504 C CA . GLY A 1 332 ? -17.439 -12.350 -8.422 1.00 80.12 332 GLY A CA 1
ATOM 2505 C C . GLY A 1 332 ? -16.169 -12.080 -7.614 1.00 80.12 332 GLY A C 1
ATOM 2506 O O . GLY A 1 332 ? -15.229 -12.869 -7.678 1.00 80.12 332 GLY A O 1
ATOM 2507 N N . VAL A 1 333 ? -16.132 -10.973 -6.867 1.00 78.56 333 VAL A N 1
ATOM 2508 C CA . VAL A 1 333 ? -15.024 -10.604 -5.979 1.00 78.56 333 VAL A CA 1
ATOM 2509 C C . VAL A 1 333 ? -15.553 -10.590 -4.544 1.00 78.56 333 VAL A C 1
ATOM 2511 O O . VAL A 1 333 ? -15.893 -9.516 -4.067 1.00 78.56 333 VAL A O 1
ATOM 2514 N N . PRO A 1 334 ? -15.694 -11.743 -3.864 1.00 80.31 334 PRO A N 1
ATOM 2515 C CA . PRO A 1 334 ? -16.248 -11.802 -2.506 1.00 80.31 334 PRO A CA 1
ATOM 2516 C C . PRO A 1 334 ? -15.248 -11.513 -1.379 1.00 80.31 334 PRO A C 1
ATOM 2518 O O . PRO A 1 334 ? -15.647 -11.257 -0.243 1.00 80.31 334 PRO A O 1
ATOM 2521 N N . ASP A 1 335 ? -13.953 -11.580 -1.688 1.00 81.25 335 ASP A N 1
ATOM 2522 C CA . ASP A 1 335 ? -12.854 -11.387 -0.748 1.00 81.25 335 ASP A CA 1
ATOM 2523 C C . ASP A 1 335 ? -11.556 -11.024 -1.494 1.00 81.25 335 ASP A C 1
ATOM 2525 O O . ASP A 1 335 ? -11.478 -11.037 -2.732 1.00 81.25 335 ASP A O 1
ATOM 2529 N N . ARG A 1 336 ? -10.497 -10.755 -0.726 1.00 77.25 336 ARG A N 1
ATOM 2530 C CA . ARG A 1 336 ? -9.192 -10.331 -1.250 1.00 77.25 336 ARG A CA 1
ATOM 2531 C C . ARG A 1 336 ? -8.498 -11.319 -2.190 1.00 77.25 336 ARG A C 1
ATOM 2533 O O . ARG A 1 336 ? -7.661 -10.910 -2.990 1.00 77.25 336 ARG A O 1
ATOM 2540 N N . THR A 1 337 ? -8.813 -12.615 -2.138 1.00 72.31 337 THR A N 1
ATOM 2541 C CA . THR A 1 337 ? -8.165 -13.610 -3.017 1.00 72.31 337 THR A CA 1
ATOM 2542 C C . THR A 1 337 ? -8.567 -13.430 -4.479 1.00 72.31 337 THR A C 1
ATOM 2544 O O . THR A 1 337 ? -7.828 -13.825 -5.379 1.00 72.31 337 THR A O 1
ATOM 2547 N N . HIS A 1 338 ? -9.685 -12.747 -4.723 1.00 65.81 338 HIS A N 1
ATOM 2548 C CA . HIS A 1 338 ? -10.231 -12.494 -6.052 1.00 65.81 338 HIS A CA 1
ATOM 2549 C C . HIS A 1 338 ? -9.751 -11.165 -6.648 1.00 65.81 338 HIS A C 1
ATOM 2551 O O . HIS A 1 338 ? -9.834 -10.965 -7.861 1.00 65.81 338 HIS A O 1
ATOM 2557 N N . VAL A 1 339 ? -9.175 -10.283 -5.823 1.00 57.88 339 VAL A N 1
ATOM 2558 C CA . VAL A 1 339 ? -8.729 -8.944 -6.231 1.00 57.88 339 VAL A CA 1
ATOM 2559 C C . VAL A 1 339 ? -7.675 -9.027 -7.338 1.00 57.88 339 VAL A C 1
ATOM 2561 O O . VAL A 1 339 ? -7.793 -8.335 -8.347 1.00 57.88 339 VAL A O 1
ATOM 2564 N N . PHE A 1 340 ? -6.728 -9.965 -7.227 1.00 49.75 340 PHE A N 1
ATOM 2565 C CA . PHE A 1 340 ? -5.611 -10.119 -8.170 1.00 49.75 340 PHE A CA 1
ATOM 2566 C C . PHE A 1 340 ? -5.812 -11.202 -9.247 1.00 49.75 340 PHE A C 1
ATOM 2568 O O . PHE A 1 340 ? -4.989 -11.311 -10.154 1.00 49.75 340 PHE A O 1
ATOM 2575 N N . VAL A 1 341 ? -6.898 -11.985 -9.186 1.00 42.19 341 VAL A N 1
ATOM 2576 C CA . VAL A 1 341 ? -7.211 -13.034 -10.181 1.00 42.19 341 VAL A CA 1
ATOM 2577 C C . VAL A 1 341 ? -8.046 -12.476 -11.345 1.00 42.19 341 VAL A C 1
ATOM 2579 O O . VAL A 1 341 ? -7.859 -12.895 -12.487 1.00 42.19 341 VAL A O 1
ATOM 2582 N N . GLY A 1 342 ? -8.914 -11.486 -11.099 1.00 32.28 342 GLY A N 1
ATOM 2583 C CA . GLY A 1 342 ? -9.742 -10.838 -12.132 1.00 32.28 342 GLY A CA 1
ATOM 2584 C C . GLY A 1 342 ? -9.145 -9.571 -12.773 1.00 32.28 342 GLY A C 1
ATOM 2585 O O . GLY A 1 342 ? -9.606 -9.150 -13.836 1.00 32.28 342 GLY A O 1
ATOM 2586 N N . ALA A 1 343 ? -8.080 -8.996 -12.198 1.00 33.69 343 ALA A N 1
ATOM 2587 C CA . ALA A 1 343 ? -7.445 -7.751 -12.661 1.00 33.69 343 ALA A CA 1
ATOM 2588 C C . ALA A 1 343 ? -6.781 -7.845 -14.054 1.00 33.69 343 ALA A C 1
ATOM 2590 O O . ALA A 1 343 ? -6.350 -6.838 -14.611 1.00 33.69 343 ALA A O 1
ATOM 2591 N N . ALA A 1 344 ? -6.729 -9.036 -14.659 1.00 34.28 344 ALA A N 1
ATOM 2592 C CA . ALA A 1 344 ? -6.280 -9.213 -16.038 1.00 34.28 344 ALA A CA 1
ATOM 2593 C C . ALA A 1 344 ? -7.280 -8.679 -17.090 1.00 34.28 344 ALA A C 1
ATOM 2595 O O . ALA A 1 344 ? -6.881 -8.497 -18.237 1.00 34.28 344 ALA A O 1
ATOM 2596 N N . ASN A 1 345 ? -8.548 -8.414 -16.730 1.00 33.06 345 ASN A N 1
ATOM 2597 C CA . ASN A 1 345 ? -9.617 -8.138 -17.707 1.00 33.06 345 ASN A CA 1
ATOM 2598 C C . ASN A 1 345 ? -10.459 -6.866 -17.471 1.00 33.06 345 ASN A C 1
ATOM 2600 O O . ASN A 1 345 ? -11.389 -6.625 -18.238 1.00 33.06 345 ASN A O 1
ATOM 2604 N N . ALA A 1 346 ? -10.166 -6.032 -16.470 1.00 34.28 346 ALA A N 1
ATOM 2605 C CA . ALA A 1 346 ? -10.953 -4.823 -16.196 1.00 34.28 346 ALA A CA 1
ATOM 2606 C C . ALA A 1 346 ? -10.054 -3.593 -16.005 1.00 34.28 346 ALA A C 1
ATOM 2608 O O . ALA A 1 346 ? -9.702 -3.237 -14.888 1.00 34.28 346 ALA A O 1
ATOM 2609 N N . ALA A 1 347 ? -9.683 -2.936 -17.107 1.00 32.19 347 ALA A N 1
ATOM 2610 C CA . ALA A 1 347 ? -9.112 -1.590 -17.070 1.00 32.19 347 ALA A CA 1
ATOM 2611 C C . ALA A 1 347 ? -10.250 -0.559 -17.242 1.00 32.19 347 ALA A C 1
ATOM 2613 O O . ALA A 1 347 ? -10.941 -0.609 -18.266 1.00 32.19 347 ALA A O 1
ATOM 2614 N N . PRO A 1 348 ? -10.492 0.357 -16.284 1.00 34.06 348 PRO A N 1
ATOM 2615 C CA . PRO A 1 348 ? -11.465 1.436 -16.451 1.00 34.06 348 PRO A CA 1
ATOM 2616 C C . PRO A 1 348 ? -10.976 2.503 -17.451 1.00 34.06 348 PRO A C 1
ATOM 2618 O O . PRO A 1 348 ? -9.773 2.604 -17.705 1.00 34.06 348 PRO A O 1
ATOM 2621 N N . PRO A 1 349 ? -11.875 3.345 -18.001 1.00 33.97 349 PRO A N 1
ATOM 2622 C CA . PRO A 1 349 ? -11.487 4.469 -18.848 1.00 33.97 349 PRO A CA 1
ATOM 2623 C C . PRO A 1 349 ? -10.696 5.503 -18.040 1.00 33.97 349 PRO A C 1
ATOM 2625 O O . PRO A 1 349 ? -11.101 5.876 -16.938 1.00 33.97 349 PRO A O 1
ATOM 2628 N N . LEU A 1 350 ? -9.586 5.978 -18.610 1.00 36.62 350 LEU A N 1
ATOM 2629 C CA . LEU A 1 350 ? -8.713 6.987 -18.014 1.00 36.62 350 LEU A CA 1
ATOM 2630 C C . LEU A 1 350 ? -9.483 8.274 -17.679 1.00 36.62 350 LEU A C 1
ATOM 2632 O O . LEU A 1 350 ? -9.994 8.955 -18.570 1.00 36.62 350 LEU A O 1
ATOM 2636 N N . ALA A 1 351 ? -9.499 8.638 -16.397 1.00 37.31 351 ALA A N 1
ATOM 2637 C CA . ALA A 1 351 ? -9.722 10.017 -15.988 1.00 37.31 351 ALA A CA 1
ATOM 2638 C C . ALA A 1 351 ? -8.543 10.879 -16.474 1.00 37.31 351 ALA A C 1
ATOM 2640 O O . ALA A 1 351 ? -7.398 10.425 -16.510 1.00 37.31 351 ALA A O 1
ATOM 2641 N N . THR A 1 352 ? -8.822 12.117 -16.878 1.00 39.97 352 THR A N 1
ATOM 2642 C CA . THR A 1 352 ? -7.825 13.080 -17.366 1.00 39.97 352 THR A CA 1
ATOM 2643 C C . THR A 1 352 ? -6.678 13.255 -16.371 1.00 39.97 352 THR A C 1
ATOM 2645 O O . THR A 1 352 ? -6.894 13.706 -15.247 1.00 39.97 352 THR A O 1
ATOM 2648 N N . ILE A 1 353 ? -5.464 12.911 -16.806 1.00 43.59 353 ILE A N 1
ATOM 2649 C CA . ILE A 1 353 ? -4.223 13.049 -16.037 1.00 43.59 353 ILE A CA 1
ATOM 2650 C C . ILE A 1 353 ? -3.957 14.552 -15.796 1.00 43.59 353 ILE A C 1
ATOM 2652 O O . ILE A 1 353 ? -3.911 15.307 -16.772 1.00 43.59 353 ILE A O 1
ATOM 2656 N N . PRO A 1 354 ? -3.781 15.006 -14.538 1.00 44.22 354 PRO A N 1
ATOM 2657 C CA . PRO A 1 354 ? -3.414 16.390 -14.224 1.00 44.22 354 PRO A CA 1
ATOM 2658 C C . PRO A 1 354 ? -2.084 16.795 -14.875 1.00 44.22 354 PRO A C 1
ATOM 2660 O O . PRO A 1 354 ? -1.188 15.966 -15.047 1.00 44.22 354 PRO A O 1
ATOM 2663 N N . GLY A 1 355 ? -1.927 18.072 -15.234 1.00 51.06 355 GLY A N 1
ATOM 2664 C CA . GLY A 1 355 ? -0.721 18.553 -15.916 1.00 51.06 355 GLY A CA 1
ATOM 2665 C C . GLY A 1 355 ? 0.525 18.561 -15.016 1.00 51.06 355 GLY A C 1
ATOM 2666 O O . GLY A 1 355 ? 0.439 18.500 -13.791 1.00 51.06 355 GLY A O 1
ATOM 2667 N N . SER A 1 356 ? 1.715 18.731 -15.604 1.00 46.91 356 SER A N 1
ATOM 2668 C CA . SER A 1 356 ? 3.000 18.783 -14.868 1.00 46.91 356 SER A CA 1
ATOM 2669 C C . SER A 1 356 ? 3.081 19.902 -13.814 1.00 46.91 356 SER A C 1
ATOM 2671 O O . SER A 1 356 ? 3.835 19.808 -12.844 1.00 46.91 356 SER A O 1
ATOM 2673 N N . ARG A 1 357 ? 2.292 20.971 -13.985 1.00 43.25 357 ARG A N 1
ATOM 2674 C CA . ARG A 1 357 ? 2.156 22.066 -13.014 1.00 43.25 357 ARG A CA 1
ATOM 2675 C C . ARG A 1 357 ? 1.362 21.644 -11.772 1.00 43.25 357 ARG A C 1
ATOM 2677 O O . ARG A 1 357 ? 1.698 22.096 -10.681 1.00 43.25 357 ARG A O 1
ATOM 2684 N N . ASP A 1 358 ? 0.390 20.749 -11.933 1.00 61.09 358 ASP A N 1
ATOM 2685 C CA . ASP A 1 358 ? -0.471 20.255 -10.852 1.00 61.09 358 ASP A CA 1
ATOM 2686 C C . ASP A 1 358 ? 0.264 19.202 -10.010 1.00 61.09 358 ASP A C 1
ATOM 2688 O O . ASP A 1 358 ? 0.207 19.228 -8.785 1.00 61.09 358 ASP A O 1
ATOM 2692 N N . GLN A 1 359 ? 1.073 18.348 -10.645 1.00 66.06 359 GLN A N 1
ATOM 2693 C CA . GLN A 1 359 ? 1.907 17.353 -9.953 1.00 66.06 359 GLN A CA 1
ATOM 2694 C C . GLN A 1 359 ? 2.937 17.983 -9.005 1.00 66.06 359 GLN A C 1
ATOM 2696 O O . GLN A 1 359 ? 3.156 17.490 -7.900 1.00 66.06 359 GLN A O 1
ATOM 2701 N N . ARG A 1 360 ? 3.558 19.104 -9.401 1.00 67.50 360 ARG A N 1
ATOM 2702 C CA . ARG A 1 360 ? 4.487 19.842 -8.526 1.00 67.50 360 ARG A CA 1
ATOM 2703 C C . ARG A 1 360 ? 3.785 20.430 -7.305 1.00 67.50 360 ARG A C 1
ATOM 2705 O O . ARG A 1 360 ? 4.382 20.457 -6.236 1.00 67.50 360 ARG A O 1
ATOM 2712 N N . ALA A 1 361 ? 2.547 20.899 -7.460 1.00 71.31 361 ALA A N 1
ATOM 2713 C CA . ALA A 1 361 ? 1.760 21.413 -6.344 1.00 71.31 361 ALA A CA 1
ATOM 2714 C C . ALA A 1 361 ? 1.411 20.296 -5.348 1.00 71.31 361 ALA A C 1
ATOM 2716 O O . ALA A 1 361 ? 1.568 20.490 -4.147 1.00 71.31 361 ALA A O 1
ATOM 2717 N N . LEU A 1 362 ? 1.039 19.114 -5.847 1.00 75.81 362 LEU A N 1
ATOM 2718 C CA . LEU A 1 362 ? 0.763 17.935 -5.020 1.00 75.81 362 LEU A CA 1
ATOM 2719 C C . LEU A 1 362 ? 2.010 17.451 -4.258 1.00 75.81 362 LEU A C 1
ATOM 2721 O O . LEU A 1 362 ? 1.943 17.204 -3.060 1.00 75.81 362 LEU A O 1
ATOM 2725 N N . LEU A 1 363 ? 3.178 17.408 -4.910 1.00 81.69 363 LEU A N 1
ATOM 2726 C CA . LEU A 1 363 ? 4.445 17.067 -4.245 1.00 81.69 363 LEU A CA 1
ATOM 2727 C C . LEU A 1 363 ? 4.864 18.092 -3.179 1.00 81.69 363 LEU A C 1
ATOM 2729 O O . LEU A 1 363 ? 5.477 17.728 -2.175 1.00 81.69 363 LEU A O 1
ATOM 2733 N N . LEU A 1 364 ? 4.548 19.374 -3.385 1.00 78.31 364 LEU A N 1
ATOM 2734 C CA . LEU A 1 364 ? 4.774 20.417 -2.383 1.00 78.31 364 LEU A CA 1
ATOM 2735 C C . LEU A 1 364 ? 3.829 20.266 -1.185 1.00 78.31 364 LEU A C 1
ATOM 2737 O O . LEU A 1 364 ? 4.294 20.413 -0.057 1.00 78.31 364 LEU A O 1
ATOM 2741 N N . GLY A 1 365 ? 2.555 19.936 -1.427 1.00 78.25 365 GLY A N 1
ATOM 2742 C CA . GLY A 1 365 ? 1.584 19.602 -0.378 1.00 78.25 365 GLY A CA 1
ATOM 2743 C C . GLY A 1 365 ? 2.068 18.431 0.472 1.00 78.25 365 GLY A C 1
ATOM 2744 O O . GLY A 1 365 ? 2.258 18.587 1.675 1.00 78.25 365 GLY A O 1
ATOM 2745 N N . LEU A 1 366 ? 2.453 17.329 -0.184 1.00 88.81 366 LEU A N 1
ATOM 2746 C CA . LEU A 1 366 ? 3.014 16.143 0.467 1.00 88.81 366 LEU A CA 1
ATOM 2747 C C . LEU A 1 366 ? 4.206 16.492 1.360 1.00 88.81 366 LEU A C 1
ATOM 2749 O O . LEU A 1 366 ? 4.250 16.116 2.529 1.00 88.81 366 LEU A O 1
ATOM 2753 N N . LYS A 1 367 ? 5.167 17.258 0.833 1.00 89.56 367 LYS A N 1
ATOM 2754 C CA . LYS A 1 367 ? 6.327 17.707 1.610 1.00 89.56 367 LYS A CA 1
ATOM 2755 C C . LYS A 1 367 ? 5.912 18.526 2.833 1.00 89.56 367 LYS A C 1
ATOM 2757 O O . LYS A 1 367 ? 6.486 18.357 3.907 1.00 89.56 367 LYS A O 1
ATOM 2762 N N . GLN A 1 368 ? 4.960 19.438 2.671 1.00 86.50 368 GLN A N 1
ATOM 2763 C CA . GLN A 1 368 ? 4.523 20.308 3.753 1.00 86.50 368 GLN A CA 1
ATOM 2764 C C . GLN A 1 368 ? 3.806 19.522 4.855 1.00 86.50 368 GLN A C 1
ATOM 2766 O O . GLN A 1 368 ? 4.148 19.684 6.026 1.00 86.50 368 GLN A O 1
ATOM 2771 N N . GLY A 1 369 ? 2.913 18.606 4.489 1.00 85.75 369 GLY A N 1
ATOM 2772 C CA . GLY A 1 369 ? 2.238 17.737 5.444 1.00 85.75 369 GLY A CA 1
ATOM 2773 C C . GLY A 1 369 ? 3.205 16.825 6.215 1.00 85.75 369 GLY A C 1
ATOM 2774 O O . GLY A 1 369 ? 3.092 16.689 7.435 1.00 85.75 369 GLY A O 1
ATOM 2775 N N . LEU A 1 370 ? 4.236 16.278 5.554 1.00 93.81 370 LEU A N 1
ATOM 2776 C CA . LEU A 1 370 ? 5.285 15.490 6.223 1.00 93.81 370 LEU A CA 1
ATOM 2777 C C . LEU A 1 370 ? 6.113 16.331 7.217 1.00 93.81 370 LEU A C 1
ATOM 2779 O O . LEU A 1 370 ? 6.483 15.838 8.284 1.00 93.81 370 LEU A O 1
ATOM 2783 N N . LEU A 1 371 ? 6.384 17.606 6.911 1.00 91.00 371 LEU A N 1
ATOM 2784 C CA . LEU A 1 371 ? 7.077 18.519 7.832 1.00 91.00 371 LEU A CA 1
ATOM 2785 C C . LEU A 1 371 ? 6.222 18.861 9.059 1.00 91.00 371 LEU A C 1
ATOM 2787 O O . LEU A 1 371 ? 6.740 18.917 10.177 1.00 91.00 371 LEU A O 1
ATOM 2791 N N . GLU A 1 372 ? 4.921 19.074 8.869 1.00 88.69 372 GLU A N 1
ATOM 2792 C CA . GLU A 1 372 ? 3.979 19.313 9.966 1.00 88.69 372 GLU A CA 1
ATOM 2793 C C . GLU A 1 372 ? 3.879 18.094 10.888 1.00 88.69 372 GLU A C 1
ATOM 2795 O O . GLU A 1 372 ? 3.973 18.228 12.111 1.00 88.69 372 GLU A O 1
ATOM 2800 N N . LEU A 1 373 ? 3.803 16.896 10.305 1.00 92.56 373 LEU A N 1
ATOM 2801 C CA . LEU A 1 373 ? 3.888 15.636 11.035 1.00 92.56 373 LEU A CA 1
ATOM 2802 C C . LEU A 1 373 ? 5.174 15.533 11.860 1.00 92.56 373 LEU A C 1
ATOM 2804 O O . LEU A 1 373 ? 5.123 15.168 13.037 1.00 92.56 373 LEU A O 1
ATOM 2808 N N . GLN A 1 374 ? 6.328 15.859 11.270 1.00 92.06 374 GLN A N 1
ATOM 2809 C CA . GLN A 1 374 ? 7.606 15.790 11.978 1.00 92.06 374 GLN A CA 1
ATOM 2810 C C . GLN A 1 374 ? 7.632 16.760 13.164 1.00 92.06 374 GLN A C 1
ATOM 2812 O O . GLN A 1 374 ? 8.062 16.391 14.257 1.00 92.06 374 GLN A O 1
ATOM 2817 N N . ALA A 1 375 ? 7.102 17.971 12.981 1.00 91.19 375 ALA A N 1
ATOM 2818 C CA . ALA A 1 375 ? 7.011 18.964 14.044 1.00 91.19 375 ALA A CA 1
ATOM 2819 C C . ALA A 1 375 ? 6.122 18.498 15.211 1.00 91.19 375 ALA A C 1
ATOM 2821 O O . ALA A 1 375 ? 6.441 18.778 16.368 1.00 91.19 375 ALA A O 1
ATOM 2822 N N . LEU A 1 376 ? 5.026 17.782 14.936 1.00 88.81 376 LEU A N 1
ATOM 2823 C CA . LEU A 1 376 ? 4.180 17.174 15.971 1.00 88.81 376 LEU A CA 1
ATOM 2824 C C . LEU A 1 376 ? 4.932 16.065 16.726 1.00 88.81 376 LEU A C 1
ATOM 2826 O O . LEU A 1 376 ? 4.929 16.033 17.959 1.00 88.81 376 LEU A O 1
ATOM 2830 N N . ALA A 1 377 ? 5.655 15.203 16.007 1.00 89.88 377 ALA A N 1
ATOM 2831 C CA . ALA A 1 377 ? 6.432 14.125 16.620 1.00 89.88 377 ALA A CA 1
ATOM 2832 C C . ALA A 1 377 ? 7.557 14.667 17.520 1.00 89.88 377 ALA A C 1
ATOM 2834 O O . ALA A 1 377 ? 7.782 14.163 18.626 1.00 89.88 377 ALA A O 1
ATOM 2835 N N . ASP A 1 378 ? 8.230 15.734 17.086 1.00 91.81 378 ASP A N 1
ATOM 2836 C CA . ASP A 1 378 ? 9.325 16.368 17.825 1.00 91.81 378 ASP A CA 1
ATOM 2837 C C . ASP A 1 378 ? 8.848 17.069 19.105 1.00 91.81 378 ASP A C 1
ATOM 2839 O O . ASP A 1 378 ? 9.571 17.082 20.106 1.00 91.81 378 ASP A O 1
ATOM 2843 N N . LYS A 1 379 ? 7.597 17.548 19.133 1.00 91.62 379 LYS A N 1
ATOM 2844 C CA . LYS A 1 379 ? 6.925 18.044 20.350 1.00 91.62 379 LYS A CA 1
ATOM 2845 C C . LYS A 1 379 ? 6.557 16.934 21.342 1.00 91.62 379 LYS A C 1
ATOM 2847 O O . LYS A 1 379 ? 6.148 17.227 22.462 1.00 91.62 379 LYS A O 1
ATOM 2852 N N . GLY A 1 380 ? 6.732 15.666 20.968 1.00 84.38 380 GLY A N 1
ATOM 2853 C CA . GLY A 1 380 ? 6.328 14.513 21.774 1.00 84.38 380 GLY A CA 1
ATOM 2854 C C . GLY A 1 380 ? 4.853 14.142 21.618 1.00 84.38 380 GLY A C 1
ATOM 2855 O O . GLY A 1 380 ? 4.352 13.319 22.381 1.00 84.38 380 GLY A O 1
ATOM 2856 N N . GLU A 1 381 ? 4.162 14.702 20.625 1.00 86.38 381 GLU A N 1
ATOM 2857 C CA . GLU A 1 381 ? 2.754 14.430 20.337 1.00 86.38 381 GLU A CA 1
ATOM 2858 C C . GLU A 1 381 ? 2.629 13.236 19.370 1.00 86.38 381 GLU A C 1
ATOM 2860 O O . GLU A 1 381 ? 2.168 13.364 18.240 1.00 86.38 381 GLU A O 1
ATOM 2865 N N . ALA A 1 382 ? 3.074 12.051 19.807 1.00 81.50 382 ALA A N 1
ATOM 2866 C CA . ALA A 1 382 ? 3.175 10.845 18.968 1.00 81.50 382 ALA A CA 1
ATOM 2867 C C . ALA A 1 382 ? 1.854 10.459 18.270 1.00 81.50 382 ALA A C 1
ATOM 2869 O O . ALA A 1 382 ? 1.841 10.103 17.095 1.00 81.50 382 ALA A O 1
ATOM 2870 N N . GLU A 1 383 ? 0.728 10.575 18.976 1.00 73.25 383 GLU A N 1
ATOM 2871 C CA . GLU A 1 383 ? -0.601 10.280 18.422 1.00 73.25 383 GLU A CA 1
ATOM 2872 C C . GLU A 1 383 ? -1.080 11.339 17.425 1.00 73.25 383 GLU A C 1
ATOM 2874 O O . GLU A 1 383 ? -1.801 11.015 16.485 1.00 73.25 383 GLU A O 1
ATOM 2879 N N . ASP A 1 384 ? -0.721 12.609 17.628 1.00 79.81 384 ASP A N 1
ATOM 2880 C CA . ASP A 1 384 ? -1.059 13.696 16.704 1.00 79.81 384 ASP A CA 1
ATOM 2881 C C . ASP A 1 384 ? -0.213 13.610 15.436 1.00 79.81 384 ASP A C 1
ATOM 2883 O O . ASP A 1 384 ? -0.727 13.805 14.340 1.00 79.81 384 ASP A O 1
ATOM 2887 N N . ALA A 1 385 ? 1.048 13.207 15.565 1.00 81.88 385 ALA A N 1
ATOM 2888 C CA . ALA A 1 385 ? 1.916 12.939 14.431 1.00 81.88 385 ALA A CA 1
ATOM 2889 C C . ALA A 1 385 ? 1.481 11.693 13.633 1.00 81.88 385 ALA A C 1
ATOM 2891 O O . ALA A 1 385 ? 1.486 11.720 12.405 1.00 81.88 385 ALA A O 1
ATOM 2892 N N . ALA A 1 386 ? 1.040 10.618 14.298 1.00 76.56 386 ALA A N 1
ATOM 2893 C CA . ALA A 1 386 ? 0.468 9.454 13.612 1.00 76.56 386 ALA A CA 1
ATOM 2894 C C . ALA A 1 386 ? -0.810 9.827 12.838 1.00 76.56 386 ALA A C 1
ATOM 2896 O O . ALA A 1 386 ? -0.974 9.437 11.683 1.00 76.56 386 ALA A O 1
ATOM 2897 N N . SER A 1 387 ? -1.660 10.663 13.437 1.00 75.62 387 SER A N 1
ATOM 2898 C CA . SER A 1 387 ? -2.863 11.202 12.794 1.00 75.62 387 SER A CA 1
ATOM 2899 C C . SER A 1 387 ? -2.552 12.099 11.596 1.00 75.62 387 SER A C 1
ATOM 2901 O O . SER A 1 387 ? -3.185 12.002 10.538 1.00 75.62 387 SER A O 1
ATOM 2903 N N . ALA A 1 388 ? -1.516 12.931 11.723 1.00 82.50 388 ALA A N 1
ATOM 2904 C CA . ALA A 1 388 ? -1.014 13.718 10.611 1.00 82.50 388 ALA A CA 1
ATOM 2905 C C . ALA A 1 388 ? -0.585 12.811 9.450 1.00 82.50 388 ALA A C 1
ATOM 2907 O O . ALA A 1 388 ? -0.839 13.163 8.309 1.00 82.50 388 ALA A O 1
ATOM 2908 N N . MET A 1 389 ? -0.049 11.608 9.703 1.00 88.88 389 MET A N 1
ATOM 2909 C CA . MET A 1 389 ? 0.378 10.698 8.627 1.00 88.88 389 MET A CA 1
ATOM 2910 C C . MET A 1 389 ? -0.808 10.211 7.804 1.00 88.88 389 MET A C 1
ATOM 2912 O O . MET A 1 389 ? -0.743 10.162 6.578 1.00 88.88 389 MET A O 1
ATOM 2916 N N . THR A 1 390 ? -1.906 9.882 8.486 1.00 80.81 390 THR A N 1
ATOM 2917 C CA . THR A 1 390 ? -3.172 9.520 7.844 1.00 80.81 390 THR A CA 1
ATOM 2918 C C . THR A 1 390 ? -3.692 10.674 6.988 1.00 80.81 390 THR A C 1
ATOM 2920 O O . THR A 1 390 ? -4.085 10.464 5.844 1.00 80.81 390 THR A O 1
ATOM 2923 N N . SER A 1 391 ? -3.631 11.901 7.510 1.00 78.69 391 SER A N 1
ATOM 2924 C CA . SER A 1 391 ? -4.041 13.098 6.764 1.00 78.69 391 SER A CA 1
ATOM 2925 C C . SER A 1 391 ? -3.169 13.332 5.530 1.00 78.69 391 SER A C 1
ATOM 2927 O O . SER A 1 391 ? -3.701 13.571 4.453 1.00 78.69 391 SER A O 1
ATOM 2929 N N . VAL A 1 392 ? -1.846 13.199 5.660 1.00 86.75 392 VAL A N 1
ATOM 2930 C CA . VAL A 1 392 ? -0.898 13.342 4.545 1.00 86.75 392 VAL A CA 1
ATOM 2931 C C . VAL A 1 392 ? -1.175 12.315 3.453 1.00 86.75 392 VAL A C 1
ATOM 2933 O O . VAL A 1 392 ? -1.151 12.645 2.271 1.00 86.75 392 VAL A O 1
ATOM 2936 N N . TYR A 1 393 ? -1.468 11.070 3.830 1.00 85.81 393 TYR A N 1
ATOM 2937 C CA . TYR A 1 393 ? -1.825 10.046 2.857 1.00 85.81 393 TYR A CA 1
ATOM 2938 C C . TYR A 1 393 ? -3.088 10.436 2.075 1.00 85.81 393 TYR A C 1
ATOM 2940 O O . TYR A 1 393 ? -3.047 10.558 0.855 1.00 85.81 393 TYR A O 1
ATOM 2948 N N . LEU A 1 394 ? -4.187 10.701 2.785 1.00 77.69 394 LEU A N 1
ATOM 2949 C CA . LEU A 1 394 ? -5.503 10.914 2.177 1.00 77.69 394 LEU A CA 1
ATOM 2950 C C . LEU A 1 394 ? -5.625 12.254 1.436 1.00 77.69 394 LEU A C 1
ATOM 2952 O O . LEU A 1 394 ? -6.386 12.367 0.483 1.00 77.69 394 LEU A O 1
ATOM 2956 N N . VAL A 1 395 ? -4.908 13.291 1.875 1.00 76.12 395 VAL A N 1
ATOM 2957 C CA . VAL A 1 395 ? -5.011 14.639 1.294 1.00 76.12 395 VAL A CA 1
ATOM 2958 C C . VAL A 1 395 ? -3.932 14.882 0.245 1.00 76.12 395 VAL A C 1
ATOM 2960 O O . VAL A 1 395 ? -4.230 15.399 -0.833 1.00 76.12 395 VAL A O 1
ATOM 2963 N N . ASP A 1 396 ? -2.684 14.521 0.546 1.00 82.38 396 ASP A N 1
ATOM 2964 C CA . ASP A 1 396 ? -1.541 14.905 -0.280 1.00 82.38 396 ASP A CA 1
ATOM 2965 C C . ASP A 1 396 ? -1.062 13.781 -1.208 1.00 82.38 396 ASP A C 1
ATOM 2967 O O . ASP A 1 396 ? -0.654 14.047 -2.343 1.00 82.38 396 ASP A O 1
ATOM 2971 N N . PHE A 1 397 ? -1.103 12.524 -0.754 1.00 86.19 397 PHE A N 1
ATOM 2972 C CA . PHE A 1 397 ? -0.610 11.385 -1.531 1.00 86.19 397 PHE A CA 1
ATOM 2973 C C . PHE A 1 397 ? -1.673 10.747 -2.427 1.00 86.19 397 PHE A C 1
ATOM 2975 O O . PHE A 1 397 ? -1.365 10.443 -3.572 1.00 86.19 397 PHE A O 1
ATOM 2982 N N . GLU A 1 398 ? -2.914 10.591 -1.978 1.00 75.12 398 GLU A N 1
ATOM 2983 C CA . GLU A 1 398 ? -3.995 9.930 -2.729 1.00 75.12 398 GLU A CA 1
ATOM 2984 C C . GLU A 1 398 ? -4.207 10.520 -4.148 1.00 75.12 398 GLU A C 1
ATOM 2986 O O . GLU A 1 398 ? -4.280 9.770 -5.130 1.00 75.12 398 GLU A O 1
ATOM 2991 N N . PRO A 1 399 ? -4.144 11.853 -4.370 1.00 74.88 399 PRO A N 1
ATOM 2992 C CA . PRO A 1 399 ? -4.141 12.402 -5.726 1.00 74.88 399 PRO A CA 1
ATOM 2993 C C . PRO A 1 399 ? -2.967 11.942 -6.598 1.00 74.88 399 PRO A C 1
ATOM 2995 O O . PRO A 1 399 ? -3.141 11.755 -7.805 1.00 74.88 399 PRO A O 1
ATOM 2998 N N . LEU A 1 400 ? -1.783 11.768 -6.006 1.00 78.94 400 LEU A N 1
ATOM 2999 C CA . LEU A 1 400 ? -0.593 11.237 -6.673 1.00 78.94 400 LEU A CA 1
ATOM 3000 C C . LEU A 1 400 ? -0.727 9.733 -6.909 1.00 78.94 400 LEU A C 1
ATOM 3002 O O . LEU A 1 400 ? -0.345 9.245 -7.968 1.00 78.94 400 LEU A O 1
ATOM 3006 N N . GLU A 1 401 ? -1.322 9.012 -5.968 1.00 75.38 401 GLU A N 1
ATOM 3007 C CA . GLU A 1 401 ? -1.605 7.587 -6.050 1.00 75.38 401 GLU A CA 1
ATOM 3008 C C . GLU A 1 401 ? -2.526 7.257 -7.232 1.00 75.38 401 GLU A C 1
ATOM 3010 O O . GLU A 1 401 ? -2.252 6.330 -7.994 1.00 75.38 401 GLU A O 1
ATOM 3015 N N . ARG A 1 402 ? -3.566 8.066 -7.480 1.00 68.12 402 ARG A N 1
ATOM 3016 C CA . ARG A 1 402 ? -4.422 7.931 -8.676 1.00 68.12 402 ARG A CA 1
ATOM 3017 C C . ARG A 1 402 ? -3.626 8.059 -9.975 1.00 68.12 402 ARG A C 1
ATOM 3019 O O . ARG A 1 402 ? -3.839 7.288 -10.912 1.00 68.12 402 ARG A O 1
ATOM 3026 N N . ILE A 1 403 ? -2.691 9.010 -10.026 1.00 66.75 403 ILE A N 1
ATOM 3027 C CA . ILE A 1 403 ? -1.795 9.204 -11.175 1.00 66.75 403 ILE A CA 1
ATOM 3028 C C . ILE A 1 403 ? -0.888 7.978 -11.325 1.00 66.75 403 ILE A C 1
ATOM 3030 O O . ILE A 1 403 ? -0.837 7.383 -12.401 1.00 66.75 403 ILE A O 1
ATOM 3034 N N . LEU A 1 404 ? -0.231 7.559 -10.245 1.00 70.25 404 LEU A N 1
ATOM 3035 C CA . LEU A 1 404 ? 0.670 6.410 -10.223 1.00 70.25 404 LEU A CA 1
ATOM 3036 C C . LEU A 1 404 ? -0.036 5.117 -10.624 1.00 70.25 404 LEU A C 1
ATOM 3038 O O . LEU A 1 404 ? 0.464 4.402 -11.485 1.00 70.25 404 LEU A O 1
ATOM 3042 N N . ASN A 1 405 ? -1.225 4.846 -10.094 1.00 59.12 405 ASN A N 1
ATOM 3043 C CA . ASN A 1 405 ? -2.005 3.669 -10.457 1.00 59.12 405 ASN A CA 1
ATOM 3044 C C . ASN A 1 405 ? -2.420 3.676 -11.934 1.00 59.12 405 ASN A C 1
ATOM 3046 O O . ASN A 1 405 ? -2.437 2.623 -12.564 1.00 59.12 405 ASN A O 1
ATOM 3050 N N . SER A 1 406 ? -2.727 4.840 -12.518 1.00 53.12 406 SER A N 1
ATOM 3051 C CA . SER A 1 406 ? -3.083 4.915 -13.944 1.00 53.12 406 SER A CA 1
ATOM 3052 C C . SER A 1 406 ? -1.916 4.580 -14.884 1.00 53.12 406 SER A C 1
ATOM 3054 O O . SER A 1 406 ? -2.138 4.249 -16.048 1.00 53.12 406 SER A O 1
ATOM 3056 N N . LEU A 1 407 ? -0.677 4.651 -14.388 1.00 56.81 407 LEU A N 1
ATOM 3057 C CA . LEU A 1 407 ? 0.535 4.586 -15.202 1.00 56.81 407 LEU A CA 1
ATOM 3058 C C . LEU A 1 407 ? 1.388 3.350 -14.878 1.00 56.81 407 LEU A C 1
ATOM 3060 O O . LEU A 1 407 ? 1.834 2.652 -15.788 1.00 56.81 407 LEU A O 1
ATOM 3064 N N . ASN A 1 408 ? 1.578 3.038 -13.595 1.00 59.38 408 ASN A N 1
ATOM 3065 C CA . ASN A 1 408 ? 2.218 1.820 -13.111 1.00 59.38 408 ASN A CA 1
ATOM 3066 C C . ASN A 1 408 ? 1.677 1.406 -11.720 1.00 59.38 408 ASN A C 1
ATOM 3068 O O . ASN A 1 408 ? 2.266 1.758 -10.695 1.00 59.38 408 ASN A O 1
ATOM 3072 N N . PRO A 1 409 ? 0.618 0.572 -11.666 1.00 53.84 409 PRO A N 1
ATOM 3073 C CA . PRO A 1 409 ? 0.033 0.081 -10.411 1.00 53.84 409 PRO A CA 1
ATOM 3074 C C . PRO A 1 409 ? 1.012 -0.633 -9.466 1.00 53.84 409 PRO A C 1
ATOM 3076 O O . PRO A 1 409 ? 0.750 -0.762 -8.275 1.00 53.84 409 PRO A O 1
ATOM 3079 N N . ARG A 1 410 ? 2.145 -1.139 -9.976 1.00 56.06 410 ARG A N 1
ATOM 3080 C CA . ARG A 1 410 ? 3.120 -1.888 -9.162 1.00 56.06 410 ARG A CA 1
ATOM 3081 C C . ARG A 1 410 ? 3.939 -0.998 -8.229 1.00 56.06 410 ARG A C 1
ATOM 3083 O O . ARG A 1 410 ? 4.497 -1.515 -7.267 1.00 56.06 410 ARG A O 1
ATOM 3090 N N . GLU A 1 411 ? 4.006 0.299 -8.511 1.00 65.94 411 GLU A N 1
ATOM 3091 C CA . GLU A 1 411 ? 4.775 1.270 -7.720 1.00 65.94 411 GLU A CA 1
ATOM 3092 C C . GLU A 1 411 ? 3.979 1.800 -6.518 1.00 65.94 411 GLU A C 1
ATOM 3094 O O . GLU A 1 411 ? 4.564 2.347 -5.592 1.00 65.94 411 GLU A O 1
ATOM 3099 N N . VAL A 1 412 ? 2.655 1.613 -6.498 1.00 69.62 412 VAL A N 1
ATOM 3100 C CA . VAL A 1 412 ? 1.776 2.182 -5.466 1.00 69.62 412 VAL A CA 1
ATOM 3101 C C . VAL A 1 412 ? 1.825 1.389 -4.163 1.00 69.62 412 VAL A C 1
ATOM 3103 O O . VAL A 1 412 ? 2.091 1.952 -3.104 1.00 69.62 412 VAL A O 1
ATOM 3106 N N . ARG A 1 413 ? 1.676 0.065 -4.234 1.00 68.50 413 ARG A N 1
ATOM 3107 C CA . ARG A 1 413 ? 1.588 -0.787 -3.037 1.00 68.50 413 ARG A CA 1
ATOM 3108 C C . ARG A 1 413 ? 2.779 -0.678 -2.073 1.00 68.50 413 ARG A C 1
ATOM 3110 O O . ARG A 1 413 ? 2.573 -0.651 -0.861 1.00 68.50 413 ARG A O 1
ATOM 3117 N N . PRO A 1 414 ? 4.040 -0.615 -2.544 1.00 73.81 414 PRO A N 1
ATOM 3118 C CA . PRO A 1 414 ? 5.176 -0.397 -1.652 1.00 73.81 414 PRO A CA 1
ATOM 3119 C C . PRO A 1 414 ? 5.116 0.942 -0.906 1.00 73.81 414 PRO A C 1
ATOM 3121 O O . PRO A 1 414 ? 5.605 1.022 0.218 1.00 73.81 414 PRO A O 1
ATOM 3124 N N . LEU A 1 415 ? 4.524 1.975 -1.515 1.00 83.81 415 LEU A N 1
ATOM 3125 C CA . LEU A 1 415 ? 4.349 3.288 -0.897 1.00 83.81 415 LEU A CA 1
ATOM 3126 C C . LEU A 1 415 ? 3.263 3.226 0.183 1.00 83.81 415 LEU A C 1
ATOM 3128 O O . LEU A 1 415 ? 3.531 3.643 1.304 1.00 83.81 415 LEU A O 1
ATOM 3132 N N . GLU A 1 416 ? 2.101 2.627 -0.101 1.00 75.12 416 GLU A N 1
ATOM 3133 C CA . GLU A 1 416 ? 1.007 2.417 0.873 1.00 75.12 416 GLU A CA 1
ATOM 3134 C C . GLU A 1 416 ? 1.510 1.709 2.149 1.00 75.12 416 GLU A C 1
ATOM 3136 O O . GLU A 1 416 ? 1.282 2.158 3.278 1.00 75.12 416 GLU A O 1
ATOM 3141 N N . ILE A 1 417 ? 2.291 0.634 1.975 1.00 72.00 417 ILE A N 1
ATOM 3142 C CA . ILE A 1 417 ? 2.912 -0.109 3.084 1.00 72.00 417 ILE A CA 1
ATOM 3143 C C . ILE A 1 417 ? 3.835 0.797 3.905 1.00 72.00 417 ILE A C 1
ATOM 3145 O O . ILE A 1 417 ? 3.828 0.743 5.137 1.00 72.00 417 ILE A O 1
ATOM 3149 N N . GLU A 1 418 ? 4.638 1.622 3.238 1.00 81.25 418 GLU A N 1
ATOM 3150 C CA . GLU A 1 418 ? 5.594 2.517 3.883 1.00 81.25 418 GLU A CA 1
ATOM 3151 C C . GLU A 1 418 ? 4.893 3.637 4.667 1.00 81.25 418 GLU A C 1
ATOM 3153 O O . GLU A 1 418 ? 5.296 3.935 5.797 1.00 81.25 418 GLU A O 1
ATOM 3158 N N . PHE A 1 419 ? 3.797 4.188 4.132 1.00 86.81 419 PHE A N 1
ATOM 3159 C CA . PHE A 1 419 ? 2.932 5.137 4.837 1.00 86.81 419 PHE A CA 1
ATOM 3160 C C . PHE A 1 419 ? 2.403 4.543 6.147 1.00 86.81 419 PHE A C 1
ATOM 3162 O O . PHE A 1 419 ? 2.565 5.137 7.220 1.00 86.81 419 PHE A O 1
ATOM 3169 N N . ASN A 1 420 ? 1.837 3.336 6.084 1.00 76.81 420 ASN A N 1
ATOM 3170 C CA . ASN A 1 420 ? 1.289 2.658 7.257 1.00 76.81 420 ASN A CA 1
ATOM 3171 C C . ASN A 1 420 ? 2.388 2.297 8.278 1.00 76.81 420 ASN A C 1
ATOM 3173 O O . ASN A 1 420 ? 2.225 2.490 9.486 1.00 76.81 420 ASN A O 1
ATOM 3177 N N . ARG A 1 421 ? 3.558 1.854 7.797 1.00 79.12 421 ARG A N 1
ATOM 3178 C CA . ARG A 1 421 ? 4.725 1.547 8.636 1.00 79.12 421 ARG A CA 1
ATOM 3179 C C . ARG A 1 421 ? 5.204 2.778 9.408 1.00 79.12 421 ARG A C 1
ATOM 3181 O O . ARG A 1 421 ? 5.417 2.695 10.617 1.00 79.12 421 ARG A O 1
ATOM 3188 N N . ILE A 1 422 ? 5.365 3.915 8.729 1.00 82.69 422 ILE A N 1
ATOM 3189 C CA . ILE A 1 422 ? 5.805 5.169 9.357 1.00 82.69 422 ILE A CA 1
ATOM 3190 C C . ILE A 1 422 ? 4.764 5.655 10.367 1.00 82.69 422 ILE A C 1
ATOM 3192 O O . ILE A 1 422 ? 5.141 6.007 11.483 1.00 82.69 422 ILE A O 1
ATOM 3196 N N . ARG A 1 423 ? 3.469 5.597 10.033 1.00 86.44 423 ARG A N 1
ATOM 3197 C CA . ARG A 1 423 ? 2.377 5.933 10.960 1.00 86.44 423 ARG A CA 1
ATOM 3198 C C . ARG A 1 423 ? 2.479 5.148 12.273 1.00 86.44 423 ARG A C 1
ATOM 3200 O O . ARG A 1 423 ? 2.438 5.745 13.349 1.00 86.44 423 ARG A O 1
ATOM 3207 N N . GLY A 1 424 ? 2.667 3.828 12.192 1.00 73.50 424 GLY A N 1
ATOM 3208 C CA . GLY A 1 424 ? 2.811 2.965 13.369 1.00 73.50 424 GLY A CA 1
ATOM 3209 C C . GLY A 1 424 ? 4.066 3.266 14.199 1.00 73.50 424 GLY A C 1
ATOM 3210 O O . GLY A 1 424 ? 4.009 3.314 15.430 1.00 73.50 424 GLY A O 1
ATOM 3211 N N . GLU A 1 425 ? 5.201 3.520 13.544 1.00 80.19 425 GLU A N 1
ATOM 3212 C CA . GLU A 1 425 ? 6.451 3.872 14.231 1.00 80.19 425 GLU A CA 1
ATOM 3213 C C . GLU A 1 425 ? 6.370 5.236 14.926 1.00 80.19 425 GLU A C 1
ATOM 3215 O O . GLU A 1 425 ? 6.818 5.374 16.066 1.00 80.19 425 GLU A O 1
ATOM 3220 N N . VAL A 1 426 ? 5.769 6.232 14.272 1.00 83.00 426 VAL A N 1
ATOM 3221 C CA . VAL A 1 426 ? 5.525 7.565 14.843 1.00 83.00 426 VAL A CA 1
ATOM 3222 C C . VAL A 1 426 ? 4.588 7.474 16.041 1.00 83.00 426 VAL A C 1
ATOM 3224 O O . VAL A 1 426 ? 4.910 8.014 17.099 1.00 83.00 426 VAL A O 1
ATOM 3227 N N . GLY A 1 427 ? 3.496 6.711 15.929 1.00 76.81 427 GLY A N 1
ATOM 3228 C CA . GLY A 1 427 ? 2.589 6.442 17.049 1.00 76.81 427 GLY A CA 1
ATOM 3229 C C . GLY A 1 427 ? 3.277 5.745 18.228 1.00 76.81 427 GLY A C 1
ATOM 3230 O O . GLY A 1 427 ? 2.925 5.982 19.380 1.00 76.81 427 GLY A O 1
ATOM 3231 N N . SER A 1 428 ? 4.322 4.959 17.954 1.00 79.25 428 SER A N 1
ATOM 3232 C CA . SER A 1 428 ? 5.166 4.306 18.966 1.00 79.25 428 SER A CA 1
ATOM 3233 C C . SER A 1 428 ? 6.254 5.223 19.555 1.00 79.25 428 SER A C 1
ATOM 3235 O O . SER A 1 428 ? 7.059 4.780 20.375 1.00 79.25 428 SER A O 1
ATOM 3237 N N . GLY A 1 429 ? 6.300 6.497 19.152 1.00 80.50 429 GLY A N 1
ATOM 3238 C CA . GLY A 1 429 ? 7.219 7.511 19.676 1.00 80.50 429 GLY A CA 1
ATOM 3239 C C . GLY A 1 429 ? 8.462 7.781 18.821 1.00 80.50 429 GLY A C 1
ATOM 3240 O O . GLY A 1 429 ? 9.405 8.410 19.312 1.00 80.50 429 GLY A O 1
ATOM 3241 N N . LEU A 1 430 ? 8.504 7.325 17.562 1.00 86.06 430 LEU A N 1
ATOM 3242 C CA . LEU A 1 430 ? 9.570 7.695 16.627 1.00 86.06 430 LEU A CA 1
ATOM 3243 C C . LEU A 1 430 ? 9.539 9.209 16.345 1.00 86.06 430 LEU A C 1
ATOM 3245 O O . LEU A 1 430 ? 8.506 9.753 15.972 1.00 86.06 430 LEU A O 1
ATOM 3249 N N . LYS A 1 431 ? 10.687 9.881 16.497 1.00 92.69 431 LYS A N 1
ATOM 3250 C CA . LYS A 1 431 ? 10.847 11.334 16.314 1.00 92.69 431 LYS A CA 1
ATOM 3251 C C . LYS A 1 431 ? 12.287 11.720 15.959 1.00 92.69 431 LYS A C 1
ATOM 3253 O O . LYS A 1 431 ? 13.177 10.862 15.930 1.00 92.69 431 LYS A O 1
ATOM 3258 N N . GLY A 1 432 ? 12.524 13.007 15.725 1.00 90.12 432 GLY A N 1
ATOM 3259 C CA . GLY A 1 432 ? 13.831 13.589 15.450 1.00 90.12 432 GLY A CA 1
ATOM 3260 C C . GLY A 1 432 ? 14.420 13.137 14.117 1.00 90.12 432 GLY A C 1
ATOM 3261 O O . GLY A 1 432 ? 13.713 12.847 13.154 1.00 90.12 432 GLY A O 1
ATOM 3262 N N . GLU A 1 433 ? 15.746 13.037 14.068 1.00 87.31 433 GLU A N 1
ATOM 3263 C CA . GLU A 1 433 ? 16.500 12.763 12.839 1.00 87.31 433 GLU A CA 1
ATOM 3264 C C . GLU A 1 433 ? 16.138 11.413 12.187 1.00 87.31 433 GLU A C 1
ATOM 3266 O O . GLU A 1 433 ? 16.077 11.301 10.964 1.00 87.31 433 GLU A O 1
ATOM 3271 N N . LYS A 1 434 ? 15.806 10.396 12.998 1.00 87.31 434 LYS A N 1
ATOM 3272 C CA . LYS A 1 434 ? 15.377 9.075 12.502 1.00 87.31 434 LYS A CA 1
ATOM 3273 C C . LYS A 1 434 ? 14.034 9.125 11.775 1.00 87.31 434 LYS A C 1
ATOM 3275 O O . LYS A 1 434 ? 13.845 8.384 10.814 1.00 87.31 434 LYS A O 1
ATOM 3280 N N . LEU A 1 435 ? 13.111 9.963 12.253 1.00 89.94 435 LEU A N 1
ATOM 3281 C CA . LEU A 1 435 ? 11.833 10.190 11.587 1.00 89.94 435 LEU A CA 1
ATOM 3282 C C . LEU A 1 435 ? 12.051 10.985 10.299 1.00 89.94 435 LEU A C 1
ATOM 3284 O O . LEU A 1 435 ? 11.621 10.539 9.241 1.00 89.94 435 LEU A O 1
ATOM 3288 N N . GLY A 1 436 ? 12.800 12.091 10.371 1.00 88.50 436 GLY A N 1
ATOM 3289 C CA . GLY A 1 436 ? 13.110 12.922 9.205 1.00 88.50 436 GLY A CA 1
ATOM 3290 C C . GLY A 1 436 ? 13.731 12.131 8.051 1.00 88.50 436 GLY A C 1
ATOM 3291 O O . GLY A 1 436 ? 13.326 12.298 6.906 1.00 88.50 436 GLY A O 1
ATOM 3292 N N . ALA A 1 437 ? 14.641 11.194 8.341 1.00 86.50 437 ALA A N 1
ATOM 3293 C CA . ALA A 1 437 ? 15.228 10.324 7.321 1.00 86.50 437 ALA A CA 1
ATOM 3294 C C . ALA A 1 437 ? 14.189 9.436 6.606 1.00 86.50 437 ALA A C 1
ATOM 3296 O O . ALA A 1 437 ? 14.248 9.299 5.388 1.00 86.50 437 ALA A O 1
ATOM 3297 N N . LYS A 1 438 ? 13.224 8.860 7.338 1.00 88.44 438 LYS A N 1
ATOM 3298 C CA . LYS A 1 438 ? 12.157 8.027 6.751 1.00 88.44 438 LYS A CA 1
ATOM 3299 C C . LYS A 1 438 ? 11.154 8.849 5.945 1.00 88.44 438 LYS A C 1
ATOM 3301 O O . LYS A 1 438 ? 10.715 8.397 4.897 1.00 88.44 438 LYS A O 1
ATOM 3306 N N . LEU A 1 439 ? 10.802 10.045 6.417 1.00 90.81 439 LEU A N 1
ATOM 3307 C CA . LEU A 1 439 ? 9.890 10.940 5.696 1.00 90.81 439 LEU A CA 1
ATOM 3308 C C . LEU A 1 439 ? 10.524 11.449 4.394 1.00 90.81 439 LEU A C 1
ATOM 3310 O O . LEU A 1 439 ? 9.851 11.492 3.369 1.00 90.81 439 LEU A O 1
ATOM 3314 N N . ASN A 1 440 ? 11.823 11.768 4.417 1.00 85.62 440 ASN A N 1
ATOM 3315 C CA . ASN A 1 440 ? 12.569 12.146 3.217 1.00 85.62 440 ASN A CA 1
ATOM 3316 C C . ASN A 1 440 ? 12.648 10.988 2.210 1.00 85.62 440 ASN A C 1
ATOM 3318 O O . ASN A 1 440 ? 12.370 11.205 1.035 1.00 85.62 440 ASN A O 1
ATOM 3322 N N . ASP A 1 441 ? 12.955 9.767 2.669 1.00 85.00 441 ASP A N 1
ATOM 3323 C CA . ASP A 1 441 ? 12.973 8.563 1.818 1.00 85.00 441 ASP A CA 1
ATOM 3324 C C . ASP A 1 441 ? 11.594 8.295 1.194 1.00 85.00 441 ASP A C 1
ATOM 3326 O O . ASP A 1 441 ? 11.488 8.039 -0.005 1.00 85.00 441 ASP A O 1
ATOM 3330 N N . LEU A 1 442 ? 10.514 8.428 1.972 1.00 89.19 442 LEU A N 1
ATOM 3331 C CA . LEU A 1 442 ? 9.150 8.313 1.455 1.00 89.19 442 LEU A CA 1
ATOM 3332 C C . LEU A 1 442 ? 8.871 9.362 0.369 1.00 89.19 442 LEU A C 1
ATOM 3334 O O . LEU A 1 442 ? 8.406 9.014 -0.716 1.00 89.19 442 LEU A O 1
ATOM 3338 N N . GLN A 1 443 ? 9.183 10.634 0.632 1.00 86.88 443 GLN A N 1
ATOM 3339 C CA . GLN A 1 443 ? 8.973 11.723 -0.322 1.00 86.88 443 GLN A CA 1
ATOM 3340 C C . GLN A 1 443 ? 9.750 11.494 -1.631 1.00 86.88 443 GLN A C 1
ATOM 3342 O O . GLN A 1 443 ? 9.224 11.735 -2.719 1.00 86.88 443 GLN A O 1
ATOM 3347 N N . GLU A 1 444 ? 10.989 11.012 -1.535 1.00 78.69 444 GLU A N 1
ATOM 3348 C CA . GLU A 1 444 ? 11.848 10.715 -2.680 1.00 78.69 444 GLU A CA 1
ATOM 3349 C C . GLU A 1 444 ? 11.302 9.546 -3.507 1.00 78.69 444 GLU A C 1
ATOM 3351 O O . GLU A 1 444 ? 11.197 9.655 -4.728 1.00 78.69 444 GLU A O 1
ATOM 3356 N N . ARG A 1 445 ? 10.834 8.467 -2.864 1.00 83.81 445 ARG A N 1
ATOM 3357 C CA . ARG A 1 445 ? 10.193 7.335 -3.556 1.00 83.81 445 ARG A CA 1
ATOM 3358 C C . ARG A 1 445 ? 8.929 7.747 -4.305 1.00 83.81 445 ARG A C 1
ATOM 3360 O O . ARG A 1 445 ? 8.742 7.321 -5.443 1.00 83.81 445 ARG A O 1
ATOM 3367 N N . VAL A 1 446 ? 8.089 8.594 -3.705 1.00 86.06 446 VAL A N 1
ATOM 3368 C CA . VAL A 1 446 ? 6.891 9.129 -4.375 1.00 86.06 446 VAL A CA 1
ATOM 3369 C C . VAL A 1 446 ? 7.286 9.973 -5.591 1.00 86.06 446 VAL A C 1
ATOM 3371 O O . VAL A 1 446 ? 6.729 9.799 -6.678 1.00 86.06 446 VAL A O 1
ATOM 3374 N N . ALA A 1 447 ? 8.282 10.852 -5.445 1.00 79.25 447 ALA A N 1
ATOM 3375 C CA . ALA A 1 447 ? 8.778 11.678 -6.543 1.00 79.25 447 ALA A CA 1
ATOM 3376 C C . ALA A 1 447 ? 9.392 10.838 -7.678 1.00 79.25 447 ALA A C 1
ATOM 3378 O O . ALA A 1 447 ? 9.121 11.102 -8.850 1.00 79.25 447 ALA A O 1
ATOM 3379 N N . LEU A 1 448 ? 10.160 9.796 -7.348 1.00 74.19 448 LEU A N 1
ATOM 3380 C CA . LEU A 1 448 ? 10.747 8.863 -8.312 1.00 74.19 448 LEU A CA 1
ATOM 3381 C C . LEU A 1 448 ? 9.677 8.061 -9.060 1.00 74.19 448 LEU A C 1
ATOM 3383 O O . LEU A 1 448 ? 9.765 7.922 -10.282 1.00 74.19 448 LEU A O 1
ATOM 3387 N N . ALA A 1 449 ? 8.651 7.572 -8.360 1.00 74.12 449 ALA A N 1
ATOM 3388 C CA . ALA A 1 449 ? 7.545 6.839 -8.970 1.00 74.12 449 ALA A CA 1
ATOM 3389 C C . ALA A 1 449 ? 6.797 7.700 -10.010 1.00 74.12 449 ALA A C 1
ATOM 3391 O O . ALA A 1 449 ? 6.445 7.211 -11.083 1.00 74.12 449 ALA A O 1
ATOM 3392 N N . LEU A 1 450 ? 6.619 9.001 -9.740 1.00 70.19 450 LEU A N 1
ATOM 3393 C CA . LEU A 1 450 ? 5.988 9.956 -10.665 1.00 70.19 450 LEU A CA 1
ATOM 3394 C C . LEU A 1 450 ? 6.925 10.397 -11.804 1.00 70.19 450 LEU A C 1
ATOM 3396 O O . LEU A 1 450 ? 6.491 10.581 -12.946 1.00 70.19 450 LEU A O 1
ATOM 3400 N N . GLY A 1 451 ? 8.216 10.566 -11.507 1.00 60.81 451 GLY A N 1
ATOM 3401 C CA . GLY A 1 451 ? 9.242 10.975 -12.469 1.00 60.81 451 GLY A CA 1
ATOM 3402 C C . GLY A 1 451 ? 9.505 9.927 -13.552 1.00 60.81 451 GLY A C 1
ATOM 3403 O O . GLY A 1 451 ? 9.630 10.268 -14.723 1.00 60.81 451 GLY A O 1
ATOM 3404 N N . ARG A 1 452 ? 9.483 8.634 -13.201 1.00 54.41 452 ARG A N 1
ATOM 3405 C CA . ARG A 1 452 ? 9.643 7.511 -14.153 1.00 54.41 452 ARG A CA 1
ATOM 3406 C C . ARG A 1 452 ? 8.536 7.420 -15.210 1.00 54.41 452 ARG A C 1
ATOM 3408 O O . ARG A 1 452 ? 8.672 6.697 -16.193 1.00 54.41 452 ARG A O 1
ATOM 3415 N N . VAL A 1 453 ? 7.436 8.130 -14.996 1.00 48.44 453 VAL A N 1
ATOM 3416 C CA . VAL A 1 453 ? 6.165 7.934 -15.686 1.00 48.44 453 VAL A CA 1
ATOM 3417 C C . VAL A 1 453 ? 5.814 9.093 -16.632 1.00 48.44 453 VAL A C 1
ATOM 3419 O O . VAL A 1 453 ? 5.129 8.898 -17.634 1.00 48.44 453 VAL A O 1
ATOM 3422 N N . THR A 1 454 ? 6.309 10.300 -16.361 1.00 44.66 454 THR A N 1
ATOM 3423 C CA . THR A 1 454 ? 5.981 11.515 -17.129 1.00 44.66 454 THR A CA 1
ATOM 3424 C C . THR A 1 454 ? 6.796 11.691 -18.419 1.00 44.66 454 THR A C 1
ATOM 3426 O O . THR A 1 454 ? 6.489 12.578 -19.213 1.00 44.66 454 THR A O 1
ATOM 3429 N N . GLU A 1 455 ? 7.778 10.821 -18.683 1.00 42.66 455 GLU A N 1
ATOM 3430 C CA . GLU A 1 455 ? 8.700 10.946 -19.825 1.00 42.66 455 GLU A CA 1
ATOM 3431 C C . GLU A 1 455 ? 8.494 9.950 -20.991 1.00 42.66 455 GLU A C 1
ATOM 3433 O O . GLU A 1 455 ? 9.287 9.964 -21.931 1.00 42.66 455 GLU A O 1
ATOM 3438 N N . GLN A 1 456 ? 7.441 9.117 -21.034 1.00 42.16 456 GLN A N 1
ATOM 3439 C CA . GLN A 1 456 ? 7.265 8.159 -22.152 1.00 42.16 456 GLN A CA 1
ATOM 3440 C C . GLN A 1 456 ? 6.101 8.468 -23.118 1.00 42.16 456 GLN A C 1
ATOM 3442 O O . GLN A 1 456 ? 4.992 7.971 -22.927 1.00 42.16 456 GLN A O 1
ATOM 3447 N N . PRO A 1 457 ? 6.356 9.156 -24.251 1.00 47.97 457 PRO A N 1
ATOM 3448 C CA . PRO A 1 457 ? 5.545 9.058 -25.456 1.00 47.97 457 PRO A CA 1
ATOM 3449 C C . PRO A 1 457 ? 6.310 8.286 -26.549 1.00 47.97 457 PRO A C 1
ATOM 3451 O O . PRO A 1 457 ? 6.896 8.882 -27.447 1.00 47.97 457 PRO A O 1
ATOM 3454 N N . ALA A 1 458 ? 6.315 6.951 -26.499 1.00 46.75 458 ALA A N 1
ATOM 3455 C CA . ALA A 1 458 ? 6.618 6.104 -27.661 1.00 46.75 458 ALA A CA 1
ATOM 3456 C C . ALA A 1 458 ? 6.096 4.679 -27.426 1.00 46.75 458 ALA A C 1
ATOM 3458 O O . ALA A 1 458 ? 6.429 4.050 -26.426 1.00 46.75 458 ALA A O 1
ATOM 3459 N N . GLY A 1 459 ? 5.288 4.150 -28.349 1.00 58.72 459 GLY A N 1
ATOM 3460 C CA . GLY A 1 459 ? 4.823 2.764 -28.280 1.00 58.72 459 GLY A CA 1
ATOM 3461 C C . GLY A 1 459 ? 5.987 1.765 -28.213 1.00 58.72 459 GLY A C 1
ATOM 3462 O O . GLY A 1 459 ? 7.022 1.937 -28.858 1.00 58.72 459 GLY A O 1
ATOM 3463 N N . THR A 1 460 ? 5.805 0.685 -27.453 1.00 66.56 460 THR A N 1
ATOM 3464 C CA . THR A 1 460 ? 6.835 -0.351 -27.213 1.00 66.56 460 THR A CA 1
ATOM 3465 C C . THR A 1 460 ? 7.244 -1.149 -28.460 1.00 66.56 460 THR A C 1
ATOM 3467 O O . THR A 1 460 ? 8.296 -1.789 -28.465 1.00 66.56 460 THR A O 1
ATOM 3470 N N . PHE A 1 461 ? 6.459 -1.077 -29.542 1.00 80.88 461 PHE A N 1
ATOM 3471 C CA . PHE A 1 461 ? 6.737 -1.757 -30.810 1.00 80.88 461 PHE A CA 1
ATOM 3472 C C . PHE A 1 461 ? 8.060 -1.320 -31.457 1.00 80.88 461 PHE A C 1
ATOM 3474 O O . PHE A 1 461 ? 8.869 -2.169 -31.826 1.00 80.88 461 PHE A O 1
ATOM 3481 N N . GLY A 1 462 ? 8.288 -0.010 -31.607 1.00 75.50 462 GLY A N 1
ATOM 3482 C CA . GLY A 1 462 ? 9.428 0.530 -32.361 1.00 75.50 462 GLY A CA 1
ATOM 3483 C C . GLY A 1 462 ? 10.787 0.129 -31.774 1.00 75.50 462 GLY A C 1
ATOM 3484 O O . GLY A 1 462 ? 11.611 -0.434 -32.500 1.00 75.50 462 GLY A O 1
ATOM 3485 N N . PRO A 1 463 ? 11.015 0.345 -30.465 1.00 71.69 463 PRO A N 1
ATOM 3486 C CA . PRO A 1 463 ? 12.241 -0.084 -29.796 1.00 71.69 463 PRO A CA 1
ATOM 3487 C C . PRO A 1 463 ? 12.441 -1.606 -29.814 1.00 71.69 463 PRO A C 1
ATOM 3489 O O . PRO A 1 463 ? 13.545 -2.074 -30.088 1.00 71.69 463 PRO A O 1
ATOM 3492 N N . ALA A 1 464 ? 11.377 -2.388 -29.586 1.00 79.88 464 ALA A N 1
ATOM 3493 C CA . ALA A 1 464 ? 11.440 -3.850 -29.617 1.00 79.88 464 ALA A CA 1
ATOM 3494 C C . ALA A 1 464 ? 11.796 -4.387 -31.014 1.00 79.88 464 ALA A C 1
ATOM 3496 O O . ALA A 1 464 ? 12.652 -5.264 -31.146 1.00 79.88 464 ALA A O 1
ATOM 3497 N N . PHE A 1 465 ? 11.182 -3.828 -32.060 1.00 87.88 465 PHE A N 1
ATOM 3498 C CA . PHE A 1 465 ? 11.483 -4.146 -33.454 1.00 87.88 465 PHE A CA 1
ATOM 3499 C C . PHE A 1 465 ? 12.933 -3.812 -33.809 1.00 87.88 465 PHE A C 1
ATOM 3501 O O . PHE A 1 465 ? 13.659 -4.678 -34.298 1.00 87.88 465 PHE A O 1
ATOM 3508 N N . ALA A 1 466 ? 13.364 -2.578 -33.532 1.00 79.88 466 ALA A N 1
ATOM 3509 C CA . ALA A 1 466 ? 14.708 -2.117 -33.860 1.00 79.88 466 ALA A CA 1
ATOM 3510 C C . ALA A 1 466 ? 15.781 -2.930 -33.121 1.00 79.88 466 ALA A C 1
ATOM 3512 O O . ALA A 1 466 ? 16.757 -3.355 -33.737 1.00 79.88 466 ALA A O 1
ATOM 3513 N N . GLY A 1 467 ? 15.571 -3.205 -31.829 1.00 81.56 467 GLY A N 1
ATOM 3514 C CA . GLY A 1 467 ? 16.477 -4.025 -31.027 1.00 81.56 467 GLY A CA 1
ATOM 3515 C C . GLY A 1 467 ? 16.583 -5.457 -31.550 1.00 81.56 467 GLY A C 1
ATOM 3516 O O . GLY A 1 467 ? 17.685 -5.951 -31.773 1.00 81.56 467 GLY A O 1
ATOM 3517 N N . SER A 1 468 ? 15.444 -6.106 -31.810 1.00 89.69 468 SER A N 1
ATOM 3518 C CA . SER A 1 468 ? 15.381 -7.491 -32.295 1.00 89.69 468 SER A CA 1
ATOM 3519 C C . SER A 1 468 ? 16.077 -7.650 -33.649 1.00 89.69 468 SER A C 1
ATOM 3521 O O . SER A 1 468 ? 16.932 -8.526 -33.821 1.00 89.69 468 SER A O 1
ATOM 3523 N N . LEU A 1 469 ? 15.780 -6.734 -34.579 1.00 91.44 469 LEU A N 1
ATOM 3524 C CA . LEU A 1 469 ? 16.379 -6.681 -35.910 1.00 91.44 469 LEU A CA 1
ATOM 3525 C C . LEU A 1 469 ? 17.896 -6.469 -35.846 1.00 91.44 469 LEU A C 1
ATOM 3527 O O . LEU A 1 469 ? 18.647 -7.155 -36.538 1.00 91.44 469 LEU A O 1
ATOM 3531 N N . PHE A 1 470 ? 18.353 -5.530 -35.017 1.00 85.81 470 PHE A N 1
ATOM 3532 C CA . PHE A 1 470 ? 19.772 -5.217 -34.896 1.00 85.81 470 PHE A CA 1
ATOM 3533 C C . PHE A 1 470 ? 20.578 -6.388 -34.329 1.00 85.81 470 PHE A C 1
ATOM 3535 O O . PHE A 1 470 ? 21.619 -6.732 -34.892 1.00 85.81 470 PHE A O 1
ATOM 3542 N N . ILE A 1 471 ? 20.080 -7.026 -33.261 1.00 86.62 471 ILE A N 1
ATOM 3543 C CA . ILE A 1 471 ? 20.752 -8.168 -32.626 1.00 86.62 471 ILE A CA 1
ATOM 3544 C C . ILE A 1 471 ? 20.921 -9.299 -33.640 1.00 86.62 471 ILE A C 1
ATOM 3546 O O . ILE A 1 471 ? 22.042 -9.731 -33.894 1.00 86.62 471 ILE A O 1
ATOM 3550 N N . ILE A 1 472 ? 19.832 -9.757 -34.270 1.00 91.81 472 ILE A N 1
ATOM 3551 C CA . ILE A 1 472 ? 19.917 -10.924 -35.157 1.00 91.81 472 ILE A CA 1
ATOM 3552 C C . ILE A 1 472 ? 20.791 -10.647 -36.385 1.00 91.81 472 ILE A C 1
ATOM 3554 O O . ILE A 1 472 ? 21.561 -11.513 -36.792 1.00 91.81 472 ILE A O 1
ATOM 3558 N N . LEU A 1 473 ? 20.724 -9.438 -36.957 1.00 86.19 473 LEU A N 1
ATOM 3559 C CA . LEU A 1 473 ? 21.557 -9.065 -38.099 1.00 86.19 473 LEU A CA 1
ATOM 3560 C C . LEU A 1 473 ? 23.043 -9.071 -37.747 1.00 86.19 473 LEU A C 1
ATOM 3562 O O . LEU A 1 473 ? 23.848 -9.552 -38.541 1.00 86.19 473 LEU A O 1
ATOM 3566 N N . ARG A 1 474 ? 23.411 -8.547 -36.575 1.00 84.38 474 ARG A N 1
ATOM 3567 C CA . ARG A 1 474 ? 24.805 -8.494 -36.137 1.00 84.38 474 ARG A CA 1
ATOM 3568 C C . ARG A 1 474 ? 25.371 -9.900 -35.946 1.00 84.38 474 ARG A C 1
ATOM 3570 O O . ARG A 1 474 ? 26.310 -10.273 -36.648 1.00 84.38 474 ARG A O 1
ATOM 3577 N N . GLU A 1 475 ? 24.748 -10.684 -35.072 1.00 87.25 475 GLU A N 1
ATOM 3578 C CA . GLU A 1 475 ? 25.255 -12.013 -34.712 1.00 87.25 475 GLU A CA 1
ATOM 3579 C C . GLU A 1 475 ? 25.187 -12.975 -35.910 1.00 87.25 475 GLU A C 1
ATOM 3581 O O . GLU A 1 475 ? 26.115 -13.737 -36.190 1.00 87.25 475 GLU A O 1
ATOM 3586 N N . GLY A 1 476 ? 24.126 -12.879 -36.716 1.00 88.38 476 GLY A N 1
ATOM 3587 C CA . GLY A 1 476 ? 23.972 -13.698 -37.911 1.00 88.38 476 GLY A CA 1
ATOM 3588 C C . GLY A 1 476 ? 25.023 -13.421 -38.989 1.00 88.38 476 GLY A C 1
ATOM 3589 O O . GLY A 1 476 ? 25.502 -14.363 -39.624 1.00 88.38 476 GLY A O 1
ATOM 3590 N N . VAL A 1 477 ? 25.419 -12.160 -39.203 1.00 84.56 477 VAL A N 1
ATOM 3591 C CA . VAL A 1 477 ? 26.488 -11.834 -40.163 1.00 84.56 477 VAL A CA 1
ATOM 3592 C C . VAL A 1 477 ? 27.831 -12.376 -39.678 1.00 84.56 477 VAL A C 1
ATOM 3594 O O . VAL A 1 477 ? 28.574 -12.941 -40.481 1.00 84.56 477 VAL A O 1
ATOM 3597 N N . GLU A 1 478 ? 28.135 -12.262 -38.385 1.00 81.69 478 GLU A N 1
ATOM 3598 C CA . GLU A 1 478 ? 29.367 -12.803 -37.797 1.00 81.69 478 GLU A CA 1
ATOM 3599 C C . GLU A 1 478 ? 29.447 -14.329 -37.982 1.00 81.69 478 GLU A C 1
ATOM 3601 O O . GLU A 1 478 ? 30.442 -14.836 -38.515 1.00 81.69 478 GLU A O 1
ATOM 3606 N N . VAL A 1 479 ? 28.352 -15.051 -37.713 1.00 88.12 479 VAL A N 1
ATOM 3607 C CA . VAL A 1 479 ? 28.240 -16.493 -37.992 1.00 88.12 479 VAL A CA 1
ATOM 3608 C C . VAL A 1 479 ? 28.474 -16.811 -39.470 1.00 88.12 479 VAL A C 1
ATOM 3610 O O . VAL A 1 479 ? 29.263 -17.704 -39.794 1.00 88.12 479 VAL A O 1
ATOM 3613 N N . ILE A 1 480 ? 27.823 -16.089 -40.389 1.00 86.44 480 ILE A N 1
ATOM 3614 C CA . ILE A 1 480 ? 27.965 -16.324 -41.835 1.00 86.44 480 ILE A CA 1
ATOM 3615 C C . ILE A 1 480 ? 29.425 -16.156 -42.274 1.00 86.44 480 ILE A C 1
ATOM 3617 O O . ILE A 1 480 ? 29.921 -16.960 -43.065 1.00 86.44 480 ILE A O 1
ATOM 3621 N N . LEU A 1 481 ? 30.136 -15.154 -41.754 1.00 79.00 481 LEU A N 1
ATOM 3622 C CA . LEU A 1 481 ? 31.535 -14.899 -42.102 1.00 79.00 481 LEU A CA 1
ATOM 3623 C C . LEU A 1 481 ? 32.484 -15.967 -41.553 1.00 79.00 481 LEU A C 1
ATOM 3625 O O . LEU A 1 481 ? 33.375 -16.425 -42.277 1.00 79.00 481 LEU A O 1
ATOM 3629 N N . LEU A 1 482 ? 32.284 -16.398 -40.305 1.00 80.25 482 LEU A N 1
ATOM 3630 C CA . LEU A 1 482 ? 33.073 -17.469 -39.691 1.00 80.25 482 LEU A CA 1
ATOM 3631 C C . LEU A 1 482 ? 32.880 -18.792 -40.440 1.00 80.25 482 LEU A C 1
ATOM 3633 O O . LEU A 1 482 ? 33.854 -19.472 -40.775 1.00 80.25 482 LEU A O 1
ATOM 3637 N N . LEU A 1 483 ? 31.635 -19.130 -40.782 1.00 83.88 483 LEU A N 1
ATOM 3638 C CA . LEU A 1 483 ? 31.329 -20.329 -41.558 1.00 83.88 483 LEU A CA 1
ATOM 3639 C C . LEU A 1 483 ? 31.859 -20.236 -42.989 1.00 83.88 483 LEU A C 1
ATOM 3641 O O . LEU A 1 483 ? 32.440 -21.204 -43.476 1.00 83.88 483 LEU A O 1
ATOM 3645 N N . ALA A 1 484 ? 31.746 -19.081 -43.649 1.00 79.69 484 ALA A N 1
ATOM 3646 C CA . ALA A 1 484 ? 32.322 -18.871 -44.976 1.00 79.69 484 ALA A CA 1
ATOM 3647 C C . ALA A 1 484 ? 33.845 -19.079 -44.970 1.00 79.69 484 ALA A C 1
ATOM 3649 O O . ALA A 1 484 ? 34.386 -19.725 -45.869 1.00 79.69 484 ALA A O 1
ATOM 3650 N N . MET A 1 485 ? 34.540 -18.606 -43.931 1.00 74.19 485 MET A N 1
ATOM 3651 C CA . MET A 1 485 ? 35.975 -18.831 -43.756 1.00 74.19 485 MET A CA 1
ATOM 3652 C C . MET A 1 485 ? 36.309 -20.314 -43.538 1.00 74.19 485 MET A C 1
ATOM 3654 O O . MET A 1 485 ? 37.246 -20.829 -44.152 1.00 74.19 485 MET A O 1
ATOM 3658 N N . LEU A 1 486 ? 35.554 -21.014 -42.689 1.00 77.12 486 LEU A N 1
ATOM 3659 C CA . LEU A 1 486 ? 35.767 -22.441 -42.430 1.00 77.12 486 LEU A CA 1
ATOM 3660 C C . LEU A 1 486 ? 35.511 -23.293 -43.674 1.00 77.12 486 LEU A C 1
ATOM 3662 O O . LEU A 1 486 ? 36.294 -24.193 -43.978 1.00 77.12 486 LEU A O 1
ATOM 3666 N N . VAL A 1 487 ? 34.469 -22.967 -44.439 1.00 80.75 487 VAL A N 1
ATOM 3667 C CA . VAL A 1 487 ? 34.168 -23.604 -45.725 1.00 80.75 487 VAL A CA 1
ATOM 3668 C C . VAL A 1 487 ? 35.268 -23.310 -46.750 1.00 80.75 487 VAL A C 1
ATOM 3670 O O . VAL A 1 487 ? 35.709 -24.220 -47.453 1.00 80.75 487 VAL A O 1
ATOM 3673 N N . ALA A 1 488 ? 35.788 -22.081 -46.809 1.00 76.12 488 ALA A N 1
ATOM 3674 C CA . ALA A 1 488 ? 36.914 -21.731 -47.678 1.00 76.12 488 ALA A CA 1
ATOM 3675 C C . ALA A 1 488 ? 38.205 -22.494 -47.314 1.00 76.12 488 ALA A C 1
ATOM 3677 O O . ALA A 1 488 ? 38.966 -22.889 -48.197 1.00 76.12 488 ALA A O 1
ATOM 3678 N N . LEU A 1 489 ? 38.452 -22.750 -46.025 1.00 70.69 489 LEU A N 1
ATOM 3679 C CA . LEU A 1 489 ? 39.582 -23.568 -45.580 1.00 70.69 489 LEU A CA 1
ATOM 3680 C C . LEU A 1 489 ? 39.381 -25.049 -45.929 1.00 70.69 489 LEU A C 1
ATOM 3682 O O . LEU A 1 489 ? 40.287 -25.671 -46.479 1.00 70.69 489 LEU A O 1
ATOM 3686 N N . ALA A 1 490 ? 38.193 -25.593 -45.660 1.00 76.50 490 ALA A N 1
ATOM 3687 C CA . ALA A 1 490 ? 37.847 -26.989 -45.930 1.00 76.50 490 ALA A CA 1
ATOM 3688 C C . ALA A 1 490 ? 37.888 -27.334 -47.427 1.00 76.50 490 ALA A C 1
ATOM 3690 O O . ALA A 1 490 ? 38.337 -28.413 -47.812 1.00 76.50 490 ALA A O 1
ATOM 3691 N N . THR A 1 491 ? 37.454 -26.405 -48.282 1.00 74.25 491 THR A N 1
ATOM 3692 C CA . THR A 1 491 ? 37.536 -26.555 -49.743 1.00 74.25 491 THR A CA 1
ATOM 3693 C C . THR A 1 491 ? 38.978 -26.492 -50.246 1.00 74.25 491 THR A C 1
ATOM 3695 O O . THR A 1 491 ? 39.324 -27.210 -51.181 1.00 74.25 491 THR A O 1
ATOM 3698 N N . LYS A 1 492 ? 39.850 -25.707 -49.598 1.00 69.75 492 LYS A N 1
ATOM 3699 C CA . LYS A 1 492 ? 41.271 -25.588 -49.959 1.00 69.75 492 LYS A CA 1
ATOM 3700 C C . LYS A 1 492 ? 42.123 -26.783 -49.517 1.00 69.75 492 LYS A C 1
ATOM 3702 O O . LYS A 1 492 ? 43.116 -27.083 -50.173 1.00 69.75 492 LYS A O 1
ATOM 3707 N N . THR A 1 493 ? 41.760 -27.456 -48.426 1.00 68.81 493 THR A N 1
ATOM 3708 C CA . THR A 1 493 ? 42.475 -28.643 -47.919 1.00 68.81 493 THR A CA 1
ATOM 3709 C C . THR A 1 493 ? 41.991 -29.961 -48.532 1.00 68.81 493 THR A C 1
ATOM 3711 O O . THR A 1 493 ? 42.577 -31.001 -48.243 1.00 68.81 493 THR A O 1
ATOM 3714 N N . ALA A 1 494 ? 40.950 -29.926 -49.378 1.00 67.12 494 ALA A N 1
ATOM 3715 C CA . ALA A 1 494 ? 40.389 -31.064 -50.117 1.00 67.12 494 ALA A CA 1
ATOM 3716 C C . ALA A 1 494 ? 40.072 -32.311 -49.259 1.00 67.12 494 ALA A C 1
ATOM 3718 O O . ALA A 1 494 ? 40.068 -33.433 -49.764 1.00 67.12 494 ALA A O 1
ATOM 3719 N N . GLN A 1 495 ? 39.789 -32.136 -47.961 1.00 69.81 495 GLN A N 1
ATOM 3720 C CA . GLN A 1 495 ? 39.515 -33.263 -47.069 1.00 69.81 495 GLN A CA 1
ATOM 3721 C C . GLN A 1 495 ? 38.077 -33.796 -47.239 1.00 69.81 495 GLN A C 1
ATOM 3723 O O . GLN A 1 495 ? 37.111 -33.048 -47.035 1.00 69.81 495 GLN A O 1
ATOM 3728 N N . PRO A 1 496 ? 37.889 -35.092 -47.559 1.00 73.81 496 PRO A N 1
ATOM 3729 C CA . PRO A 1 496 ? 36.563 -35.683 -47.702 1.00 73.81 496 PRO A CA 1
ATOM 3730 C C . PRO A 1 496 ? 35.826 -35.711 -46.355 1.00 73.81 496 PRO A C 1
ATOM 3732 O O . PRO A 1 496 ? 36.374 -36.098 -45.329 1.00 73.81 496 PRO A O 1
ATOM 3735 N N . GLY A 1 497 ? 34.559 -35.287 -46.352 1.00 80.75 497 GLY A N 1
ATOM 3736 C CA . GLY A 1 497 ? 33.718 -35.246 -45.147 1.00 80.75 497 GLY A CA 1
ATOM 3737 C C . GLY A 1 497 ? 33.792 -33.947 -44.335 1.00 80.75 497 GLY A C 1
ATOM 3738 O O . GLY A 1 497 ? 32.953 -33.752 -43.456 1.00 80.75 497 GLY A O 1
ATOM 3739 N N . ALA A 1 498 ? 34.697 -33.019 -44.663 1.00 81.00 498 ALA A N 1
ATOM 3740 C CA . ALA A 1 498 ? 34.859 -31.748 -43.948 1.00 81.00 498 ALA A CA 1
ATOM 3741 C C . ALA A 1 498 ? 33.567 -30.910 -43.897 1.00 81.00 498 ALA A C 1
ATOM 3743 O O . ALA A 1 498 ? 33.194 -30.400 -42.844 1.00 81.00 498 ALA A O 1
ATOM 3744 N N . MET A 1 499 ? 32.821 -30.846 -45.006 1.00 84.12 499 MET A N 1
ATOM 3745 C CA . MET A 1 499 ? 31.536 -30.131 -45.068 1.00 84.12 499 MET A CA 1
ATOM 3746 C C . MET A 1 499 ? 30.470 -30.742 -44.148 1.00 84.12 499 MET A C 1
ATOM 3748 O O . MET A 1 499 ? 29.691 -30.015 -43.538 1.00 84.12 499 MET A O 1
ATOM 3752 N N . ARG A 1 500 ? 30.449 -32.077 -44.015 1.00 87.12 500 ARG A N 1
ATOM 3753 C CA . ARG A 1 500 ? 29.528 -32.771 -43.101 1.00 87.12 500 ARG A CA 1
ATOM 3754 C C . ARG A 1 500 ? 29.926 -32.548 -41.646 1.00 87.12 500 ARG A C 1
ATOM 3756 O O . ARG A 1 500 ? 29.053 -32.337 -40.817 1.00 87.12 500 ARG A O 1
ATOM 3763 N N . ALA A 1 501 ? 31.224 -32.558 -41.350 1.00 85.44 501 ALA A N 1
ATOM 3764 C CA . ALA A 1 501 ? 31.739 -32.273 -40.015 1.00 85.44 501 ALA A CA 1
ATOM 3765 C C . ALA A 1 501 ? 31.387 -30.844 -39.562 1.00 85.44 501 ALA A C 1
ATOM 3767 O O . ALA A 1 501 ? 30.877 -30.665 -38.460 1.00 85.44 501 ALA A O 1
ATOM 3768 N N . ILE A 1 502 ? 31.564 -29.848 -40.440 1.00 87.94 502 ILE A N 1
ATOM 3769 C CA . ILE A 1 502 ? 31.120 -28.466 -40.191 1.00 87.94 502 ILE A CA 1
ATOM 3770 C C . ILE A 1 502 ? 29.607 -28.433 -39.941 1.00 87.94 502 ILE A C 1
ATOM 3772 O O . ILE A 1 502 ? 29.177 -27.867 -38.943 1.00 87.94 502 ILE A O 1
ATOM 3776 N N . GLY A 1 503 ? 28.802 -29.085 -40.790 1.00 90.00 503 GLY A N 1
ATOM 3777 C CA . GLY A 1 503 ? 27.344 -29.138 -40.629 1.00 90.00 503 GLY A CA 1
ATOM 3778 C C . GLY A 1 503 ? 26.890 -29.730 -39.289 1.00 90.00 503 GLY A C 1
ATOM 3779 O O . GLY A 1 503 ? 26.018 -29.158 -38.638 1.00 90.00 503 GLY A O 1
ATOM 3780 N N . TRP A 1 504 ? 27.517 -30.821 -38.837 1.00 92.25 504 TRP A N 1
ATOM 3781 C CA . TRP A 1 504 ? 27.261 -31.398 -37.511 1.00 92.25 504 TRP A CA 1
ATOM 3782 C C . TRP A 1 504 ? 27.651 -30.452 -36.376 1.00 92.25 504 TRP A C 1
ATOM 3784 O O . TRP A 1 504 ? 26.888 -30.307 -35.424 1.00 92.25 504 TRP A O 1
ATOM 3794 N N . GLY A 1 505 ? 28.797 -29.774 -36.493 1.00 89.81 505 GLY A N 1
ATOM 3795 C CA . GLY A 1 505 ? 29.222 -28.756 -35.531 1.00 89.81 505 GLY A CA 1
ATOM 3796 C C . GLY A 1 505 ? 28.213 -27.613 -35.403 1.00 89.81 505 GLY A C 1
ATOM 3797 O O . GLY A 1 505 ? 27.829 -27.254 -34.294 1.00 89.81 505 GLY A O 1
ATOM 3798 N N . VAL A 1 506 ? 27.717 -27.097 -36.532 1.00 94.31 506 VAL A N 1
ATOM 3799 C CA . VAL A 1 506 ? 26.684 -26.046 -36.567 1.00 94.31 506 VAL A CA 1
ATOM 3800 C C . VAL A 1 506 ? 25.368 -26.533 -35.959 1.00 94.31 506 VAL A C 1
ATOM 3802 O O . VAL A 1 506 ? 24.793 -25.843 -35.122 1.00 94.31 506 VAL A O 1
ATOM 3805 N N . GLY A 1 507 ? 24.894 -27.722 -36.346 1.00 92.81 507 GLY A N 1
ATOM 3806 C CA . GLY A 1 507 ? 23.641 -28.278 -35.826 1.00 92.81 507 GLY A CA 1
ATOM 3807 C C . GLY A 1 507 ? 23.670 -28.467 -34.308 1.00 92.81 507 GLY A C 1
ATOM 3808 O O . GLY A 1 507 ? 22.743 -28.050 -33.616 1.00 92.81 507 GLY A O 1
ATOM 3809 N N . LEU A 1 508 ? 24.766 -29.024 -33.781 1.00 93.94 508 LEU A N 1
ATOM 3810 C CA . LEU A 1 508 ? 24.973 -29.173 -32.338 1.00 93.94 508 LEU A CA 1
ATOM 3811 C C . LEU A 1 508 ? 25.038 -27.820 -31.622 1.00 93.94 508 LEU A C 1
ATOM 3813 O O . LEU A 1 508 ? 24.485 -27.688 -30.533 1.00 93.94 508 LEU A O 1
ATOM 3817 N N . ALA A 1 509 ? 25.673 -26.816 -32.228 1.00 90.19 509 ALA A N 1
ATOM 3818 C CA . ALA A 1 509 ? 25.776 -25.482 -31.647 1.00 90.19 509 ALA A CA 1
ATOM 3819 C C . ALA A 1 509 ? 24.416 -24.794 -31.525 1.00 90.19 509 ALA A C 1
ATOM 3821 O O . ALA A 1 509 ? 24.111 -24.262 -30.465 1.00 90.19 509 ALA A O 1
ATOM 3822 N N . VAL A 1 510 ? 23.573 -24.860 -32.561 1.00 92.62 510 VAL A N 1
ATOM 3823 C CA . VAL A 1 510 ? 22.218 -24.283 -32.523 1.00 92.62 510 VAL A CA 1
ATOM 3824 C C . VAL A 1 510 ? 21.382 -24.924 -31.415 1.00 92.62 510 VAL A C 1
ATOM 3826 O O . VAL A 1 510 ? 20.746 -24.214 -30.637 1.00 92.62 510 VAL A O 1
ATOM 3829 N N . VAL A 1 511 ? 21.414 -26.257 -31.299 1.00 93.94 511 VAL A N 1
ATOM 3830 C CA . VAL A 1 511 ? 20.711 -26.974 -30.223 1.00 93.94 511 VAL A CA 1
ATOM 3831 C C . VAL A 1 511 ? 21.238 -26.546 -28.854 1.00 93.94 511 VAL A C 1
ATOM 3833 O O . VAL A 1 511 ? 20.445 -26.230 -27.970 1.00 93.94 511 VAL A O 1
ATOM 3836 N N . ALA A 1 512 ? 22.561 -26.478 -28.686 1.00 89.75 512 ALA A N 1
ATOM 3837 C CA . ALA A 1 512 ? 23.176 -26.028 -27.443 1.00 89.75 512 ALA A CA 1
ATOM 3838 C C . ALA A 1 512 ? 22.774 -24.585 -27.091 1.00 89.75 512 ALA A C 1
ATOM 3840 O O . ALA A 1 512 ? 22.431 -24.322 -25.944 1.00 89.75 512 ALA A O 1
ATOM 3841 N N . SER A 1 513 ? 22.726 -23.665 -28.059 1.00 88.06 513 SER A N 1
ATOM 3842 C CA . SER A 1 513 ? 22.291 -22.280 -27.833 1.00 88.06 513 SER A CA 1
ATOM 3843 C C . SER A 1 513 ? 20.812 -22.181 -27.438 1.00 88.06 513 SER A C 1
ATOM 3845 O O . SER A 1 513 ? 20.478 -21.392 -26.557 1.00 88.06 513 SER A O 1
ATOM 3847 N N . ILE A 1 514 ? 19.927 -23.006 -28.016 1.00 88.19 514 ILE A N 1
ATOM 3848 C CA . ILE A 1 514 ? 18.511 -23.078 -27.605 1.00 88.19 514 ILE A CA 1
ATOM 3849 C C . ILE A 1 514 ? 18.393 -23.611 -26.173 1.00 88.19 514 ILE A C 1
ATOM 3851 O O . ILE A 1 514 ? 17.652 -23.043 -25.374 1.00 88.19 514 ILE A O 1
ATOM 3855 N N . ILE A 1 515 ? 19.141 -24.665 -25.824 1.00 88.38 515 ILE A N 1
ATOM 3856 C CA . ILE A 1 515 ? 19.180 -25.198 -24.454 1.00 88.38 515 ILE A CA 1
ATOM 3857 C C . ILE A 1 515 ? 19.663 -24.121 -23.479 1.00 88.38 515 ILE A C 1
ATOM 3859 O O . ILE A 1 515 ? 19.050 -23.945 -22.431 1.00 88.38 515 ILE A O 1
ATOM 3863 N N . THR A 1 516 ? 20.705 -23.365 -23.831 1.00 81.12 516 THR A N 1
ATOM 3864 C CA . THR A 1 516 ? 21.203 -22.245 -23.021 1.00 81.12 516 THR A CA 1
ATOM 3865 C C . THR A 1 516 ? 20.134 -21.165 -22.843 1.00 81.12 516 THR A C 1
ATOM 3867 O O . THR A 1 516 ? 19.904 -20.729 -21.717 1.00 81.12 516 THR A O 1
ATOM 3870 N N . ALA A 1 517 ? 19.421 -20.782 -23.907 1.00 80.00 517 ALA A N 1
ATOM 3871 C CA . ALA A 1 517 ? 18.338 -19.797 -23.840 1.00 80.00 517 ALA A CA 1
ATOM 3872 C C . ALA A 1 517 ? 17.170 -20.259 -22.947 1.00 80.00 517 ALA A C 1
ATOM 3874 O O . ALA A 1 517 ? 16.679 -19.497 -22.113 1.00 80.00 517 ALA A O 1
ATOM 3875 N N . VAL A 1 518 ? 16.742 -21.519 -23.087 1.00 81.75 518 VAL A N 1
ATOM 3876 C CA . VAL A 1 518 ? 15.682 -22.114 -22.258 1.00 81.75 518 VAL A CA 1
ATOM 3877 C C . VAL A 1 518 ? 16.144 -22.253 -20.809 1.00 81.75 518 VAL A C 1
ATOM 3879 O O . VAL A 1 518 ? 15.411 -21.875 -19.901 1.00 81.75 518 VAL A O 1
ATOM 3882 N N . GLY A 1 519 ? 17.365 -22.736 -20.575 1.00 80.06 519 GLY A N 1
ATOM 3883 C CA . GLY A 1 519 ? 17.948 -22.870 -19.241 1.00 80.06 519 GLY A CA 1
ATOM 3884 C C . GLY A 1 519 ? 18.037 -21.531 -18.511 1.00 80.06 519 GLY A C 1
ATOM 3885 O O . GLY A 1 519 ? 17.626 -21.436 -17.357 1.00 80.06 519 GLY A O 1
ATOM 3886 N N . LEU A 1 520 ? 18.480 -20.476 -19.200 1.00 69.88 520 LEU A N 1
ATOM 3887 C CA . LEU A 1 520 ? 18.484 -19.109 -18.676 1.00 69.88 520 LEU A CA 1
ATOM 3888 C C . LEU A 1 520 ? 17.074 -18.617 -18.329 1.00 69.88 520 LEU A C 1
ATOM 3890 O O . LEU A 1 520 ? 16.881 -18.028 -17.266 1.00 69.88 520 LEU A O 1
ATOM 3894 N N . ASN A 1 521 ? 16.083 -18.876 -19.187 1.00 70.88 521 ASN A N 1
ATOM 3895 C CA . ASN A 1 521 ? 14.694 -18.501 -18.926 1.00 70.88 521 ASN A CA 1
ATOM 3896 C C . ASN A 1 521 ? 14.133 -19.230 -17.692 1.00 70.88 521 ASN A C 1
ATOM 3898 O O . ASN A 1 521 ? 13.556 -18.595 -16.812 1.00 70.88 521 ASN A O 1
ATOM 3902 N N . LEU A 1 522 ? 14.375 -20.539 -17.578 1.00 72.25 522 LEU A N 1
ATOM 3903 C CA . LEU A 1 522 ? 13.937 -21.352 -16.442 1.00 72.25 522 LEU A CA 1
ATOM 3904 C C . LEU A 1 522 ? 14.565 -20.873 -15.127 1.00 72.25 522 LEU A C 1
ATOM 3906 O O . LEU A 1 522 ? 13.845 -20.657 -14.155 1.00 72.25 522 LEU A O 1
ATOM 3910 N N . ILE A 1 523 ? 15.876 -20.614 -15.113 1.00 66.88 523 ILE A N 1
ATOM 3911 C CA . ILE A 1 523 ? 16.574 -20.080 -13.935 1.00 66.88 523 ILE A CA 1
ATOM 3912 C C . ILE A 1 523 ? 15.980 -18.723 -13.530 1.00 66.88 523 ILE A C 1
ATOM 3914 O O . ILE A 1 523 ? 15.607 -18.542 -12.372 1.00 66.88 523 ILE A O 1
ATOM 3918 N N . VAL A 1 524 ? 15.809 -17.800 -14.481 1.00 58.88 524 VAL A N 1
ATOM 3919 C CA . VAL A 1 524 ? 15.277 -16.453 -14.211 1.00 58.88 524 VAL A CA 1
ATOM 3920 C C . VAL A 1 524 ? 13.798 -16.465 -13.808 1.00 58.88 524 VAL A C 1
ATOM 3922 O O . VAL A 1 524 ? 13.391 -15.662 -12.972 1.00 58.88 524 VAL A O 1
ATOM 3925 N N . SER A 1 525 ? 12.991 -17.382 -14.346 1.00 58.97 525 SER A N 1
ATOM 3926 C CA . SER A 1 525 ? 11.569 -17.526 -13.994 1.00 58.97 525 SER A CA 1
ATOM 3927 C C . SER A 1 525 ? 11.333 -18.172 -12.621 1.00 58.97 525 SER A C 1
ATOM 3929 O O . SER A 1 525 ? 10.286 -17.952 -12.020 1.00 58.97 525 SER A O 1
ATOM 3931 N N . SER A 1 526 ? 12.308 -18.932 -12.107 1.00 52.00 526 SER A N 1
ATOM 3932 C CA . SER A 1 526 ? 12.237 -19.613 -10.804 1.00 52.00 526 SER A CA 1
ATOM 3933 C C . SER A 1 526 ? 12.721 -18.771 -9.612 1.00 52.00 526 SER A C 1
ATOM 3935 O O . SER A 1 526 ? 12.554 -19.173 -8.460 1.00 52.00 526 SER A O 1
ATOM 3937 N N . ALA A 1 527 ? 13.320 -17.604 -9.864 1.00 46.97 527 ALA A N 1
ATOM 3938 C CA . ALA A 1 527 ? 13.869 -16.730 -8.833 1.00 46.97 527 ALA A CA 1
ATOM 3939 C C . ALA A 1 527 ? 12.799 -15.777 -8.258 1.00 46.97 527 ALA A C 1
ATOM 3941 O O . ALA A 1 527 ? 12.059 -15.138 -9.004 1.00 46.97 527 ALA A O 1
ATOM 3942 N N . GLN A 1 528 ? 12.738 -15.632 -6.926 1.00 47.97 528 GLN A N 1
ATOM 3943 C CA . GLN A 1 528 ? 11.935 -14.586 -6.269 1.00 47.97 528 GLN A CA 1
ATOM 3944 C C . GLN A 1 528 ? 12.400 -13.188 -6.734 1.00 47.97 528 GLN A C 1
ATOM 3946 O O . GLN A 1 528 ? 13.590 -13.003 -6.989 1.00 47.97 528 GLN A O 1
ATOM 3951 N N . ASN A 1 529 ? 11.493 -12.198 -6.817 1.00 54.09 529 ASN A N 1
ATOM 3952 C CA . ASN A 1 529 ? 11.733 -10.885 -7.458 1.00 54.09 529 ASN A CA 1
ATOM 3953 C C . ASN A 1 529 ? 13.076 -10.218 -7.082 1.00 54.09 529 ASN A C 1
ATOM 3955 O O . ASN A 1 529 ? 13.771 -9.714 -7.955 1.00 54.09 529 ASN A O 1
ATOM 3959 N N . LYS A 1 530 ? 13.507 -10.307 -5.816 1.00 47.56 530 LYS A N 1
ATOM 3960 C CA . LYS A 1 530 ? 14.773 -9.722 -5.340 1.00 47.56 530 LYS A CA 1
ATOM 3961 C C . LYS A 1 530 ? 16.031 -10.439 -5.859 1.00 47.56 530 LYS A C 1
ATOM 3963 O O . LYS A 1 530 ? 17.056 -9.812 -6.079 1.00 47.56 530 LYS A O 1
ATOM 3968 N N . THR A 1 531 ? 15.976 -11.754 -6.070 1.00 58.69 531 THR A N 1
ATOM 3969 C CA . THR A 1 531 ? 17.095 -12.546 -6.622 1.00 58.69 531 THR A CA 1
ATOM 3970 C C . THR A 1 531 ? 17.226 -12.352 -8.134 1.00 58.69 531 THR A C 1
ATOM 3972 O O . THR A 1 531 ? 18.321 -12.473 -8.683 1.00 58.69 531 THR A O 1
ATOM 3975 N N . ARG A 1 532 ? 16.120 -12.015 -8.802 1.00 61.56 532 ARG A N 1
ATOM 3976 C CA . ARG A 1 532 ? 16.068 -11.771 -10.243 1.00 61.56 532 ARG A CA 1
ATOM 3977 C C . ARG A 1 532 ? 16.816 -10.501 -10.651 1.00 61.56 532 ARG A C 1
ATOM 3979 O O . ARG A 1 532 ? 17.646 -10.573 -11.547 1.00 61.56 532 ARG A O 1
ATOM 3986 N N . GLU A 1 533 ? 16.563 -9.380 -9.984 1.00 61.56 533 GLU A N 1
ATOM 3987 C CA . GLU A 1 533 ? 17.194 -8.086 -10.305 1.00 61.56 533 GLU A CA 1
ATOM 3988 C C . GLU A 1 533 ? 18.717 -8.128 -10.081 1.00 61.56 533 GLU A C 1
ATOM 3990 O O . GLU A 1 533 ? 19.496 -7.659 -10.911 1.00 61.56 533 GLU A O 1
ATOM 3995 N N . VAL A 1 534 ? 19.169 -8.812 -9.019 1.00 75.75 534 VAL A N 1
ATOM 3996 C CA . VAL A 1 534 ? 20.602 -9.067 -8.781 1.00 75.75 534 VAL A CA 1
ATOM 3997 C C . VAL A 1 534 ? 21.213 -9.902 -9.904 1.00 75.75 534 VAL A C 1
ATOM 3999 O O . VAL A 1 534 ? 22.296 -9.583 -10.395 1.00 75.75 534 VAL A O 1
ATOM 4002 N N . ALA A 1 535 ? 20.538 -10.979 -10.313 1.00 70.81 535 ALA A N 1
ATOM 4003 C CA . ALA A 1 535 ? 21.022 -11.841 -11.384 1.00 70.81 535 ALA A CA 1
ATOM 4004 C C . ALA A 1 535 ? 21.100 -11.090 -12.723 1.00 70.81 535 ALA A C 1
ATOM 4006 O O . ALA A 1 535 ? 22.103 -11.213 -13.426 1.00 70.81 535 ALA A O 1
ATOM 4007 N N . GLU A 1 536 ? 20.089 -10.280 -13.048 1.00 67.19 536 GLU A N 1
ATOM 4008 C CA . GLU A 1 536 ? 20.054 -9.447 -14.255 1.00 67.19 536 GLU A CA 1
ATOM 4009 C C . GLU A 1 536 ? 21.225 -8.441 -14.260 1.00 67.19 536 GLU A C 1
ATOM 4011 O O . GLU A 1 536 ? 22.003 -8.416 -15.218 1.00 67.19 536 GLU A O 1
ATOM 4016 N N . GLY A 1 537 ? 21.460 -7.722 -13.156 1.00 77.00 537 GLY A N 1
ATOM 4017 C CA . GLY A 1 537 ? 22.582 -6.783 -13.040 1.00 77.00 537 GLY A CA 1
ATOM 4018 C C . GLY A 1 537 ? 23.966 -7.437 -13.158 1.00 77.00 537 GLY A C 1
ATOM 4019 O O . GLY A 1 537 ? 24.827 -6.957 -13.902 1.00 77.00 537 GLY A O 1
ATOM 4020 N N . VAL A 1 538 ? 24.188 -8.576 -12.489 1.00 81.81 538 VAL A N 1
ATOM 4021 C CA . VAL A 1 538 ? 25.463 -9.320 -12.563 1.00 81.81 538 VAL A CA 1
ATOM 4022 C C . VAL A 1 538 ? 25.741 -9.816 -13.982 1.00 81.81 538 VAL A C 1
ATOM 4024 O O . VAL A 1 538 ? 26.867 -9.685 -14.470 1.00 81.81 538 VAL A O 1
ATOM 4027 N N . VAL A 1 539 ? 24.729 -10.360 -14.663 1.00 75.81 539 VAL A N 1
ATOM 4028 C CA . VAL A 1 539 ? 24.866 -10.852 -16.041 1.00 75.81 539 VAL A CA 1
ATOM 4029 C C . VAL A 1 539 ? 25.217 -9.709 -16.994 1.00 75.81 539 VAL A C 1
ATOM 4031 O O . VAL A 1 539 ? 26.107 -9.872 -17.828 1.00 75.81 539 VAL A O 1
ATOM 4034 N N . MET A 1 540 ? 24.593 -8.538 -16.845 1.00 77.62 540 MET A N 1
ATOM 4035 C CA . MET A 1 540 ? 24.884 -7.368 -17.683 1.00 77.62 540 MET A CA 1
ATOM 4036 C C . MET A 1 540 ? 26.307 -6.832 -17.477 1.00 77.62 540 MET A C 1
ATOM 4038 O O . MET A 1 540 ? 26.982 -6.494 -18.451 1.00 77.62 540 MET A O 1
ATOM 4042 N N . LEU A 1 541 ? 26.813 -6.814 -16.239 1.00 84.81 541 LEU A N 1
ATOM 4043 C CA . LEU A 1 541 ? 28.197 -6.411 -15.960 1.00 84.81 541 LEU A CA 1
ATOM 4044 C C . LEU A 1 541 ? 29.221 -7.415 -16.495 1.00 84.81 541 LEU A C 1
ATOM 4046 O O . LEU A 1 541 ? 30.234 -7.015 -17.077 1.00 84.81 541 LEU A O 1
ATOM 4050 N N . ALA A 1 542 ? 28.948 -8.712 -16.340 1.00 78.69 542 ALA A N 1
ATOM 4051 C CA . ALA A 1 542 ? 29.780 -9.762 -16.915 1.00 78.69 542 ALA A CA 1
ATOM 4052 C C . ALA A 1 542 ? 29.819 -9.652 -18.449 1.00 78.69 542 ALA A C 1
ATOM 4054 O O . ALA A 1 542 ? 30.901 -9.664 -19.041 1.00 78.69 542 ALA A O 1
ATOM 4055 N N . ALA A 1 543 ? 28.659 -9.459 -19.086 1.00 76.62 543 ALA A N 1
ATOM 4056 C CA . ALA A 1 543 ? 28.549 -9.240 -20.524 1.00 76.62 543 ALA A CA 1
ATOM 4057 C C . ALA A 1 543 ? 29.322 -7.989 -20.967 1.00 76.62 543 ALA A C 1
ATOM 4059 O O . ALA A 1 543 ? 30.093 -8.062 -21.917 1.00 76.62 543 ALA A O 1
ATOM 4060 N N . SER A 1 544 ? 29.205 -6.869 -20.248 1.00 85.00 544 SER A N 1
ATOM 4061 C CA . SER A 1 544 ? 29.976 -5.648 -20.521 1.00 85.00 544 SER A CA 1
ATOM 4062 C C . SER A 1 544 ? 31.491 -5.899 -20.551 1.00 85.00 544 SER A C 1
ATOM 4064 O O . SER A 1 544 ? 32.167 -5.500 -21.502 1.00 85.00 544 SER A O 1
ATOM 4066 N N . GLY A 1 545 ? 32.033 -6.608 -19.554 1.00 84.75 545 GLY A N 1
ATOM 4067 C CA . GLY A 1 545 ? 33.463 -6.934 -19.507 1.00 84.75 545 GLY A CA 1
ATOM 4068 C C . GLY A 1 545 ? 33.920 -7.786 -20.696 1.00 84.75 545 GLY A C 1
ATOM 4069 O O . GLY A 1 545 ? 34.966 -7.518 -21.294 1.00 84.75 545 GLY A O 1
ATOM 4070 N N . VAL A 1 546 ? 33.111 -8.778 -21.079 1.00 77.56 546 VAL A N 1
ATOM 4071 C CA . VAL A 1 546 ? 33.372 -9.632 -22.248 1.00 77.56 546 VAL A CA 1
ATOM 4072 C C . VAL A 1 546 ? 33.314 -8.821 -23.545 1.00 77.56 546 VAL A C 1
ATOM 4074 O O . VAL A 1 546 ? 34.256 -8.872 -24.336 1.00 77.56 546 VAL A O 1
ATOM 4077 N N . LEU A 1 547 ? 32.259 -8.027 -23.751 1.00 79.69 547 LEU A N 1
ATOM 4078 C CA . LEU A 1 547 ? 32.068 -7.210 -24.954 1.00 79.69 547 LEU A CA 1
ATOM 4079 C C . LEU A 1 547 ? 33.191 -6.176 -25.121 1.00 79.69 547 LEU A C 1
ATOM 4081 O O . LEU A 1 547 ? 33.684 -5.983 -26.232 1.00 79.69 547 LEU A O 1
ATOM 4085 N N . PHE A 1 548 ? 33.655 -5.562 -24.027 1.00 85.50 548 PHE A N 1
ATOM 4086 C CA . PHE A 1 548 ? 34.795 -4.642 -24.048 1.00 85.50 548 PHE A CA 1
ATOM 4087 C C . PHE A 1 548 ? 36.083 -5.335 -24.514 1.00 85.50 548 PHE A C 1
ATOM 4089 O O . PHE A 1 548 ? 36.773 -4.840 -25.410 1.00 85.50 548 PHE A O 1
ATOM 4096 N N . TYR A 1 549 ? 36.386 -6.510 -23.954 1.00 82.12 549 TYR A N 1
ATOM 4097 C CA . TYR A 1 549 ? 37.555 -7.299 -24.345 1.00 82.12 549 TYR A CA 1
ATOM 4098 C C . TYR A 1 549 ? 37.506 -7.711 -25.825 1.00 82.12 549 TYR A C 1
ATOM 4100 O O . TYR A 1 549 ? 38.480 -7.535 -26.563 1.00 82.12 549 TYR A O 1
ATOM 4108 N N . VAL A 1 550 ? 36.359 -8.228 -26.273 1.00 74.75 550 VAL A N 1
ATOM 4109 C CA . VAL A 1 550 ? 36.153 -8.687 -27.655 1.00 74.75 550 VAL A CA 1
ATOM 4110 C C . VAL A 1 550 ? 36.223 -7.522 -28.636 1.00 74.75 550 VAL A C 1
ATOM 4112 O O . VAL A 1 550 ? 36.865 -7.637 -29.680 1.00 74.75 550 VAL A O 1
ATOM 4115 N N . SER A 1 551 ? 35.621 -6.384 -28.290 1.00 78.88 551 SER A N 1
ATOM 4116 C CA . SER A 1 551 ? 35.700 -5.165 -29.088 1.00 78.88 551 SER A CA 1
ATOM 4117 C C . SER A 1 551 ? 37.150 -4.731 -29.312 1.00 78.88 551 SER A C 1
AT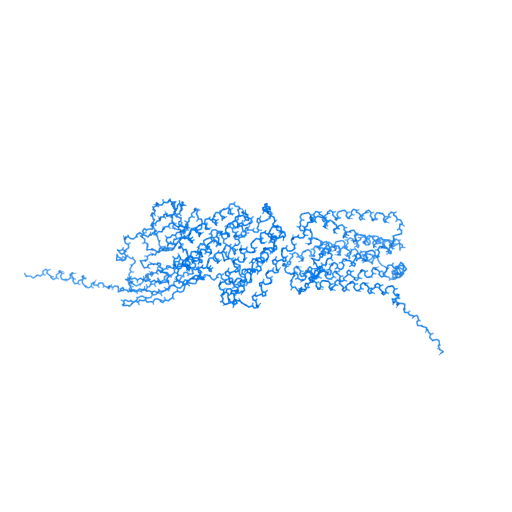OM 4119 O O . SER A 1 551 ? 37.578 -4.551 -30.456 1.00 78.88 551 SER A O 1
ATOM 4121 N N . TYR A 1 552 ? 37.935 -4.626 -28.235 1.00 82.19 552 TYR A N 1
ATOM 4122 C CA . TYR A 1 552 ? 39.349 -4.270 -28.324 1.00 82.19 552 TYR A CA 1
ATOM 4123 C C . TYR A 1 552 ? 40.128 -5.255 -29.208 1.00 82.19 552 TYR A C 1
ATOM 4125 O O . TYR A 1 552 ? 40.923 -4.850 -30.066 1.00 82.19 552 TYR A O 1
ATOM 4133 N N . TRP A 1 553 ? 39.872 -6.555 -29.050 1.00 75.88 553 TRP A N 1
ATOM 4134 C CA . TRP A 1 553 ? 40.489 -7.593 -29.871 1.00 75.88 553 TRP A CA 1
ATOM 4135 C C . TRP A 1 553 ? 40.152 -7.433 -31.365 1.00 75.88 553 TRP A C 1
ATOM 4137 O O . TRP A 1 553 ? 41.052 -7.466 -32.204 1.00 75.88 553 TRP A O 1
ATOM 4147 N N . LEU A 1 554 ? 38.890 -7.171 -31.715 1.00 72.94 554 LEU A N 1
ATOM 4148 C CA . LEU A 1 554 ? 38.470 -6.961 -33.107 1.00 72.94 554 LEU A CA 1
ATOM 4149 C C . LEU A 1 554 ? 39.090 -5.703 -33.728 1.00 72.94 554 LEU A C 1
ATOM 4151 O O . LEU A 1 554 ? 39.561 -5.732 -34.870 1.00 72.94 554 LEU A O 1
ATOM 4155 N N . ILE A 1 555 ? 39.134 -4.603 -32.975 1.00 73.81 555 ILE A N 1
ATOM 4156 C CA . ILE A 1 555 ? 39.684 -3.326 -33.448 1.00 73.81 555 ILE A CA 1
ATOM 4157 C C . ILE A 1 555 ? 41.202 -3.433 -33.643 1.00 73.81 555 ILE A C 1
ATOM 4159 O O . ILE A 1 555 ? 41.723 -3.007 -34.683 1.00 73.81 555 ILE A O 1
ATOM 4163 N N . SER A 1 556 ? 41.910 -4.053 -32.694 1.00 67.94 556 SER A N 1
ATOM 4164 C CA . SER A 1 556 ? 43.368 -4.245 -32.751 1.00 67.94 556 SER A CA 1
ATOM 4165 C C . SER A 1 556 ? 43.816 -5.172 -33.890 1.00 67.94 556 SER A C 1
ATOM 4167 O O . SER A 1 556 ? 44.931 -5.028 -34.400 1.00 67.94 556 SER A O 1
ATOM 4169 N N . GLN A 1 557 ? 42.931 -6.055 -34.364 1.00 61.16 557 GLN A N 1
ATOM 4170 C CA . GLN A 1 557 ? 43.204 -6.985 -35.462 1.00 61.16 557 GLN A CA 1
ATOM 4171 C C . GLN A 1 557 ? 42.785 -6.478 -36.854 1.00 61.16 557 GLN A C 1
ATOM 4173 O O . GLN A 1 557 ? 42.974 -7.177 -37.852 1.00 61.16 557 GLN A O 1
ATOM 4178 N N . SER A 1 558 ? 42.285 -5.241 -36.957 1.00 58.06 558 SER A N 1
ATOM 4179 C CA . SER A 1 558 ? 41.768 -4.645 -38.203 1.00 58.06 558 SER A CA 1
ATOM 4180 C C . SER A 1 558 ? 42.817 -4.373 -39.306 1.00 58.06 558 SER A C 1
ATOM 4182 O O . SER A 1 558 ? 42.462 -3.969 -40.420 1.00 58.06 558 SER A O 1
ATOM 4184 N N . GLU A 1 559 ? 44.109 -4.640 -39.068 1.00 62.12 559 GLU A N 1
ATOM 4185 C CA . GLU A 1 559 ? 45.151 -4.636 -40.103 1.00 62.12 559 GLU A CA 1
ATOM 4186 C C . GLU A 1 559 ? 45.175 -5.952 -40.901 1.00 62.12 559 GLU A C 1
ATOM 4188 O O . GLU A 1 559 ? 45.581 -7.006 -40.409 1.00 62.12 559 GLU A O 1
ATOM 4193 N N . SER A 1 560 ? 44.844 -5.904 -42.197 1.00 49.12 560 SER A N 1
ATOM 4194 C CA . SER A 1 560 ? 44.736 -7.131 -43.014 1.00 49.12 560 SER A CA 1
ATOM 4195 C C . SER A 1 560 ? 46.030 -7.950 -43.176 1.00 49.12 560 SER A C 1
ATOM 4197 O O . SER A 1 560 ? 45.948 -9.104 -43.591 1.00 49.12 560 SER A O 1
ATOM 4199 N N . LYS A 1 561 ? 47.214 -7.398 -42.857 1.00 53.31 561 LYS A N 1
ATOM 4200 C CA . LYS A 1 561 ? 48.483 -8.156 -42.834 1.00 53.31 561 LYS A CA 1
ATOM 4201 C C . LYS A 1 561 ? 48.546 -9.123 -41.645 1.00 53.31 561 LYS A C 1
ATOM 4203 O O . LYS A 1 561 ? 48.871 -10.287 -41.841 1.00 53.31 561 LYS A O 1
ATOM 4208 N N . ARG A 1 562 ? 48.142 -8.682 -40.448 1.00 55.88 562 ARG A N 1
ATOM 4209 C CA . ARG A 1 562 ? 48.125 -9.502 -39.221 1.00 55.88 562 ARG A CA 1
ATOM 4210 C C . ARG A 1 562 ? 47.097 -10.625 -39.308 1.00 55.88 562 ARG A C 1
ATOM 4212 O O . ARG A 1 562 ? 47.379 -11.747 -38.905 1.00 55.88 562 ARG A O 1
ATOM 4219 N N . TRP A 1 563 ? 45.946 -10.342 -39.918 1.00 53.28 563 TRP A N 1
ATOM 4220 C CA . TRP A 1 563 ? 44.924 -11.341 -40.231 1.00 53.28 563 TRP A CA 1
ATOM 4221 C C . TRP A 1 563 ? 45.434 -12.412 -41.206 1.00 53.28 563 TRP A C 1
ATOM 4223 O O . TRP A 1 563 ? 45.322 -13.602 -40.928 1.00 53.28 563 TRP A O 1
ATOM 4233 N N . MET A 1 564 ? 46.069 -12.013 -42.314 1.00 53.72 564 MET A N 1
ATOM 4234 C CA . MET A 1 564 ? 46.679 -12.958 -43.258 1.00 53.72 564 MET A CA 1
ATOM 4235 C C . MET A 1 564 ? 47.802 -13.782 -42.613 1.00 53.72 564 MET A C 1
ATOM 4237 O O . MET A 1 564 ? 47.936 -14.962 -42.927 1.00 53.72 564 MET A O 1
ATOM 4241 N N . ASP A 1 565 ? 48.577 -13.202 -41.695 1.00 58.62 565 ASP A N 1
ATOM 4242 C CA . ASP A 1 565 ? 49.629 -13.912 -40.960 1.00 58.62 565 ASP A CA 1
ATOM 4243 C C . ASP A 1 565 ? 49.077 -14.839 -39.871 1.00 58.62 565 ASP A C 1
ATOM 4245 O O . ASP A 1 565 ? 49.655 -15.897 -39.632 1.00 58.62 565 ASP A O 1
ATOM 4249 N N . PHE A 1 566 ? 47.958 -14.489 -39.233 1.00 54.78 566 PHE A N 1
ATOM 4250 C CA . PHE A 1 566 ? 47.210 -15.371 -38.336 1.00 54.78 566 PHE A CA 1
ATOM 4251 C C . PHE A 1 566 ? 46.631 -16.555 -39.112 1.00 54.78 566 PHE A C 1
ATOM 4253 O O . PHE A 1 566 ? 46.888 -17.697 -38.746 1.00 54.78 566 PHE A O 1
ATOM 4260 N N . LEU A 1 567 ? 45.957 -16.301 -40.239 1.00 52.69 567 LEU A N 1
ATOM 4261 C CA . LEU A 1 567 ? 45.425 -17.338 -41.124 1.00 52.69 567 LEU A CA 1
ATOM 4262 C C . LEU A 1 567 ? 46.524 -18.266 -41.649 1.00 52.69 567 LEU A C 1
ATOM 4264 O O . LEU A 1 567 ? 46.356 -19.481 -41.631 1.00 52.69 567 LEU A O 1
ATOM 4268 N N . LYS A 1 568 ? 47.673 -17.719 -42.066 1.00 56.25 568 LYS A N 1
ATOM 4269 C CA . LYS A 1 568 ? 48.837 -18.514 -42.488 1.00 56.25 568 LYS A CA 1
ATOM 4270 C C . LYS A 1 568 ? 49.421 -19.335 -41.338 1.00 56.25 568 LYS A C 1
ATOM 4272 O O . LYS A 1 568 ? 49.756 -20.492 -41.554 1.00 56.25 568 LYS A O 1
ATOM 4277 N N . ARG A 1 569 ? 49.507 -18.785 -40.120 1.00 58.22 569 ARG A N 1
ATOM 4278 C CA . ARG A 1 569 ? 49.996 -19.500 -38.924 1.00 58.22 569 ARG A CA 1
ATOM 4279 C C . ARG A 1 569 ? 49.018 -20.556 -38.408 1.00 58.22 569 ARG A C 1
ATOM 4281 O O . ARG A 1 569 ? 49.461 -21.562 -37.865 1.00 58.22 569 ARG A O 1
ATOM 4288 N N . GLN A 1 570 ? 47.713 -20.343 -38.556 1.00 52.19 570 GLN A N 1
ATOM 4289 C CA . GLN A 1 570 ? 46.668 -21.312 -38.216 1.00 52.19 570 GLN A CA 1
ATOM 4290 C C . GLN A 1 570 ? 46.620 -22.436 -39.261 1.00 52.19 570 GLN A C 1
ATOM 4292 O O . GLN A 1 570 ? 46.527 -23.599 -38.893 1.00 52.19 570 GLN A O 1
ATOM 4297 N N . ALA A 1 571 ? 46.765 -22.106 -40.550 1.00 50.03 571 ALA A N 1
ATOM 4298 C CA . ALA A 1 571 ? 46.881 -23.082 -41.633 1.00 50.03 571 ALA A CA 1
ATOM 4299 C C . ALA A 1 571 ? 48.186 -23.896 -41.549 1.00 50.03 571 ALA A C 1
ATOM 4301 O O . ALA A 1 571 ? 48.165 -25.094 -41.804 1.00 50.03 571 ALA A O 1
ATOM 4302 N N . ALA A 1 572 ? 49.298 -23.275 -41.135 1.00 54.06 572 ALA A N 1
ATOM 4303 C CA . ALA A 1 572 ? 50.569 -23.961 -40.901 1.00 54.06 572 ALA A CA 1
ATOM 4304 C C . ALA A 1 572 ? 50.518 -24.883 -39.669 1.00 54.06 572 ALA A C 1
ATOM 4306 O O . ALA A 1 572 ? 50.970 -26.019 -39.743 1.00 54.06 572 ALA A O 1
ATOM 4307 N N . ARG A 1 573 ? 49.902 -24.441 -38.559 1.00 51.88 573 ARG A N 1
ATOM 4308 C CA . ARG A 1 573 ? 49.678 -25.283 -37.364 1.00 51.88 573 ARG A CA 1
ATOM 4309 C C . ARG A 1 573 ? 48.615 -26.366 -37.579 1.00 51.88 573 ARG A C 1
ATOM 4311 O O . ARG A 1 573 ? 48.687 -27.431 -36.980 1.00 51.88 573 ARG A O 1
ATOM 4318 N N . GLY A 1 574 ? 47.658 -26.124 -38.473 1.00 47.72 574 GLY A N 1
ATOM 4319 C CA . GLY A 1 574 ? 46.650 -27.097 -38.900 1.00 47.72 574 GLY A CA 1
ATOM 4320 C C . GLY A 1 574 ? 47.212 -28.260 -39.722 1.00 47.72 574 GLY A C 1
ATOM 4321 O O . GLY A 1 574 ? 46.489 -29.225 -39.951 1.00 47.72 574 GLY A O 1
ATOM 4322 N N . SER A 1 575 ? 48.489 -28.201 -40.121 1.00 48.66 575 SER A N 1
ATOM 4323 C CA . SER A 1 575 ? 49.183 -29.320 -40.762 1.00 48.66 575 SER A CA 1
ATOM 4324 C C . SER A 1 575 ? 49.638 -30.403 -39.770 1.00 48.66 575 SER A C 1
ATOM 4326 O O . SER A 1 575 ? 49.992 -31.487 -40.219 1.00 48.66 575 SER A O 1
ATOM 4328 N N . GLU A 1 576 ? 49.595 -30.151 -38.451 1.00 53.19 576 GLU A N 1
ATOM 4329 C CA . GLU A 1 576 ? 50.029 -31.117 -37.421 1.00 53.19 576 GLU A CA 1
ATOM 4330 C C . GLU A 1 576 ? 48.911 -31.584 -36.455 1.00 53.19 576 GLU A C 1
ATOM 4332 O O . GLU A 1 576 ? 49.120 -32.537 -35.713 1.00 53.19 576 GLU A O 1
ATOM 4337 N N . ILE A 1 577 ? 47.695 -31.006 -36.486 1.00 48.12 577 ILE A N 1
ATOM 4338 C CA . ILE A 1 577 ? 46.544 -31.412 -35.624 1.00 48.12 577 ILE A CA 1
ATOM 4339 C C . ILE A 1 577 ? 45.256 -31.651 -36.459 1.00 48.12 577 ILE A C 1
ATOM 4341 O O . ILE A 1 577 ? 44.139 -31.278 -36.089 1.00 48.12 577 ILE A O 1
ATOM 4345 N N . GLY A 1 578 ? 45.405 -32.205 -37.664 1.00 54.81 578 GLY A N 1
ATOM 4346 C CA . GLY A 1 578 ? 44.344 -32.273 -38.677 1.00 54.81 578 GLY A CA 1
ATOM 4347 C C . GLY A 1 578 ? 43.374 -33.451 -38.523 1.00 54.81 578 GLY A C 1
ATOM 4348 O O . GLY A 1 578 ? 43.687 -34.563 -38.933 1.00 54.81 578 GLY A O 1
ATOM 4349 N N . GLY A 1 579 ? 42.156 -33.194 -38.034 1.00 71.06 579 GLY A N 1
ATOM 4350 C CA . GLY A 1 579 ? 41.040 -34.146 -38.072 1.00 71.06 579 GLY A CA 1
ATOM 4351 C C . GLY A 1 579 ? 39.688 -33.476 -38.340 1.00 71.06 579 GLY A C 1
ATOM 4352 O O . GLY A 1 579 ? 39.492 -32.301 -38.023 1.00 71.06 579 GLY A O 1
ATOM 4353 N N . LEU A 1 580 ? 38.726 -34.239 -38.883 1.00 75.25 580 LEU A N 1
ATOM 4354 C CA . LEU A 1 580 ? 37.327 -33.812 -39.088 1.00 75.25 580 LEU A CA 1
ATOM 4355 C C . LEU A 1 580 ? 36.687 -33.278 -37.793 1.00 75.25 580 LEU A C 1
ATOM 4357 O O . LEU A 1 580 ? 35.899 -32.334 -37.835 1.00 75.25 580 LEU A O 1
ATOM 4361 N N . GLY A 1 581 ? 37.077 -33.837 -36.641 1.00 76.69 581 GLY A N 1
ATOM 4362 C CA . GLY A 1 581 ? 36.635 -33.387 -35.320 1.00 76.69 581 GLY A CA 1
ATOM 4363 C C . GLY A 1 581 ? 37.046 -31.950 -34.997 1.00 76.69 581 GLY A C 1
ATOM 4364 O O . GLY A 1 581 ? 36.249 -31.213 -34.428 1.00 76.69 581 GLY A O 1
ATOM 4365 N N . THR A 1 582 ? 38.227 -31.500 -35.428 1.00 76.06 582 THR A N 1
ATOM 4366 C CA . THR A 1 582 ? 38.688 -30.120 -35.207 1.00 76.06 582 THR A CA 1
ATOM 4367 C C . THR A 1 582 ? 37.850 -29.123 -36.005 1.00 76.06 582 THR A C 1
ATOM 4369 O O . THR A 1 582 ? 37.506 -28.060 -35.492 1.00 76.06 582 THR A O 1
ATOM 4372 N N . LEU A 1 583 ? 37.465 -29.466 -37.241 1.00 79.12 583 LEU A N 1
ATOM 4373 C CA . LEU A 1 583 ? 36.580 -28.636 -38.070 1.00 79.12 583 LEU A CA 1
ATOM 4374 C C . LEU A 1 583 ? 35.163 -28.561 -37.492 1.00 79.12 583 LEU A C 1
ATOM 4376 O O . LEU A 1 583 ? 34.596 -27.471 -37.426 1.00 79.12 583 LEU A O 1
ATOM 4380 N N . ALA A 1 584 ? 34.622 -29.694 -37.032 1.00 84.19 584 ALA A N 1
ATOM 4381 C CA . ALA A 1 584 ? 33.332 -29.742 -36.348 1.00 84.19 584 ALA A CA 1
ATOM 4382 C C . ALA A 1 584 ? 33.349 -28.922 -35.051 1.00 84.19 584 ALA A C 1
ATOM 4384 O O . ALA A 1 584 ? 32.466 -28.097 -34.844 1.00 84.19 584 ALA A O 1
ATOM 4385 N N . LEU A 1 585 ? 34.379 -29.087 -34.215 1.00 78.75 585 LEU A N 1
ATOM 4386 C CA . LEU A 1 585 ? 34.537 -28.350 -32.961 1.00 78.75 585 LEU A CA 1
ATOM 4387 C C . LEU A 1 585 ? 34.723 -26.847 -33.198 1.00 78.75 585 LEU A C 1
ATOM 4389 O O . LEU A 1 585 ? 34.143 -26.039 -32.485 1.00 78.75 585 LEU A O 1
ATOM 4393 N N . THR A 1 586 ? 35.491 -26.458 -34.217 1.00 77.62 586 THR A N 1
ATOM 4394 C CA . THR A 1 586 ? 35.695 -25.038 -34.547 1.00 77.62 586 THR A CA 1
ATOM 4395 C C . THR A 1 586 ? 34.396 -24.401 -35.038 1.00 77.62 586 THR A C 1
ATOM 4397 O O . THR A 1 586 ? 34.058 -23.307 -34.597 1.00 77.62 586 THR A O 1
ATOM 4400 N N . ALA A 1 587 ? 33.641 -25.089 -35.904 1.00 84.25 587 ALA A N 1
ATOM 4401 C CA . ALA A 1 587 ? 32.324 -24.625 -36.335 1.00 84.25 587 ALA A CA 1
ATOM 4402 C C . ALA A 1 587 ? 31.335 -24.558 -35.162 1.00 84.25 587 ALA A C 1
ATOM 4404 O O . ALA A 1 587 ? 30.600 -23.582 -35.042 1.00 84.25 587 ALA A O 1
ATOM 4405 N N . PHE A 1 588 ? 31.363 -25.557 -34.274 1.00 88.50 588 PHE A N 1
ATOM 4406 C CA . PHE A 1 588 ? 30.542 -25.590 -33.070 1.00 88.50 588 PHE A CA 1
ATOM 4407 C C . PHE A 1 588 ? 30.833 -24.397 -32.158 1.00 88.50 588 PHE A C 1
ATOM 4409 O O . PHE A 1 588 ? 29.923 -23.646 -31.838 1.00 88.50 588 PHE A O 1
ATOM 4416 N N . LEU A 1 589 ? 32.095 -24.191 -31.770 1.00 79.25 589 LEU A N 1
ATOM 4417 C CA . LEU A 1 589 ? 32.480 -23.116 -30.853 1.00 79.25 589 LEU A CA 1
ATOM 4418 C C . LEU A 1 589 ? 32.189 -21.735 -31.441 1.00 79.25 589 LEU A C 1
ATOM 4420 O O . LEU A 1 589 ? 31.743 -20.856 -30.711 1.00 79.25 589 LEU A O 1
ATOM 4424 N N . ALA A 1 590 ? 32.406 -21.562 -32.749 1.00 79.75 590 ALA A N 1
ATOM 4425 C CA . ALA A 1 590 ? 32.069 -20.330 -33.450 1.00 79.75 590 ALA A CA 1
ATOM 4426 C C . ALA A 1 590 ? 30.563 -20.038 -33.371 1.00 79.75 590 ALA A C 1
ATOM 4428 O O . ALA A 1 590 ? 30.172 -18.991 -32.878 1.00 79.75 590 ALA A O 1
ATOM 4429 N N . VAL A 1 591 ? 29.710 -20.975 -33.796 1.00 88.25 591 VAL A N 1
ATOM 4430 C CA . VAL A 1 591 ? 28.254 -20.754 -33.823 1.00 88.25 591 VAL A CA 1
ATOM 4431 C C . VAL A 1 591 ? 27.648 -20.703 -32.422 1.00 88.25 591 VAL A C 1
ATOM 4433 O O . VAL A 1 591 ? 26.757 -19.897 -32.176 1.00 88.25 591 VAL A O 1
ATOM 4436 N N . TYR A 1 592 ? 28.126 -21.535 -31.495 1.00 85.06 592 TYR A N 1
ATOM 4437 C CA . TYR A 1 592 ? 27.606 -21.581 -30.129 1.00 85.06 592 TYR A CA 1
ATOM 4438 C C . TYR A 1 592 ? 27.877 -20.275 -29.391 1.00 85.06 592 TYR A C 1
ATOM 4440 O O . TYR A 1 592 ? 27.004 -19.804 -28.667 1.00 85.06 592 TYR A O 1
ATOM 4448 N N . ARG A 1 593 ? 29.059 -19.679 -29.593 1.00 81.94 593 ARG A N 1
ATOM 4449 C CA . ARG A 1 593 ? 29.409 -18.385 -29.011 1.00 81.94 593 ARG A CA 1
ATOM 4450 C C . ARG A 1 593 ? 28.427 -17.300 -29.452 1.00 81.94 593 ARG A C 1
ATOM 4452 O O . ARG A 1 593 ? 27.759 -16.733 -28.595 1.00 81.94 593 ARG A O 1
ATOM 4459 N N . GLU A 1 594 ? 28.274 -17.091 -30.760 1.00 85.81 594 GLU A N 1
ATOM 4460 C CA . GLU A 1 594 ? 27.360 -16.060 -31.281 1.00 85.81 594 GLU A CA 1
ATOM 4461 C C . GLU A 1 594 ? 25.894 -16.364 -30.909 1.00 85.81 594 GLU A C 1
ATOM 4463 O O . GLU A 1 594 ? 25.105 -15.471 -30.604 1.00 85.81 594 GLU A O 1
ATOM 4468 N N . GLY A 1 595 ? 25.513 -17.647 -30.864 1.00 83.69 595 GLY A N 1
ATOM 4469 C CA . GLY A 1 595 ? 24.179 -18.079 -30.446 1.00 83.69 595 GLY A CA 1
ATOM 4470 C C . GLY A 1 595 ? 23.893 -17.867 -28.953 1.00 83.69 595 GLY A C 1
ATOM 4471 O O . GLY A 1 595 ? 22.773 -17.507 -28.592 1.00 83.69 595 GLY A O 1
ATOM 4472 N N . ALA A 1 596 ? 24.884 -18.056 -28.077 1.00 77.75 596 ALA A N 1
ATOM 4473 C CA . ALA A 1 596 ? 24.766 -17.779 -26.645 1.00 77.75 596 ALA A CA 1
ATOM 4474 C C . ALA A 1 596 ? 24.711 -16.268 -26.367 1.00 77.75 596 ALA A C 1
ATOM 4476 O O . ALA A 1 596 ? 23.895 -15.826 -25.558 1.00 77.75 596 ALA A O 1
ATOM 4477 N N . GLU A 1 597 ? 25.521 -15.480 -27.079 1.00 75.56 597 GLU A N 1
ATOM 4478 C CA . GLU A 1 597 ? 25.467 -14.016 -27.046 1.00 75.56 597 GLU A CA 1
ATOM 4479 C C . GLU A 1 597 ? 24.078 -13.525 -27.515 1.00 75.56 597 GLU A C 1
ATOM 4481 O O . GLU A 1 597 ? 23.400 -12.795 -26.789 1.00 75.56 597 GLU A O 1
ATOM 4486 N N . THR A 1 598 ? 23.562 -14.037 -28.641 1.00 85.62 598 THR A N 1
ATOM 4487 C CA . THR A 1 598 ? 22.199 -13.738 -29.132 1.00 85.62 598 THR A CA 1
ATOM 4488 C C . THR A 1 598 ? 21.126 -14.017 -28.072 1.00 85.62 598 THR A C 1
ATOM 4490 O O . THR A 1 598 ? 20.246 -13.183 -27.850 1.00 85.62 598 THR A O 1
ATOM 4493 N N . ALA A 1 599 ? 21.191 -15.174 -27.403 1.00 81.69 599 ALA A N 1
ATOM 4494 C CA . ALA A 1 599 ? 20.220 -15.565 -26.382 1.00 81.69 599 ALA A CA 1
ATOM 4495 C C . ALA A 1 599 ? 20.188 -14.584 -25.197 1.00 81.69 599 ALA A C 1
ATOM 4497 O O . ALA A 1 599 ? 19.108 -14.167 -24.775 1.00 81.69 599 ALA A O 1
ATOM 4498 N N . LEU A 1 600 ? 21.361 -14.172 -24.705 1.00 70.12 600 LEU A N 1
ATOM 4499 C CA . LEU A 1 600 ? 21.487 -13.209 -23.607 1.00 70.12 600 LEU A CA 1
ATOM 4500 C C . LEU A 1 600 ? 20.946 -11.826 -23.995 1.00 70.12 600 LEU A C 1
ATOM 4502 O O . LEU A 1 600 ? 20.203 -11.211 -23.227 1.00 70.12 600 LEU A O 1
ATOM 4506 N N . MET A 1 601 ? 21.250 -11.348 -25.205 1.00 74.06 601 MET A N 1
ATOM 4507 C CA . MET A 1 601 ? 20.744 -10.059 -25.685 1.00 74.06 601 MET A CA 1
ATOM 4508 C C . MET A 1 601 ? 19.224 -10.053 -25.889 1.00 74.06 601 MET A C 1
ATOM 4510 O O . MET A 1 601 ? 18.559 -9.082 -25.519 1.00 74.06 601 MET A O 1
ATOM 4514 N N . TYR A 1 602 ? 18.648 -11.127 -26.437 1.00 81.12 602 TYR A N 1
ATOM 4515 C CA . TYR A 1 602 ? 17.192 -11.240 -26.576 1.00 81.12 602 TYR A CA 1
ATOM 4516 C C . TYR A 1 602 ? 16.491 -11.309 -25.219 1.00 81.12 602 TYR A C 1
ATOM 4518 O O . TYR A 1 602 ? 15.423 -10.721 -25.057 1.00 81.12 602 TYR A O 1
ATOM 4526 N N . GLN A 1 603 ? 17.093 -11.968 -24.228 1.00 72.50 603 GLN A N 1
ATOM 4527 C CA . GLN A 1 603 ? 16.556 -12.005 -22.870 1.00 72.50 603 GLN A CA 1
ATOM 4528 C C . GLN A 1 603 ? 16.487 -10.604 -22.243 1.00 72.50 603 GLN A C 1
ATOM 4530 O O . GLN A 1 603 ? 15.445 -10.234 -21.696 1.00 72.50 603 GLN A O 1
ATOM 4535 N N . ALA A 1 604 ? 17.543 -9.799 -22.392 1.00 66.81 604 ALA A N 1
ATOM 4536 C CA . ALA A 1 604 ? 17.552 -8.406 -21.943 1.00 66.81 604 ALA A CA 1
ATOM 4537 C C . ALA A 1 604 ? 16.485 -7.561 -22.668 1.00 66.81 604 ALA A C 1
ATOM 4539 O O . ALA A 1 604 ? 15.761 -6.778 -22.049 1.00 66.81 604 ALA A O 1
ATOM 4540 N N . LEU A 1 605 ? 16.325 -7.762 -23.979 1.00 68.88 605 LEU A N 1
ATOM 4541 C CA . LEU A 1 605 ? 15.351 -7.022 -24.779 1.00 68.88 605 LEU A CA 1
ATOM 4542 C C . LEU A 1 605 ? 13.894 -7.386 -24.434 1.00 68.88 605 LEU A C 1
ATOM 4544 O O . LEU A 1 605 ? 13.039 -6.500 -24.364 1.00 68.88 605 LEU A O 1
ATOM 4548 N N . ILE A 1 606 ? 13.613 -8.667 -24.166 1.00 72.00 606 ILE A N 1
ATOM 4549 C CA . ILE A 1 606 ? 12.303 -9.146 -23.694 1.00 72.00 606 ILE A CA 1
ATOM 4550 C C . ILE A 1 606 ? 11.974 -8.553 -22.320 1.00 72.00 606 ILE A C 1
ATOM 4552 O O . ILE A 1 606 ? 10.840 -8.125 -22.099 1.00 72.00 606 ILE A O 1
ATOM 4556 N N . GLY A 1 607 ? 12.959 -8.487 -21.419 1.00 60.56 607 GLY A N 1
ATOM 4557 C CA . GLY A 1 607 ? 12.820 -7.850 -20.110 1.00 60.56 607 GLY A CA 1
ATOM 4558 C C . GLY A 1 607 ? 12.440 -6.371 -20.211 1.00 60.56 607 GLY A C 1
ATOM 4559 O O . GLY A 1 607 ? 11.514 -5.942 -19.529 1.00 60.56 607 GLY A O 1
ATOM 4560 N N . GLY A 1 608 ? 13.089 -5.608 -21.094 1.00 56.44 608 GLY A N 1
ATOM 4561 C CA . GLY A 1 608 ? 12.835 -4.170 -21.234 1.00 56.44 608 GLY A CA 1
ATOM 4562 C C . GLY A 1 608 ? 11.562 -3.819 -22.011 1.00 56.44 608 GLY A C 1
ATOM 4563 O O . GLY A 1 608 ? 10.758 -3.017 -21.550 1.00 56.44 608 GLY A O 1
ATOM 4564 N N . HIS A 1 609 ? 11.361 -4.421 -23.185 1.00 61.09 609 HIS A N 1
ATOM 4565 C CA . HIS A 1 609 ? 10.346 -3.967 -24.147 1.00 61.09 609 HIS A CA 1
ATOM 4566 C C . HIS A 1 609 ? 9.352 -5.060 -24.563 1.00 61.09 609 HIS A C 1
ATOM 4568 O O . HIS A 1 609 ? 8.334 -4.749 -25.166 1.00 61.09 609 HIS A O 1
ATOM 4574 N N . GLY A 1 610 ? 9.607 -6.334 -24.240 1.00 57.44 610 GLY A N 1
ATOM 4575 C CA . GLY A 1 610 ? 8.812 -7.487 -24.688 1.00 57.44 610 GLY A CA 1
ATOM 4576 C C . GLY A 1 610 ? 7.690 -7.931 -23.745 1.00 57.44 610 GLY A C 1
ATOM 4577 O O . GLY A 1 610 ? 7.152 -9.018 -23.932 1.00 57.44 610 GLY A O 1
ATOM 4578 N N . ARG A 1 611 ? 7.348 -7.141 -22.718 1.00 59.78 611 ARG A N 1
ATOM 4579 C CA . ARG A 1 611 ? 6.281 -7.483 -21.751 1.00 59.78 611 ARG A CA 1
ATOM 4580 C C . ARG A 1 611 ? 4.882 -7.067 -22.215 1.00 59.78 611 ARG A C 1
ATOM 4582 O O . ARG A 1 611 ? 3.894 -7.603 -21.722 1.00 59.78 611 ARG A O 1
ATOM 4589 N N . SER A 1 612 ? 4.794 -6.134 -23.160 1.00 62.66 612 SER A N 1
ATOM 4590 C CA . SER A 1 612 ? 3.546 -5.708 -23.796 1.00 62.66 612 SER A CA 1
ATOM 4591 C C . SER A 1 612 ? 3.257 -6.546 -25.048 1.00 62.66 612 SER A C 1
ATOM 4593 O O . SER A 1 612 ? 4.169 -7.039 -25.715 1.00 62.66 612 SER A O 1
ATOM 4595 N N . ARG A 1 613 ? 1.978 -6.664 -25.427 1.00 71.38 613 ARG A N 1
ATOM 4596 C CA . ARG A 1 613 ? 1.572 -7.352 -26.667 1.00 71.38 613 ARG A CA 1
ATOM 4597 C C . ARG A 1 613 ? 2.240 -6.743 -27.905 1.00 71.38 613 ARG A C 1
ATOM 4599 O O . ARG A 1 613 ? 2.702 -7.477 -28.772 1.00 71.38 613 ARG A O 1
ATOM 4606 N N . GLU A 1 614 ? 2.322 -5.416 -27.968 1.00 72.69 614 GLU A N 1
ATOM 4607 C CA . GLU A 1 614 ? 2.997 -4.688 -29.050 1.00 72.69 614 GLU A CA 1
ATOM 4608 C C . GLU A 1 614 ? 4.501 -4.964 -29.099 1.00 72.69 614 GLU A C 1
ATOM 4610 O O . GLU A 1 614 ? 5.059 -5.143 -30.179 1.00 72.69 614 GLU A O 1
ATOM 4615 N N . GLY A 1 615 ? 5.148 -5.049 -27.937 1.00 78.56 615 GLY A N 1
ATOM 4616 C CA . GLY A 1 615 ? 6.557 -5.388 -27.812 1.00 78.56 615 GLY A CA 1
ATOM 4617 C C . GLY A 1 615 ? 6.867 -6.805 -28.283 1.00 78.56 615 GLY A C 1
ATOM 4618 O O . GLY A 1 615 ? 7.801 -7.002 -29.056 1.00 78.56 615 GLY A O 1
ATOM 4619 N N . VAL A 1 616 ? 6.045 -7.791 -27.900 1.00 82.12 616 VAL A N 1
ATOM 4620 C CA . VAL A 1 616 ? 6.166 -9.180 -28.386 1.00 82.12 616 VAL A CA 1
ATOM 4621 C C . VAL A 1 616 ? 6.032 -9.244 -29.909 1.00 82.12 616 VAL A C 1
ATOM 4623 O O . VAL A 1 616 ? 6.814 -9.926 -30.573 1.00 82.12 616 VAL A O 1
ATOM 4626 N N . ILE A 1 617 ? 5.076 -8.501 -30.476 1.00 84.00 617 ILE A N 1
ATOM 4627 C CA . ILE A 1 617 ? 4.905 -8.407 -31.930 1.00 84.00 617 ILE A CA 1
ATOM 4628 C C . ILE A 1 617 ? 6.137 -7.748 -32.566 1.00 84.00 617 ILE A C 1
ATOM 4630 O O . ILE A 1 617 ? 6.666 -8.279 -33.540 1.00 84.00 617 ILE A O 1
ATOM 4634 N N . GLY A 1 618 ? 6.638 -6.646 -31.999 1.00 87.56 618 GLY A N 1
ATOM 4635 C CA . GLY A 1 618 ? 7.852 -5.971 -32.466 1.00 87.56 618 GLY A CA 1
ATOM 4636 C C . GLY A 1 618 ? 9.067 -6.901 -32.487 1.00 87.56 618 GLY A C 1
ATOM 4637 O O . GLY A 1 618 ? 9.761 -6.981 -33.500 1.00 87.56 618 GLY A O 1
ATOM 4638 N N . LEU A 1 619 ? 9.272 -7.680 -31.421 1.00 88.31 619 LEU A N 1
ATOM 4639 C CA . LEU A 1 619 ? 10.333 -8.686 -31.333 1.00 88.31 619 LEU A CA 1
ATOM 4640 C C . LEU A 1 619 ? 10.220 -9.748 -32.430 1.00 88.31 619 LEU A C 1
ATOM 4642 O O . LEU A 1 619 ? 11.202 -10.011 -33.127 1.00 88.31 619 LEU A O 1
ATOM 4646 N N . ALA A 1 620 ? 9.037 -10.346 -32.592 1.00 92.19 620 ALA A N 1
ATOM 4647 C CA . ALA A 1 620 ? 8.804 -11.407 -33.568 1.00 92.19 620 ALA A CA 1
ATOM 4648 C C . ALA A 1 620 ? 8.993 -10.910 -35.010 1.00 92.19 620 ALA A C 1
ATOM 4650 O O . ALA A 1 620 ? 9.626 -11.584 -35.826 1.00 92.19 620 ALA A O 1
ATOM 4651 N N . VAL A 1 621 ? 8.495 -9.707 -35.312 1.00 93.75 621 VAL A N 1
ATOM 4652 C CA . VAL A 1 621 ? 8.652 -9.073 -36.627 1.00 93.75 621 VAL A CA 1
ATOM 4653 C C . VAL A 1 621 ? 10.119 -8.727 -36.890 1.00 93.75 621 VAL A C 1
ATOM 4655 O O . VAL A 1 621 ? 10.621 -9.031 -37.971 1.00 93.75 621 VAL A O 1
ATOM 4658 N N . GLY A 1 622 ? 10.830 -8.156 -35.913 1.00 94.00 622 GLY A N 1
ATOM 4659 C CA . GLY A 1 622 ? 12.256 -7.835 -36.043 1.00 94.00 622 GLY A CA 1
ATOM 4660 C C . GLY A 1 622 ? 13.115 -9.072 -36.320 1.00 94.00 622 GLY A C 1
ATOM 4661 O O . GLY A 1 622 ? 13.944 -9.055 -37.233 1.00 94.00 622 GLY A O 1
ATOM 4662 N N . LEU A 1 623 ? 12.846 -10.176 -35.615 1.00 94.94 623 LEU A N 1
ATOM 4663 C CA . LEU A 1 623 ? 13.531 -11.454 -35.806 1.00 94.94 623 LEU A CA 1
ATOM 4664 C C . LEU A 1 623 ? 13.255 -12.019 -37.204 1.00 94.94 623 LEU A C 1
ATOM 4666 O O . LEU A 1 623 ? 14.185 -12.391 -37.920 1.00 94.94 623 LEU A O 1
ATOM 4670 N N . GLY A 1 624 ? 11.982 -12.051 -37.614 1.00 95.56 624 GLY A N 1
ATOM 4671 C CA . GLY A 1 624 ? 11.577 -12.554 -38.926 1.00 95.56 624 GLY A CA 1
ATOM 4672 C C . GLY A 1 624 ? 12.215 -11.776 -40.079 1.00 95.56 624 GLY A C 1
ATOM 4673 O O . GLY A 1 624 ? 12.800 -12.376 -40.980 1.00 95.56 624 GLY A O 1
ATOM 4674 N N . VAL A 1 625 ? 12.168 -10.440 -40.025 1.00 96.50 625 VAL A N 1
ATOM 4675 C CA . VAL A 1 625 ? 12.799 -9.568 -41.031 1.00 96.50 625 VAL A CA 1
ATOM 4676 C C . VAL A 1 625 ? 14.315 -9.771 -41.058 1.00 96.50 625 VAL A C 1
ATOM 4678 O O . VAL A 1 625 ? 14.903 -9.896 -42.133 1.00 96.50 625 VAL A O 1
ATOM 4681 N N . GLY A 1 626 ? 14.954 -9.859 -39.891 1.00 95.19 626 GLY A N 1
ATOM 4682 C CA . GLY A 1 626 ? 16.393 -10.074 -39.795 1.00 95.19 626 GLY A CA 1
ATOM 4683 C C . GLY A 1 626 ? 16.851 -11.406 -40.395 1.00 95.19 626 GLY A C 1
ATOM 4684 O O . GLY A 1 626 ? 17.819 -11.425 -41.153 1.00 95.19 626 GLY A O 1
ATOM 4685 N N . LEU A 1 627 ? 16.130 -12.505 -40.153 1.00 94.75 627 LEU A N 1
ATOM 4686 C CA . LEU A 1 627 ? 16.436 -13.813 -40.751 1.00 94.75 627 LEU A CA 1
ATOM 4687 C C . LEU A 1 627 ? 16.344 -13.796 -42.285 1.00 94.75 627 LEU A C 1
ATOM 4689 O O . LEU A 1 627 ? 17.197 -14.377 -42.960 1.00 94.75 627 LEU A O 1
ATOM 4693 N N . VAL A 1 628 ? 15.352 -13.096 -42.847 1.00 96.06 628 VAL A N 1
ATOM 4694 C CA . VAL A 1 628 ? 15.225 -12.917 -44.305 1.00 96.06 628 VAL A CA 1
ATOM 4695 C C . VAL A 1 628 ? 16.428 -12.155 -44.863 1.00 96.06 628 VAL A C 1
ATOM 4697 O O . VAL A 1 628 ? 17.035 -12.587 -45.844 1.00 96.06 628 VAL A O 1
ATOM 4700 N N . LEU A 1 629 ? 16.821 -11.053 -44.220 1.00 94.19 629 LEU A N 1
ATOM 4701 C CA . LEU A 1 629 ? 17.988 -10.267 -44.627 1.00 94.19 629 LEU A CA 1
ATOM 4702 C C . LEU A 1 629 ? 19.293 -11.072 -44.534 1.00 94.19 629 LEU A C 1
ATOM 4704 O O . LEU A 1 629 ? 20.116 -11.006 -45.446 1.00 94.19 629 LEU A O 1
ATOM 4708 N N . LEU A 1 630 ? 19.473 -11.884 -43.489 1.00 92.88 630 LEU A N 1
ATOM 4709 C CA . LEU A 1 630 ? 20.630 -12.774 -43.356 1.00 92.88 630 LEU A CA 1
ATOM 4710 C C . LEU A 1 630 ? 20.694 -13.823 -44.468 1.00 92.88 630 LEU A C 1
ATOM 4712 O O . LEU A 1 630 ? 21.774 -14.077 -44.999 1.00 92.88 630 LEU A O 1
ATOM 4716 N N . ALA A 1 631 ? 19.558 -14.407 -44.858 1.00 91.75 631 ALA A N 1
ATOM 4717 C CA . ALA A 1 631 ? 19.504 -15.349 -45.973 1.00 91.75 631 ALA A CA 1
ATOM 4718 C C . ALA A 1 631 ? 19.930 -14.684 -47.294 1.00 91.75 631 ALA A C 1
ATOM 4720 O O . ALA A 1 631 ? 20.703 -15.267 -48.060 1.00 91.75 631 ALA A O 1
ATOM 4721 N N . VAL A 1 632 ? 19.496 -13.440 -47.528 1.00 91.25 632 VAL A N 1
ATOM 4722 C CA . VAL A 1 632 ? 19.928 -12.626 -48.676 1.00 91.25 632 VAL A CA 1
ATOM 4723 C C . VAL A 1 632 ? 21.436 -12.362 -48.623 1.00 91.25 632 VAL A C 1
ATOM 4725 O O . VAL A 1 632 ? 22.127 -12.573 -49.619 1.00 91.25 632 VAL A O 1
ATOM 4728 N N . ILE A 1 633 ? 21.976 -11.968 -47.466 1.00 86.31 633 ILE A N 1
ATOM 4729 C CA . ILE A 1 633 ? 23.416 -11.722 -47.283 1.00 86.31 633 ILE A CA 1
ATOM 4730 C C . ILE A 1 633 ? 24.232 -13.000 -47.526 1.00 86.31 633 ILE A C 1
ATOM 4732 O O . ILE A 1 633 ? 25.207 -12.971 -48.279 1.00 86.31 633 ILE A O 1
ATOM 4736 N N . ALA A 1 634 ? 23.826 -14.134 -46.949 1.00 86.31 634 ALA A N 1
ATOM 4737 C CA . ALA A 1 634 ? 24.486 -15.424 -47.143 1.00 86.31 634 ALA A CA 1
ATOM 4738 C C . ALA A 1 634 ? 24.480 -15.851 -48.618 1.00 86.31 634 ALA A C 1
ATOM 4740 O O . ALA A 1 634 ? 25.495 -16.327 -49.136 1.00 86.31 634 ALA A O 1
ATOM 4741 N N . TYR A 1 635 ? 23.358 -15.643 -49.314 1.00 87.31 635 TYR A N 1
ATOM 4742 C CA . TYR A 1 635 ? 23.250 -15.899 -50.747 1.00 87.31 635 TYR A CA 1
ATOM 4743 C C . TYR A 1 635 ? 24.197 -15.007 -51.558 1.00 87.31 635 TYR A C 1
ATOM 4745 O O . TYR A 1 635 ? 24.930 -15.522 -52.401 1.00 87.31 635 TYR A O 1
ATOM 4753 N N . ILE A 1 636 ? 24.250 -13.701 -51.273 1.00 84.19 636 ILE A N 1
ATOM 4754 C CA . ILE A 1 636 ? 25.159 -12.758 -51.945 1.00 84.19 636 ILE A CA 1
ATOM 4755 C C . ILE A 1 636 ? 26.620 -13.158 -51.722 1.00 84.19 636 ILE A C 1
ATOM 4757 O O . ILE A 1 636 ? 27.381 -13.187 -52.687 1.00 84.19 636 ILE A O 1
ATOM 4761 N N . ILE A 1 637 ? 27.015 -13.504 -50.492 1.00 79.19 637 ILE A N 1
ATOM 4762 C CA . ILE A 1 637 ? 28.385 -13.941 -50.168 1.00 79.19 637 ILE A CA 1
ATOM 4763 C C . ILE A 1 637 ? 28.738 -15.237 -50.908 1.00 79.19 637 ILE A C 1
ATOM 4765 O O . ILE A 1 637 ? 29.853 -15.379 -51.402 1.00 79.19 637 ILE A O 1
ATOM 4769 N N . ARG A 1 638 ? 27.791 -16.175 -51.027 1.00 79.69 638 ARG A N 1
ATOM 4770 C CA . ARG A 1 638 ? 27.987 -17.413 -51.794 1.00 79.69 638 ARG A CA 1
ATOM 4771 C C . ARG A 1 638 ? 28.086 -17.158 -53.300 1.00 79.69 638 ARG A C 1
ATOM 4773 O O . ARG A 1 638 ? 28.893 -17.800 -53.966 1.00 79.69 638 ARG A O 1
ATOM 4780 N N . ALA A 1 639 ? 27.236 -16.287 -53.840 1.00 78.12 639 ALA A N 1
ATOM 4781 C CA . ALA A 1 639 ? 27.134 -16.019 -55.273 1.00 78.12 639 ALA A CA 1
ATOM 4782 C C . ALA A 1 639 ? 28.239 -15.082 -55.786 1.00 78.12 639 ALA A C 1
ATOM 4784 O O . ALA A 1 639 ? 28.612 -15.146 -56.956 1.00 78.12 639 ALA A O 1
ATOM 4785 N N . SER A 1 640 ? 28.777 -14.220 -54.923 1.00 60.44 640 SER A N 1
ATOM 4786 C CA . SER A 1 640 ? 29.693 -13.155 -55.316 1.00 60.44 640 SER A CA 1
ATOM 4787 C C . SER A 1 640 ? 31.097 -13.439 -54.789 1.00 60.44 640 SER A C 1
ATOM 4789 O O . SER A 1 640 ? 31.314 -13.499 -53.585 1.00 60.44 640 SER A O 1
ATOM 4791 N N . SER A 1 641 ? 32.102 -13.489 -55.670 1.00 55.16 641 SER A N 1
ATOM 4792 C CA . SER A 1 641 ? 33.532 -13.525 -55.296 1.00 55.16 641 SER A CA 1
ATOM 4793 C C . SER A 1 641 ? 34.034 -12.174 -54.734 1.00 55.16 641 SER A C 1
ATOM 4795 O O . SER A 1 641 ? 35.199 -11.798 -54.902 1.00 55.16 641 SER A O 1
ATOM 4797 N N . VAL A 1 642 ? 33.133 -11.403 -54.118 1.00 54.84 642 VAL A N 1
ATOM 4798 C CA . VAL A 1 642 ? 33.348 -10.043 -53.626 1.00 54.84 642 VAL A CA 1
ATOM 4799 C C . VAL A 1 642 ? 34.307 -10.103 -52.448 1.00 54.84 642 VAL A C 1
ATOM 4801 O O . VAL A 1 642 ? 34.066 -10.766 -51.441 1.00 54.84 642 VAL A O 1
ATOM 4804 N N . ARG A 1 643 ? 35.426 -9.386 -52.578 1.00 57.72 643 ARG A N 1
ATOM 4805 C CA . ARG A 1 643 ? 36.378 -9.188 -51.487 1.00 57.72 643 ARG A CA 1
ATOM 4806 C C . ARG A 1 643 ? 35.701 -8.322 -50.434 1.00 57.72 643 ARG A C 1
ATOM 4808 O O . ARG A 1 643 ? 35.675 -7.101 -50.565 1.00 57.72 643 ARG A O 1
ATOM 4815 N N . LEU A 1 644 ? 35.141 -8.953 -49.409 1.00 59.97 644 LEU A N 1
ATOM 4816 C CA . LEU A 1 644 ? 34.578 -8.236 -48.274 1.00 59.97 644 LEU A CA 1
ATOM 4817 C C . LEU A 1 644 ? 35.653 -7.308 -47.687 1.00 59.97 644 LEU A C 1
ATOM 4819 O O . LEU A 1 644 ? 36.782 -7.760 -47.453 1.00 59.97 644 LEU A O 1
ATOM 4823 N N . PRO A 1 645 ? 35.347 -6.021 -47.443 1.00 65.12 645 PRO A N 1
ATOM 4824 C CA . PRO A 1 645 ? 36.256 -5.107 -46.770 1.00 65.12 645 PRO A CA 1
ATOM 4825 C C . PRO A 1 645 ? 36.321 -5.476 -45.280 1.00 65.12 645 PRO A C 1
ATOM 4827 O O . PRO A 1 645 ? 35.824 -4.755 -44.421 1.00 65.12 645 PRO A O 1
ATOM 4830 N N . LEU A 1 646 ? 36.958 -6.613 -44.973 1.00 66.25 646 LEU A N 1
ATOM 4831 C CA . LEU A 1 646 ? 37.101 -7.193 -43.631 1.00 66.25 646 LEU A CA 1
ATOM 4832 C C . LEU A 1 646 ? 37.621 -6.167 -42.619 1.00 66.25 646 LEU A C 1
ATOM 4834 O O . LEU A 1 646 ? 37.203 -6.156 -41.469 1.00 66.25 646 LEU A O 1
ATOM 4838 N N . ARG A 1 647 ? 38.484 -5.247 -43.068 1.00 66.19 647 ARG A N 1
ATOM 4839 C CA . ARG A 1 647 ? 38.993 -4.148 -42.239 1.00 66.19 647 ARG A CA 1
ATOM 4840 C C . ARG A 1 647 ? 37.880 -3.219 -41.745 1.00 66.19 647 ARG A C 1
ATOM 4842 O O . ARG A 1 647 ? 37.885 -2.840 -40.581 1.00 66.19 647 ARG A O 1
ATOM 4849 N N . SER A 1 648 ? 36.956 -2.837 -42.624 1.00 71.06 648 SER A N 1
ATOM 4850 C CA . SER A 1 648 ? 35.837 -1.955 -42.279 1.00 71.06 648 SER A CA 1
ATOM 4851 C C . SER A 1 648 ? 34.803 -2.693 -41.438 1.00 71.06 648 SER A C 1
ATOM 4853 O O . SER A 1 648 ? 34.279 -2.119 -40.492 1.00 71.06 648 SER A O 1
ATOM 4855 N N . PHE A 1 649 ? 34.577 -3.977 -41.731 1.00 71.12 649 PHE A N 1
ATOM 4856 C CA . PHE A 1 649 ? 33.675 -4.826 -40.960 1.00 71.12 649 PHE A CA 1
ATOM 4857 C C . PHE A 1 649 ? 34.136 -4.992 -39.505 1.00 71.12 649 PHE A C 1
ATOM 4859 O O . PHE A 1 649 ? 33.372 -4.692 -38.595 1.00 71.12 649 PHE A O 1
ATOM 4866 N N . PHE A 1 650 ? 35.396 -5.377 -39.269 1.00 72.88 650 PHE A N 1
ATOM 4867 C CA . PHE A 1 650 ? 35.911 -5.561 -37.907 1.00 72.88 650 PHE A CA 1
ATOM 4868 C C . PHE A 1 650 ? 35.984 -4.256 -37.110 1.00 72.88 650 PHE A C 1
ATOM 4870 O O . PHE A 1 650 ? 35.725 -4.261 -35.911 1.00 72.88 650 PHE A O 1
ATOM 4877 N N . LYS A 1 651 ? 36.274 -3.123 -37.767 1.00 76.75 651 LYS A N 1
ATOM 4878 C CA . LYS A 1 651 ? 36.205 -1.806 -37.116 1.00 76.75 651 LYS A CA 1
ATOM 4879 C C . LYS A 1 651 ? 34.774 -1.438 -36.741 1.00 76.75 651 LYS A C 1
ATOM 4881 O O . LYS A 1 651 ? 34.547 -0.996 -35.624 1.00 76.75 651 LYS A O 1
ATOM 4886 N N . PHE A 1 652 ? 33.825 -1.626 -37.654 1.00 75.50 652 PHE A N 1
ATOM 4887 C CA . PHE A 1 652 ? 32.424 -1.299 -37.411 1.00 75.50 652 PHE A CA 1
ATOM 4888 C C . PHE A 1 652 ? 31.811 -2.194 -36.325 1.00 75.50 652 PHE A C 1
ATOM 4890 O O . PHE A 1 652 ? 31.275 -1.668 -35.353 1.00 75.50 652 PHE A O 1
ATOM 4897 N N . SER A 1 653 ? 31.962 -3.521 -36.432 1.00 72.12 653 SER A N 1
ATOM 4898 C CA . SER A 1 653 ? 31.486 -4.465 -35.407 1.00 72.12 653 SER A CA 1
ATOM 4899 C C . SER A 1 653 ? 32.171 -4.212 -34.058 1.00 72.12 653 SER A C 1
ATOM 4901 O O . SER A 1 653 ? 31.491 -4.106 -33.042 1.00 72.12 653 SER A O 1
ATOM 4903 N N . GLY A 1 654 ? 33.487 -3.967 -34.041 1.00 79.50 654 GLY A N 1
ATOM 4904 C CA . GLY A 1 654 ? 34.213 -3.613 -32.821 1.00 79.50 654 GLY A CA 1
ATOM 4905 C C . GLY A 1 654 ? 33.694 -2.337 -32.144 1.00 79.50 654 GLY A C 1
ATOM 4906 O O . GLY A 1 654 ? 33.504 -2.329 -30.930 1.00 79.50 654 GLY A O 1
ATOM 4907 N N . VAL A 1 655 ? 33.407 -1.271 -32.900 1.00 82.75 655 VAL A N 1
ATOM 4908 C CA . VAL A 1 655 ? 32.836 -0.022 -32.352 1.00 82.75 655 VAL A CA 1
ATOM 4909 C C . VAL A 1 655 ? 31.419 -0.233 -31.813 1.00 82.75 655 VAL A C 1
ATOM 4911 O O . VAL A 1 655 ? 31.085 0.285 -30.750 1.00 82.75 655 VAL A O 1
ATOM 4914 N N . VAL A 1 656 ? 30.597 -1.020 -32.505 1.00 79.50 656 VAL A N 1
ATOM 4915 C CA . VAL A 1 656 ? 29.243 -1.371 -32.049 1.00 79.50 656 VAL A CA 1
ATOM 4916 C C . VAL A 1 656 ? 29.285 -2.179 -30.750 1.00 79.50 656 VAL A C 1
ATOM 4918 O O . VAL A 1 656 ? 28.586 -1.846 -29.797 1.00 79.50 656 VAL A O 1
ATOM 4921 N N . LEU A 1 657 ? 30.141 -3.200 -30.690 1.00 80.19 657 LEU A N 1
ATOM 4922 C CA . LEU A 1 657 ? 30.375 -4.017 -29.499 1.00 80.19 657 LEU A CA 1
ATOM 4923 C C . LEU A 1 657 ? 30.825 -3.179 -28.304 1.00 80.19 657 LEU A C 1
ATOM 4925 O O . LEU A 1 657 ? 30.352 -3.378 -27.188 1.00 80.19 657 LEU A O 1
ATOM 4929 N N . PHE A 1 658 ? 31.703 -2.208 -28.552 1.00 85.38 658 PHE A N 1
ATOM 4930 C CA . PHE A 1 658 ? 32.136 -1.269 -27.528 1.00 85.38 658 PHE A CA 1
ATOM 4931 C C . PHE A 1 658 ? 30.978 -0.410 -27.016 1.00 85.38 658 PHE A C 1
ATOM 4933 O O . PHE A 1 658 ? 30.804 -0.274 -25.808 1.00 85.38 658 PHE A O 1
ATOM 4940 N N . ALA A 1 659 ? 30.159 0.134 -27.921 1.00 83.56 659 ALA A N 1
ATOM 4941 C CA . ALA A 1 659 ? 28.989 0.917 -27.540 1.00 83.56 659 ALA A CA 1
ATOM 4942 C C . ALA A 1 659 ? 28.025 0.087 -26.677 1.00 83.56 659 ALA A C 1
ATOM 4944 O O . ALA A 1 659 ? 27.577 0.559 -25.638 1.00 83.56 659 ALA A O 1
ATOM 4945 N N . MET A 1 660 ? 27.773 -1.174 -27.040 1.00 81.81 660 MET A N 1
ATOM 4946 C CA . MET A 1 660 ? 26.934 -2.075 -26.243 1.00 81.81 660 MET A CA 1
ATOM 4947 C C . MET A 1 660 ? 27.541 -2.398 -24.874 1.00 81.81 660 MET A C 1
ATOM 4949 O O . MET A 1 660 ? 26.805 -2.428 -23.891 1.00 81.81 660 MET A O 1
ATOM 4953 N N . ALA A 1 661 ? 28.862 -2.580 -24.782 1.00 85.62 661 ALA A N 1
ATOM 4954 C CA . ALA A 1 661 ? 29.544 -2.758 -23.500 1.00 85.62 661 ALA A CA 1
ATOM 4955 C C . ALA A 1 661 ? 29.290 -1.563 -22.566 1.00 85.62 661 ALA A C 1
ATOM 4957 O O . ALA A 1 661 ? 28.940 -1.746 -21.404 1.00 85.62 661 ALA A O 1
ATOM 4958 N N . VAL A 1 662 ? 29.373 -0.337 -23.094 1.00 87.69 662 VAL A N 1
ATOM 4959 C CA . VAL A 1 662 ? 29.074 0.891 -22.341 1.00 87.69 662 VAL A CA 1
ATOM 4960 C C . VAL A 1 662 ? 27.604 0.937 -21.904 1.00 87.69 662 VAL A C 1
ATOM 4962 O O . VAL A 1 662 ? 27.324 1.239 -20.744 1.00 87.69 662 VAL A O 1
ATOM 4965 N N . VAL A 1 663 ? 26.659 0.580 -22.779 1.00 83.25 663 VAL A N 1
ATOM 4966 C CA . VAL A 1 663 ? 25.226 0.518 -22.429 1.00 83.25 663 VAL A CA 1
ATOM 4967 C C . VAL A 1 663 ? 24.968 -0.510 -21.317 1.00 83.25 663 VAL A C 1
ATOM 4969 O O . VAL A 1 663 ? 24.276 -0.216 -20.341 1.00 83.25 663 VAL A O 1
ATOM 4972 N N . PHE A 1 664 ? 25.545 -1.709 -21.427 1.00 83.19 664 PHE A N 1
ATOM 4973 C CA . PHE A 1 664 ? 25.356 -2.799 -20.463 1.00 83.19 664 PHE A CA 1
ATOM 4974 C C . PHE A 1 664 ? 26.031 -2.528 -19.123 1.00 83.19 664 PHE A C 1
ATOM 4976 O O . PHE A 1 664 ? 25.476 -2.890 -18.091 1.00 83.19 664 PHE A O 1
ATOM 4983 N N . ALA A 1 665 ? 27.181 -1.855 -19.119 1.00 87.50 665 ALA A N 1
ATOM 4984 C CA . ALA A 1 665 ? 27.825 -1.400 -17.894 1.00 87.50 665 ALA A CA 1
ATOM 4985 C C . ALA A 1 665 ? 26.903 -0.490 -17.077 1.00 87.50 665 ALA A C 1
ATOM 4987 O O . ALA A 1 665 ? 26.722 -0.703 -15.881 1.00 87.50 665 ALA A O 1
ATOM 4988 N N . GLY A 1 666 ? 26.299 0.501 -17.735 1.00 83.31 666 GLY A N 1
ATOM 4989 C CA . GLY A 1 666 ? 25.409 1.448 -17.075 1.00 83.31 666 GLY A CA 1
ATOM 4990 C C . GLY A 1 666 ? 24.122 0.800 -16.569 1.00 83.31 666 GLY A C 1
ATOM 4991 O O . GLY A 1 666 ? 23.775 0.960 -15.400 1.00 83.31 666 GLY A O 1
ATOM 4992 N N . ASN A 1 667 ? 23.459 -0.002 -17.408 1.00 80.44 667 ASN A N 1
ATOM 4993 C CA . ASN A 1 667 ? 22.246 -0.724 -17.011 1.00 80.44 667 ASN A CA 1
ATOM 4994 C C . ASN A 1 667 ? 22.516 -1.794 -15.944 1.00 80.44 667 ASN A C 1
ATOM 4996 O O . ASN A 1 667 ? 21.730 -1.935 -15.018 1.00 80.44 667 ASN A O 1
ATOM 5000 N N . GLY A 1 668 ? 23.648 -2.497 -16.005 1.00 81.06 668 GLY A N 1
ATOM 5001 C CA . GLY A 1 668 ? 24.012 -3.494 -14.998 1.00 81.06 668 GLY A CA 1
ATOM 5002 C C . GLY A 1 668 ? 24.217 -2.891 -13.607 1.00 81.06 668 GLY A C 1
ATOM 5003 O O . GLY A 1 668 ? 23.761 -3.463 -12.621 1.00 81.06 668 GLY A O 1
ATOM 5004 N N . ILE A 1 669 ? 24.846 -1.711 -13.512 1.00 86.19 669 ILE A N 1
ATOM 5005 C CA . ILE A 1 669 ? 24.946 -0.974 -12.241 1.00 86.19 669 ILE A CA 1
ATOM 5006 C C . ILE A 1 669 ? 23.568 -0.514 -11.758 1.00 86.19 669 ILE A C 1
ATOM 5008 O O . ILE A 1 669 ? 23.276 -0.646 -10.570 1.00 86.19 669 ILE A O 1
ATOM 5012 N N . PHE A 1 670 ? 22.720 -0.028 -12.665 1.00 78.38 670 PHE A N 1
ATOM 5013 C CA . PHE A 1 670 ? 21.363 0.410 -12.343 1.00 78.38 670 PHE A CA 1
ATOM 5014 C C . PHE A 1 670 ? 20.481 -0.725 -11.794 1.00 78.38 670 PHE A C 1
ATOM 5016 O O . PHE A 1 670 ? 19.822 -0.546 -10.773 1.00 78.38 670 PHE A O 1
ATOM 5023 N N . GLU A 1 671 ? 20.529 -1.922 -12.383 1.00 74.50 671 GLU A N 1
ATOM 5024 C CA . GLU A 1 671 ? 19.775 -3.079 -11.871 1.00 74.50 671 GLU A CA 1
ATOM 5025 C C . GLU A 1 671 ? 20.273 -3.538 -10.489 1.00 74.50 671 GLU A C 1
ATOM 5027 O O . GLU A 1 671 ? 19.481 -3.876 -9.610 1.00 74.50 671 GLU A O 1
ATOM 5032 N N . LEU A 1 672 ? 21.585 -3.470 -10.230 1.00 77.31 672 LEU A N 1
ATOM 5033 C CA . LEU A 1 672 ? 22.133 -3.748 -8.895 1.00 77.31 672 LEU A CA 1
ATOM 5034 C C . LEU A 1 672 ? 21.754 -2.686 -7.850 1.00 77.31 672 LEU A C 1
ATOM 5036 O O . LEU A 1 672 ? 21.698 -2.998 -6.657 1.00 77.31 672 LEU A O 1
ATOM 5040 N N . GLN A 1 673 ? 21.511 -1.446 -8.276 1.00 77.75 673 GLN A N 1
ATOM 5041 C CA . GLN A 1 673 ? 20.992 -0.377 -7.420 1.00 77.75 673 GLN A CA 1
ATOM 5042 C C . GLN A 1 673 ? 19.511 -0.607 -7.090 1.00 77.75 673 GLN A C 1
ATOM 5044 O O . GLN A 1 673 ? 19.145 -0.540 -5.918 1.00 77.75 673 GLN A O 1
ATOM 5049 N N . ASN A 1 674 ? 18.685 -0.983 -8.074 1.00 64.81 674 ASN A N 1
ATOM 5050 C CA . ASN A 1 674 ? 17.274 -1.337 -7.856 1.00 64.81 674 ASN A CA 1
ATOM 5051 C C . ASN A 1 674 ? 17.115 -2.553 -6.930 1.00 64.81 674 ASN A C 1
ATOM 5053 O O . ASN A 1 674 ? 16.273 -2.544 -6.035 1.00 64.81 674 ASN A O 1
ATOM 5057 N N . ALA A 1 675 ? 18.009 -3.537 -7.054 1.00 64.75 675 ALA A N 1
ATOM 5058 C CA . ALA A 1 675 ? 18.049 -4.696 -6.167 1.00 64.75 675 ALA A CA 1
ATOM 5059 C C . ALA A 1 675 ? 18.533 -4.381 -4.730 1.00 64.75 675 ALA A C 1
ATOM 5061 O O . ALA A 1 675 ? 18.539 -5.262 -3.860 1.00 64.75 675 ALA A O 1
ATOM 5062 N N . GLY A 1 676 ? 18.985 -3.147 -4.470 1.00 70.31 676 GLY A N 1
ATOM 5063 C CA . GLY A 1 676 ? 19.505 -2.694 -3.179 1.00 70.31 676 GLY A CA 1
ATOM 5064 C C . GLY A 1 676 ? 20.907 -3.210 -2.827 1.00 70.31 676 GLY A C 1
ATOM 5065 O O . GLY A 1 676 ? 21.282 -3.182 -1.655 1.00 70.31 676 GLY A O 1
ATOM 5066 N N . ILE A 1 677 ? 21.680 -3.703 -3.805 1.00 77.06 677 ILE A N 1
ATOM 5067 C CA . ILE A 1 677 ? 23.055 -4.206 -3.607 1.00 77.06 677 ILE A CA 1
ATOM 5068 C C . ILE A 1 677 ? 24.073 -3.064 -3.621 1.00 77.06 677 ILE A C 1
ATOM 5070 O O . ILE A 1 677 ? 25.005 -3.048 -2.814 1.00 77.06 677 ILE A O 1
ATOM 5074 N N . LEU A 1 678 ? 23.908 -2.111 -4.540 1.00 77.81 678 LEU A N 1
ATOM 5075 C CA . LEU A 1 678 ? 24.778 -0.946 -4.671 1.00 77.81 678 LEU A CA 1
ATOM 5076 C C . LEU A 1 678 ? 24.068 0.312 -4.179 1.00 77.81 678 LEU A C 1
ATOM 5078 O O . LEU A 1 678 ? 22.895 0.530 -4.460 1.00 77.81 678 LEU A O 1
ATOM 5082 N N . LYS A 1 679 ? 24.806 1.166 -3.466 1.00 75.75 679 LYS A N 1
ATOM 5083 C CA . LYS A 1 679 ? 24.324 2.501 -3.101 1.00 75.75 679 LYS A CA 1
ATOM 5084 C C . LYS A 1 679 ? 24.305 3.400 -4.337 1.00 75.75 679 LYS A C 1
ATOM 5086 O O . LYS A 1 679 ? 25.199 3.311 -5.182 1.00 75.75 679 LYS A O 1
ATOM 5091 N N . THR A 1 680 ? 23.326 4.291 -4.397 1.00 78.00 680 THR A N 1
ATOM 5092 C CA . THR A 1 680 ? 23.179 5.276 -5.472 1.00 78.00 680 THR A CA 1
ATOM 5093 C C . THR A 1 680 ? 23.690 6.629 -4.994 1.00 78.00 680 THR A C 1
ATOM 5095 O O . THR A 1 680 ? 23.399 7.056 -3.880 1.00 78.00 680 THR A O 1
ATOM 5098 N N . THR A 1 681 ? 24.499 7.293 -5.815 1.00 83.94 681 THR A N 1
ATOM 5099 C CA . THR A 1 681 ? 24.905 8.687 -5.607 1.00 83.94 681 THR A CA 1
ATOM 5100 C C . THR A 1 681 ? 24.503 9.457 -6.847 1.00 83.94 681 THR A C 1
ATOM 5102 O O . THR A 1 681 ? 25.129 9.298 -7.893 1.00 83.94 681 THR A O 1
ATOM 5105 N N . GLU A 1 682 ? 23.426 10.224 -6.750 1.00 73.88 682 GLU A N 1
ATOM 5106 C CA . GLU A 1 682 ? 22.840 10.916 -7.895 1.00 73.88 682 GLU A CA 1
ATOM 5107 C C . GLU A 1 682 ? 23.666 12.140 -8.314 1.00 73.88 682 GLU A C 1
ATOM 5109 O O . GLU A 1 682 ? 24.337 12.781 -7.503 1.00 73.88 682 GLU A O 1
ATOM 5114 N N . LEU A 1 683 ? 23.656 12.440 -9.613 1.00 73.69 683 LEU A N 1
ATOM 5115 C CA . LEU A 1 683 ? 24.321 13.593 -10.216 1.00 73.69 683 LEU A CA 1
ATOM 5116 C C . LEU A 1 683 ? 23.264 14.599 -10.670 1.00 73.69 683 LEU A C 1
ATOM 5118 O O . LEU A 1 683 ? 22.780 14.543 -11.798 1.00 73.69 683 LEU A O 1
ATOM 5122 N N . GLU A 1 684 ? 22.961 15.557 -9.796 1.00 62.62 684 GLU A N 1
ATOM 5123 C CA . GLU A 1 684 ? 21.899 16.559 -9.987 1.00 62.62 684 GLU A CA 1
ATOM 5124 C C . GLU A 1 684 ? 22.043 17.399 -11.275 1.00 62.62 684 GLU A C 1
ATOM 5126 O O . GLU A 1 684 ? 21.053 17.876 -11.824 1.00 62.62 684 GLU A O 1
ATOM 5131 N N . TRP A 1 685 ? 23.264 17.574 -11.798 1.00 72.56 685 TRP A N 1
ATOM 5132 C CA . TRP A 1 685 ? 23.526 18.375 -13.004 1.00 72.56 685 TRP A CA 1
ATOM 5133 C C . TRP A 1 685 ? 23.388 17.600 -14.326 1.00 72.56 685 TRP A C 1
ATOM 5135 O O . TRP A 1 685 ? 23.409 18.216 -15.391 1.00 72.56 685 TRP A O 1
ATOM 5145 N N . PHE A 1 686 ? 23.274 16.268 -14.289 1.00 61.50 686 PHE A N 1
ATOM 5146 C CA . PHE A 1 686 ? 23.339 15.414 -15.484 1.00 61.50 686 PHE A CA 1
ATOM 5147 C C . PHE A 1 686 ? 21.982 15.254 -16.210 1.00 61.50 686 PHE A C 1
ATOM 5149 O O . PHE A 1 686 ? 21.934 14.738 -17.327 1.00 61.50 686 PHE A O 1
ATOM 5156 N N . GLY A 1 687 ? 20.881 15.749 -15.628 1.00 64.75 687 GLY A N 1
ATOM 5157 C CA . GLY A 1 687 ? 19.527 15.625 -16.189 1.00 64.75 687 GLY A CA 1
ATOM 5158 C C . GLY A 1 687 ? 18.913 14.225 -15.993 1.00 64.75 687 GLY A C 1
ATOM 5159 O O . GLY A 1 687 ? 19.448 13.444 -15.213 1.00 64.75 687 GLY A O 1
ATOM 5160 N N . PRO A 1 688 ? 17.809 13.872 -16.686 1.00 54.53 688 PRO A N 1
ATOM 5161 C CA . PRO A 1 688 ? 17.070 12.612 -16.470 1.00 54.53 688 PRO A CA 1
ATOM 5162 C C . PRO A 1 688 ? 17.825 11.340 -16.909 1.00 54.53 688 PRO A C 1
ATOM 5164 O O . PRO A 1 688 ? 17.343 10.223 -16.723 1.00 54.53 688 PRO A O 1
ATOM 5167 N N . GLY A 1 689 ? 19.028 11.483 -17.475 1.00 64.19 689 GLY A N 1
ATOM 5168 C CA . GLY A 1 689 ? 19.763 10.389 -18.100 1.00 64.19 689 GLY A CA 1
ATOM 5169 C C . GLY A 1 689 ? 19.159 9.960 -19.441 1.00 64.19 689 GLY A C 1
ATOM 5170 O O . GLY A 1 689 ? 18.198 10.532 -19.948 1.00 64.19 689 GLY A O 1
ATOM 5171 N N . LEU A 1 690 ? 19.765 8.948 -20.053 1.00 69.50 690 LEU A N 1
ATOM 5172 C CA . LEU A 1 690 ? 19.292 8.290 -21.269 1.00 69.50 690 LEU A CA 1
ATOM 5173 C C . LEU A 1 690 ? 19.361 6.771 -21.038 1.00 69.50 690 LEU A C 1
ATOM 5175 O O . LEU A 1 690 ? 20.351 6.142 -21.429 1.00 69.50 690 LEU A O 1
ATOM 5179 N N . PRO A 1 691 ? 18.328 6.156 -20.425 1.00 59.41 691 PRO A N 1
ATOM 5180 C CA . PRO A 1 691 ? 18.336 4.731 -20.068 1.00 59.41 691 PRO A CA 1
ATOM 5181 C C . PRO A 1 691 ? 18.555 3.799 -21.267 1.00 59.41 691 PRO A C 1
ATOM 5183 O O . PRO A 1 691 ? 19.207 2.763 -21.156 1.00 59.41 691 PRO A O 1
ATOM 5186 N N . ALA A 1 692 ? 18.093 4.204 -22.455 1.00 56.47 692 ALA A N 1
ATOM 5187 C CA . ALA A 1 692 ? 18.330 3.482 -23.708 1.00 56.47 692 ALA A CA 1
ATOM 5188 C C . ALA A 1 692 ? 19.826 3.362 -24.069 1.00 56.47 692 ALA A C 1
ATOM 5190 O O . ALA A 1 692 ? 20.226 2.413 -24.739 1.00 56.47 692 ALA A O 1
ATOM 5191 N N . LEU A 1 693 ? 20.652 4.305 -23.609 1.00 68.19 693 LEU A N 1
ATOM 5192 C CA . LEU A 1 693 ? 22.109 4.295 -23.757 1.00 68.19 693 LEU A CA 1
ATOM 5193 C C . LEU A 1 693 ? 22.821 3.812 -22.482 1.00 68.19 693 LEU A C 1
ATOM 5195 O O . LEU A 1 693 ? 24.044 3.896 -22.385 1.00 68.19 693 LEU A O 1
ATOM 5199 N N . GLY A 1 694 ? 22.067 3.330 -21.490 1.00 70.31 694 GLY A N 1
ATOM 5200 C CA . GLY A 1 694 ? 22.575 2.982 -20.168 1.00 70.31 694 GLY A CA 1
ATOM 5201 C C . GLY A 1 694 ? 23.109 4.176 -19.381 1.00 70.31 694 GLY A C 1
ATOM 5202 O O . GLY A 1 694 ? 23.825 3.982 -18.407 1.00 70.31 694 GLY A O 1
ATOM 5203 N N . LEU A 1 695 ? 22.830 5.409 -19.805 1.00 79.50 695 LEU A N 1
ATOM 5204 C CA . LEU A 1 695 ? 23.288 6.607 -19.111 1.00 79.50 695 LEU A CA 1
ATOM 5205 C C . LEU A 1 695 ? 22.303 6.910 -17.988 1.00 79.50 695 LEU A C 1
ATOM 5207 O O . LEU A 1 695 ? 21.231 7.455 -18.233 1.00 79.50 695 LEU A O 1
ATOM 5211 N N . HIS A 1 696 ? 22.670 6.556 -16.765 1.00 77.94 696 HIS A N 1
ATOM 5212 C CA . HIS A 1 696 ? 21.872 6.847 -15.577 1.00 77.94 696 HIS A CA 1
ATOM 5213 C C . HIS A 1 696 ? 22.474 8.040 -14.836 1.00 77.94 696 HIS A C 1
ATOM 5215 O O . HIS A 1 696 ? 23.701 8.146 -14.798 1.00 77.94 696 HIS A O 1
ATOM 5221 N N . PRO A 1 697 ? 21.666 8.934 -14.239 1.00 80.56 697 PRO A N 1
ATOM 5222 C CA . PRO A 1 697 ? 22.159 10.126 -13.550 1.00 80.56 697 PRO A CA 1
ATOM 5223 C C . PRO A 1 697 ? 22.760 9.791 -12.175 1.00 80.56 697 PRO A C 1
ATOM 5225 O O . PRO A 1 697 ? 22.421 10.397 -11.166 1.00 80.56 697 PRO A O 1
ATOM 5228 N N . ASN A 1 698 ? 23.663 8.810 -12.116 1.00 82.31 698 ASN A N 1
ATOM 5229 C CA . ASN A 1 698 ? 24.362 8.420 -10.901 1.00 82.31 698 ASN A CA 1
ATOM 5230 C C . ASN A 1 698 ? 25.859 8.187 -11.140 1.00 82.31 698 ASN A C 1
ATOM 5232 O O . ASN A 1 698 ? 26.293 7.742 -12.207 1.00 82.31 698 ASN A O 1
ATOM 5236 N N . VAL A 1 699 ? 26.657 8.517 -10.121 1.00 86.44 699 VAL A N 1
ATOM 5237 C CA . VAL A 1 699 ? 28.123 8.496 -10.170 1.00 86.44 699 VAL A CA 1
ATOM 5238 C C . VAL A 1 699 ? 28.626 7.097 -10.478 1.00 86.44 699 VAL A C 1
ATOM 5240 O O . VAL A 1 699 ? 29.560 6.957 -11.255 1.00 86.44 699 VAL A O 1
ATOM 5243 N N . GLN A 1 700 ? 28.025 6.058 -9.903 1.00 89.62 700 GLN A N 1
ATOM 5244 C CA . GLN A 1 700 ? 28.489 4.680 -10.034 1.00 89.62 700 GLN A CA 1
ATOM 5245 C C . GLN A 1 700 ? 28.394 4.192 -11.487 1.00 89.62 700 GLN A C 1
ATOM 5247 O O . GLN A 1 700 ? 29.393 3.729 -12.038 1.00 89.62 700 GLN A O 1
ATOM 5252 N N . ALA A 1 701 ? 27.232 4.346 -12.126 1.00 83.81 701 ALA A N 1
ATOM 5253 C CA . ALA A 1 701 ? 27.003 3.940 -13.510 1.00 83.81 701 ALA A CA 1
ATOM 5254 C C . ALA A 1 701 ? 27.899 4.730 -14.474 1.00 83.81 701 ALA A C 1
ATOM 5256 O O . ALA A 1 701 ? 28.629 4.137 -15.275 1.00 83.81 701 ALA A O 1
ATOM 5257 N N . LEU A 1 702 ? 27.936 6.059 -14.323 1.00 88.19 702 LEU A N 1
ATOM 5258 C CA . LEU A 1 702 ? 28.756 6.931 -15.167 1.00 88.19 702 LEU A CA 1
ATOM 5259 C C . LEU A 1 702 ? 30.257 6.725 -14.945 1.00 88.19 702 LEU A C 1
ATOM 5261 O O . LEU A 1 702 ? 31.033 6.847 -15.888 1.00 88.19 702 LEU A O 1
ATOM 5265 N N . SER A 1 703 ? 30.683 6.358 -13.734 1.00 89.75 703 SER A N 1
ATOM 5266 C CA . SER A 1 703 ? 32.086 6.041 -13.445 1.00 89.75 703 SER A CA 1
ATOM 5267 C C . SER A 1 703 ? 32.524 4.760 -14.145 1.00 89.75 703 SER A C 1
ATOM 5269 O O . SER A 1 703 ? 33.596 4.734 -14.747 1.00 89.75 703 SER A O 1
ATOM 5271 N N . VAL A 1 704 ? 31.699 3.706 -14.124 1.00 91.31 704 VAL A N 1
ATOM 5272 C CA . VAL A 1 704 ? 32.022 2.445 -14.815 1.00 91.31 704 VAL A CA 1
ATOM 5273 C C . VAL A 1 704 ? 32.055 2.657 -16.331 1.00 91.31 704 VAL A C 1
ATOM 5275 O O . VAL A 1 704 ? 32.989 2.211 -16.997 1.00 91.31 704 VAL A O 1
ATOM 5278 N N . GLN A 1 705 ? 31.096 3.400 -16.882 1.00 91.88 705 GLN A N 1
ATOM 5279 C CA . GLN A 1 705 ? 31.089 3.766 -18.302 1.00 91.88 705 GLN A CA 1
ATOM 5280 C C . GLN A 1 705 ? 32.283 4.656 -18.676 1.00 91.88 705 GLN A C 1
ATOM 5282 O O . GLN A 1 705 ? 32.938 4.425 -19.693 1.00 91.88 705 GLN A O 1
ATOM 5287 N N . GLY A 1 706 ? 32.618 5.630 -17.828 1.00 91.12 706 GLY A N 1
ATOM 5288 C CA . GLY A 1 706 ? 33.783 6.498 -17.981 1.00 91.12 706 GLY A CA 1
ATOM 5289 C C . GLY A 1 706 ? 35.097 5.719 -17.982 1.00 91.12 706 GLY A C 1
ATOM 5290 O O . GLY A 1 706 ? 35.953 5.969 -18.827 1.00 91.12 706 GLY A O 1
ATOM 5291 N N . LEU A 1 707 ? 35.241 4.718 -17.108 1.00 93.94 707 LEU A N 1
ATOM 5292 C CA . LEU A 1 707 ? 36.394 3.812 -17.098 1.00 93.94 707 LEU A CA 1
ATOM 5293 C C . LEU A 1 707 ? 36.538 3.044 -18.419 1.00 93.94 707 LEU A C 1
ATOM 5295 O O . LEU A 1 707 ? 37.648 2.945 -18.943 1.00 93.94 707 LEU A O 1
ATOM 5299 N N . LEU A 1 708 ? 35.435 2.548 -18.993 1.00 90.50 708 LEU A N 1
ATOM 5300 C CA . LEU A 1 708 ? 35.455 1.880 -20.301 1.00 90.50 708 LEU A CA 1
ATOM 5301 C C . LEU A 1 708 ? 35.871 2.838 -21.428 1.00 90.50 708 LEU A C 1
ATOM 5303 O O . LEU A 1 708 ? 36.684 2.472 -22.279 1.00 90.50 708 LEU A O 1
ATOM 5307 N N . LEU A 1 709 ? 35.363 4.075 -21.419 1.00 91.25 709 LEU A N 1
ATOM 5308 C CA . LEU A 1 709 ? 35.727 5.119 -22.387 1.00 91.25 709 LEU A CA 1
ATOM 5309 C C . LEU A 1 709 ? 37.203 5.521 -22.283 1.00 91.25 709 LEU A C 1
ATOM 5311 O O . LEU A 1 709 ? 37.882 5.626 -23.305 1.00 91.25 709 LEU A O 1
ATOM 5315 N N . LEU A 1 710 ? 37.723 5.684 -21.065 1.00 91.06 710 LEU A N 1
ATOM 5316 C CA . LEU A 1 710 ? 39.142 5.957 -20.821 1.00 91.06 710 LEU A CA 1
ATOM 5317 C C . LEU A 1 710 ? 40.024 4.794 -21.282 1.00 91.06 710 LEU A C 1
ATOM 5319 O O . LEU A 1 710 ? 41.042 5.019 -21.936 1.00 91.06 710 LEU A O 1
ATOM 5323 N N . GLY A 1 711 ? 39.610 3.555 -21.005 1.00 86.44 711 GLY A N 1
ATOM 5324 C CA . GLY A 1 711 ? 40.288 2.355 -21.493 1.00 86.44 711 GLY A CA 1
ATOM 5325 C C . GLY A 1 711 ? 40.349 2.302 -23.022 1.00 86.44 711 GLY A C 1
ATOM 5326 O O . GLY A 1 711 ? 41.405 2.015 -23.587 1.00 86.44 711 GLY A O 1
ATOM 5327 N N . ALA A 1 712 ? 39.255 2.648 -23.704 1.00 83.94 712 ALA A N 1
ATOM 5328 C CA . ALA A 1 712 ? 39.213 2.725 -25.163 1.00 83.94 712 ALA A CA 1
ATOM 5329 C C . ALA A 1 712 ? 40.085 3.858 -25.728 1.00 83.94 712 ALA A C 1
ATOM 5331 O O . ALA A 1 712 ? 40.796 3.649 -26.712 1.00 83.94 712 ALA A O 1
ATOM 5332 N N . ALA A 1 713 ? 40.083 5.038 -25.101 1.00 84.56 713 ALA A N 1
ATOM 5333 C CA . ALA A 1 713 ? 40.939 6.155 -25.496 1.00 84.56 713 ALA A CA 1
ATOM 5334 C C . ALA A 1 713 ? 42.428 5.804 -25.343 1.00 84.56 713 ALA A C 1
ATOM 5336 O O . ALA A 1 713 ? 43.218 6.041 -26.256 1.00 84.56 713 ALA A O 1
ATOM 5337 N N . PHE A 1 714 ? 42.802 5.164 -24.233 1.00 83.38 714 PHE A N 1
ATOM 5338 C CA . PHE A 1 714 ? 44.159 4.676 -24.001 1.00 83.38 714 PHE A CA 1
ATOM 5339 C C . PHE A 1 714 ? 44.573 3.615 -25.031 1.00 83.38 714 PHE A C 1
ATOM 5341 O O . PHE A 1 714 ? 45.645 3.706 -25.628 1.00 83.38 714 PHE A O 1
ATOM 5348 N N . ALA A 1 715 ? 43.693 2.650 -25.310 1.00 75.12 715 ALA A N 1
ATOM 5349 C CA . ALA A 1 715 ? 43.903 1.648 -26.350 1.00 75.12 715 ALA A CA 1
ATOM 5350 C C . ALA A 1 715 ? 44.103 2.277 -27.741 1.00 75.12 715 ALA A C 1
ATOM 5352 O O . ALA A 1 715 ? 44.982 1.848 -28.489 1.00 75.12 715 ALA A O 1
ATOM 5353 N N . LEU A 1 716 ? 43.324 3.306 -28.083 1.00 76.69 716 LEU A N 1
ATOM 5354 C CA . LEU A 1 716 ? 43.452 4.032 -29.345 1.00 76.69 716 LEU A CA 1
ATOM 5355 C C . LEU A 1 716 ? 44.786 4.785 -29.433 1.00 76.69 716 LEU A C 1
ATOM 5357 O O . LEU A 1 716 ? 45.444 4.725 -30.471 1.00 76.69 716 LEU A O 1
ATOM 5361 N N . VAL A 1 717 ? 45.212 5.439 -28.348 1.00 80.25 717 VAL A N 1
ATOM 5362 C CA . VAL A 1 717 ? 46.517 6.115 -28.270 1.00 80.25 717 VAL A CA 1
ATOM 5363 C C . VAL A 1 717 ? 47.652 5.117 -28.487 1.00 80.25 717 VAL A C 1
ATOM 5365 O O . VAL A 1 717 ? 48.480 5.357 -29.356 1.00 80.25 717 VAL A O 1
ATOM 5368 N N . LEU A 1 718 ? 47.646 3.966 -27.805 1.00 73.06 718 LEU A N 1
ATOM 5369 C CA . LEU A 1 718 ? 48.665 2.919 -27.982 1.00 73.06 718 LEU A CA 1
ATOM 5370 C C . LEU A 1 718 ? 48.739 2.372 -29.416 1.00 73.06 718 LEU A C 1
ATOM 5372 O O . LEU A 1 718 ? 49.815 2.027 -29.909 1.00 73.06 718 LEU A O 1
ATOM 5376 N N . VAL A 1 719 ? 47.593 2.273 -30.095 1.00 70.88 719 VAL A N 1
ATOM 5377 C CA . VAL A 1 719 ? 47.529 1.846 -31.499 1.00 70.88 719 VAL A CA 1
ATOM 5378 C C . VAL A 1 719 ? 48.094 2.924 -32.433 1.00 70.88 719 VAL A C 1
ATOM 5380 O O . VAL A 1 719 ? 48.767 2.585 -33.405 1.00 70.88 719 VAL A O 1
ATOM 5383 N N . LEU A 1 720 ? 47.856 4.207 -32.143 1.00 69.81 720 LEU A N 1
ATOM 5384 C CA . LEU A 1 720 ? 48.312 5.342 -32.956 1.00 69.81 720 LEU A CA 1
ATOM 5385 C C . LEU A 1 720 ? 49.786 5.711 -32.725 1.00 69.81 720 LEU A C 1
ATOM 5387 O O . LEU A 1 720 ? 50.452 6.124 -33.672 1.00 69.81 720 LEU A O 1
ATOM 5391 N N . THR A 1 721 ? 50.314 5.549 -31.508 1.00 72.12 721 THR A N 1
ATOM 5392 C CA . THR A 1 721 ? 51.723 5.836 -31.175 1.00 72.12 721 THR A CA 1
ATOM 5393 C C . THR A 1 721 ? 52.683 4.729 -31.615 1.00 72.12 721 THR A C 1
ATOM 5395 O O . THR A 1 721 ? 53.896 4.910 -31.560 1.00 72.12 721 THR A O 1
ATOM 5398 N N . GLY A 1 722 ? 52.169 3.588 -32.090 1.00 56.66 722 GLY A N 1
ATOM 5399 C CA . GLY A 1 722 ? 52.984 2.481 -32.598 1.00 56.66 722 GLY A CA 1
ATO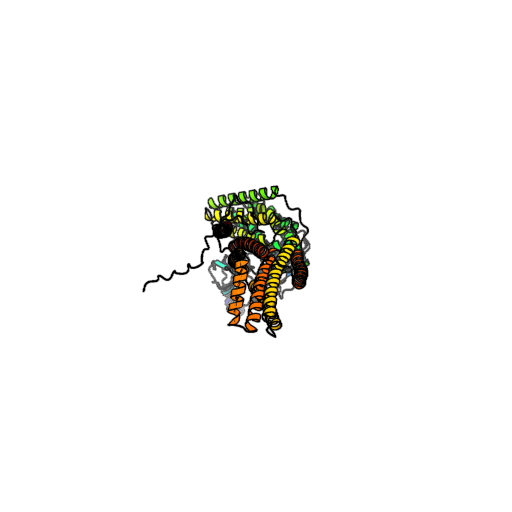M 5400 C C . GLY A 1 722 ? 53.775 1.729 -31.520 1.00 56.66 722 GLY A C 1
ATOM 5401 O O . GLY A 1 722 ? 54.620 0.901 -31.858 1.00 56.66 722 GLY A O 1
ATOM 5402 N N . GLU A 1 723 ? 53.500 1.972 -30.234 1.00 49.88 723 GLU A N 1
ATOM 5403 C CA 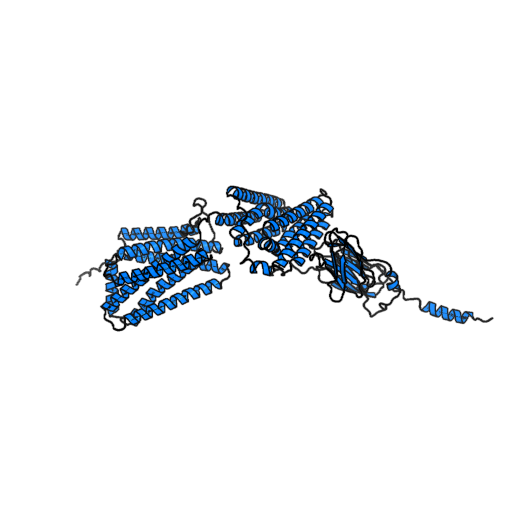. GLU A 1 723 ? 54.259 1.398 -29.112 1.00 49.88 723 GLU A CA 1
ATOM 5404 C C . GLU A 1 723 ? 53.952 -0.074 -28.822 1.00 49.88 723 GLU A C 1
ATOM 5406 O O . GLU A 1 723 ? 54.671 -0.710 -28.050 1.00 49.88 723 GLU A O 1
ATOM 5411 N N . VAL A 1 724 ? 52.981 -0.687 -29.508 1.00 47.16 724 VAL A N 1
ATOM 5412 C CA . VAL A 1 724 ? 52.857 -2.154 -29.535 1.00 47.16 724 VAL A CA 1
ATOM 5413 C C . VAL A 1 724 ? 53.921 -2.739 -30.473 1.00 47.16 724 VAL A C 1
ATOM 5415 O O . VAL A 1 724 ? 53.641 -3.356 -31.502 1.00 47.16 724 VAL A O 1
ATOM 5418 N N . SER A 1 725 ? 55.181 -2.530 -30.095 1.00 43.38 725 SER A N 1
ATOM 5419 C CA . SER A 1 725 ? 56.315 -3.317 -30.545 1.00 43.38 725 SER A CA 1
ATOM 5420 C C . SER A 1 725 ? 56.452 -4.521 -29.613 1.00 43.38 725 SER A C 1
ATOM 5422 O O . SER A 1 725 ? 56.979 -4.453 -28.509 1.00 43.38 725 SER A O 1
ATOM 5424 N N . SER A 1 726 ? 55.962 -5.668 -30.064 1.00 42.56 726 SER A N 1
ATOM 5425 C CA . SER A 1 726 ? 56.437 -6.957 -29.562 1.00 42.56 726 SER A CA 1
ATOM 5426 C C . SER A 1 726 ? 56.791 -7.865 -30.732 1.00 42.56 726 SER A C 1
ATOM 5428 O O . SER A 1 726 ? 56.398 -9.023 -30.830 1.00 42.56 726 SER A O 1
ATOM 5430 N N . THR A 1 727 ? 57.617 -7.335 -31.634 1.00 39.94 727 THR A N 1
ATOM 5431 C CA . THR A 1 727 ? 58.670 -8.177 -32.198 1.00 39.94 727 THR A CA 1
ATOM 5432 C C . THR A 1 727 ? 59.737 -8.330 -31.113 1.00 39.94 727 THR A C 1
ATOM 5434 O O . THR A 1 727 ? 60.350 -7.320 -30.753 1.00 39.94 727 THR A O 1
ATOM 5437 N N . PRO A 1 728 ? 60.009 -9.538 -30.590 1.00 37.62 728 PRO A N 1
ATOM 5438 C CA . PRO A 1 728 ? 61.267 -9.745 -29.899 1.00 37.62 728 PRO A CA 1
ATOM 5439 C C . PRO A 1 728 ? 62.373 -9.425 -30.908 1.00 37.62 728 PRO A C 1
ATOM 5441 O O . PRO A 1 728 ? 62.394 -9.979 -32.010 1.00 37.62 728 PRO A O 1
ATOM 5444 N N . LYS A 1 729 ? 63.254 -8.475 -30.570 1.00 34.69 729 LYS A N 1
ATOM 5445 C CA . LYS A 1 729 ? 64.481 -8.244 -31.339 1.00 34.69 729 LYS A CA 1
ATOM 5446 C C . LYS A 1 729 ? 65.188 -9.597 -31.489 1.00 34.69 729 LYS A C 1
ATOM 5448 O O . LYS A 1 729 ? 65.350 -10.275 -30.474 1.00 34.69 729 LYS A O 1
ATOM 5453 N N . PRO A 1 730 ? 65.633 -9.995 -32.693 1.00 41.62 730 PRO A N 1
ATOM 5454 C CA . PRO A 1 730 ? 66.511 -11.144 -32.808 1.00 41.62 730 PRO A CA 1
ATOM 5455 C C . PRO A 1 730 ? 67.769 -10.821 -32.005 1.00 41.62 730 PRO A C 1
ATOM 5457 O O . PRO A 1 730 ? 68.466 -9.841 -32.285 1.00 41.62 730 PRO A O 1
ATOM 5460 N N . THR A 1 731 ? 68.016 -11.604 -30.960 1.00 43.12 731 THR A N 1
ATOM 5461 C CA . THR A 1 731 ? 69.248 -11.547 -30.187 1.00 43.12 731 THR A CA 1
ATOM 5462 C C . THR A 1 731 ? 70.385 -11.774 -31.171 1.00 43.12 731 THR A C 1
ATOM 5464 O O . THR A 1 731 ? 70.542 -12.858 -31.731 1.00 43.12 731 THR A O 1
ATOM 5467 N N . ARG A 1 732 ? 71.134 -10.707 -31.456 1.00 44.66 732 ARG A N 1
ATOM 5468 C CA . ARG A 1 732 ? 72.345 -10.759 -32.267 1.00 44.66 732 ARG A CA 1
ATOM 5469 C C . ARG A 1 732 ? 73.288 -11.716 -31.540 1.00 44.66 732 ARG A C 1
ATOM 5471 O O . ARG A 1 732 ? 73.733 -11.402 -30.439 1.00 44.66 732 ARG A O 1
ATOM 5478 N N . GLN A 1 733 ? 73.539 -12.886 -32.124 1.00 46.81 733 GLN A N 1
ATOM 5479 C CA . GLN A 1 733 ? 74.644 -13.742 -31.711 1.00 46.81 733 GLN A CA 1
ATOM 5480 C C . GLN A 1 733 ? 75.908 -12.882 -31.713 1.00 46.81 733 GLN A C 1
ATOM 5482 O O . GLN A 1 733 ? 76.329 -12.377 -32.756 1.00 46.81 733 GLN A O 1
ATOM 5487 N N . ALA A 1 734 ? 76.475 -12.674 -30.527 1.00 44.22 734 ALA A N 1
ATOM 5488 C CA . ALA A 1 734 ? 77.844 -12.232 -30.408 1.00 44.22 734 ALA A CA 1
ATOM 5489 C C . ALA A 1 734 ? 78.710 -13.372 -30.944 1.00 44.22 734 ALA A C 1
ATOM 5491 O O . ALA A 1 734 ? 78.770 -14.455 -30.366 1.00 44.22 734 ALA A O 1
ATOM 5492 N N . ALA A 1 735 ? 79.336 -13.127 -32.088 1.00 54.59 735 ALA A N 1
ATOM 5493 C CA . ALA A 1 735 ? 80.502 -13.873 -32.494 1.00 54.59 735 ALA A CA 1
ATOM 5494 C C . ALA A 1 735 ? 81.621 -13.574 -31.486 1.00 54.59 735 ALA A C 1
ATOM 5496 O O . ALA A 1 735 ? 82.129 -12.456 -31.433 1.00 54.59 735 ALA A O 1
ATOM 5497 N N . SER A 1 736 ? 82.021 -14.577 -30.716 1.00 46.66 736 SER A N 1
ATOM 5498 C CA . SER A 1 736 ? 83.396 -14.714 -30.253 1.00 46.66 736 SER A CA 1
ATOM 5499 C C . SER A 1 736 ? 83.735 -16.196 -30.185 1.00 46.66 736 SER A C 1
ATOM 5501 O O . SER A 1 736 ? 82.891 -17.010 -29.821 1.00 46.66 736 SER A O 1
ATOM 5503 N N . ARG A 1 737 ? 84.958 -16.473 -30.631 1.00 43.03 737 ARG A N 1
ATOM 5504 C CA . ARG A 1 737 ? 85.642 -17.761 -30.741 1.00 43.03 737 ARG A CA 1
ATOM 5505 C C . ARG A 1 737 ? 85.553 -18.639 -29.502 1.00 43.03 737 ARG A C 1
ATOM 5507 O O . ARG A 1 737 ? 85.485 -18.064 -28.394 1.00 43.03 737 ARG A O 1
#

pLDDT: mean 75.22, std 16.1, range [30.34, 96.5]

InterPro domains:
  IPR004923 Iron permease FTR1/Fip1/EfeU [PF03239] (446-568)
  IPR004923 Iron permease FTR1/Fip1/EfeU [PF03239] (577-676)
  IPR004923 Iron permease FTR1/Fip1/EfeU [PTHR31632] (465-680)
  IPR008972 Cupredoxin [G3DSA:2.60.40.420] (56-152)
  IPR008972 Cupredoxin [SSF49503] (66-152)

Foldseek 3Di:
DDDPPVVVVVVVVVVVVPPDPPQFFAKEKEFEAEDPLFQCQQWFKKKFKAADPDDDDDLPDVVQVVVQPDDEAEWECPLNETVSQEWEDEAPHKHKYAYQDCDKWWWAFPPPPDGDIGIHHHGDMDIDGDPDFDWTWTATPVQRLYIGIYGYHNGRGMGTADRRRMDMDGGHGFHKIWMWIDTPQFDIDTDIDTDDRPYHHYPYYHYTDGDPQPPPVPDQRDWDFLSVLLNSLLRLQVNLLVLLQDAPSLLVSLVSLLCSCLVRCVSFCVLLLCCQQVHDVLSLVLLVLSVLLSVVSNCSSVVNDPSVSSSVSSSVSSVSSSVSCVSSVVVVNRGDVVSPVCSVPTDDDDDDQDDPVVVVVLLVLLVVLLVVLQVCLQVVVLSVSLSSLSVSCSPRVVSLLSNLCNFPVVLNVVLSVLSNVLSVVSNVRDHDPRSVVSSVVSSVSSVVSNVVGPPDDDALLPLLLVLLLVLLLLLLVQLLVLLVVLVVLCVVVVDPCLVVLLVLLLVVLLVLLVVLLVVVVVVLVPDDPLVNLLVLLVVLLVLLVVLLVLLLVLLLCLPVVSVVVVVVVVSVVCVPVPDSNVSSNSSNVSSNVSSNVSSSSNVVSCVPRVPDPSSVVSNVNSNVVNVVVSVVVSVCVVVDPDDPSSSVVSNVSSVVSLQSSLLSLLVSVVSCVVSVNDPWAFQPPPPCFDNNSSGHRTPRSVVSSVVSVVVVVVSVVCSVVVVPDPPPDPPPPPDDD